Protein 5GVX (pdb70)

Sequence (386 aa):
FELVVRKLGPVTIDPRRHDAVLFDTTLDATQEMVRQLQEVGVGTGVFGSGLDVPIVAAGRLAVRPGRCVVVSAHSAGVTAARESGFALIIGVDRTGCRDALRRDGADTVVTDLSEVSVRTGDRRMSQLPDALQALGMADGLVARQPAVFFDFDGTLSDIVEDPDAAWLAPGALEALQKLAARCPIAVLSGRDLADVTQRVGLPGIWYAGSHGFELTAPDGTHHQNDAAAAAIPVLKQAAAELRQQLGPFPGVVVEHKRFGVAVHYRNAARDRVGKVAAAVRTAEQRHALRVTTGREVIELRPDVDWDKGKTLLWVLDHLPHPLVPIYLGDDITDEDAFDVVGPHGVPIVVRHTDDGDRATAALFALDSPARVAEFTDRLARQLREA

GO terms:
  GO:0000287 magnesium ion binding (F, IDA)
  GO:0004805 trehalose-phosphatase activity (F, IDA)
  GO:0005992 trehalose biosynthetic process (P, IDA)
  GO:0005829 cytosol (C, TAS)
  GO:0004805 trehalose-phosphatase activity (F, IMP)
  GO:0016311 dephosphorylation (P, IMP)

Organism: Mycobacterium tuberculosis (strain ATCC 25618 / H37Rv) (NCBI:txid83332)

Solvent-accessible surface area: 18224 Å² total; per-residue (Å²): 24,107,85,13,100,90,127,91,24,137,12,14,0,4,4,1,59,14,42,0,0,0,6,4,44,48,14,131,32,56,126,85,12,39,118,37,0,122,142,28,50,3,31,37,19,76,3,24,76,90,102,33,76,3,76,69,4,0,55,172,58,96,24,133,28,33,37,0,0,0,0,1,10,88,51,79,7,0,54,17,0,110,139,34,39,5,45,28,0,0,0,2,16,122,118,66,29,84,93,35,0,117,187,38,13,8,68,40,10,3,75,70,10,66,88,0,2,0,3,26,41,26,93,67,2,74,113,18,61,43,0,18,127,12,3,68,137,113,134,22,25,20,106,131,140,6,1,1,1,0,8,0,53,0,0,1,0,79,90,68,171,81,79,98,42,0,131,32,9,128,43,2,73,101,2,0,101,84,0,33,75,101,16,39,2,3,0,3,7,31,30,38,17,77,38,0,51,106,25,3,50,13,111,50,4,20,8,2,0,4,76,11,10,4,9,33,11,59,123,46,63,95,54,80,32,116,66,0,17,74,14,25,81,41,0,110,106,0,1,57,26,0,118,148,74,2,52,98,44,100,24,20,79,21,50,60,69,117,5,7,1,12,0,51,23,170,105,16,51,202,117,82,63,46,97,0,17,40,12,0,132,71,2,51,154,156,33,78,12,77,40,58,95,32,202,71,26,14,29,0,64,2,80,35,102,82,48,34,1,82,2,0,85,70,1,32,120,79,16,106,162,132,23,13,5,0,0,0,0,15,62,52,68,0,0,36,0,5,56,49,14,41,135,82,7,7,3,0,0,1,56,28,145,117,23,67,40,24,4,0,0,1,74,36,7,0,82,37,9,68,118,0,10,77,0,1,24,110,0,0,103,40,29,119,141,120

B-factor: mean 32.65, std 15.55, range [11.12, 126.3]

Radius of gyration: 22.06 Å; Cα contacts (8 Å, |Δi|>4): 797; chains: 1; bounding box: 43×45×67 Å

Structure (mmCIF, N/CA/C/O backbone):
data_5GVX
#
_entry.id   5GVX
#
_cell.length_a   41.669
_cell.length_b   89.069
_cell.length_c   105.480
_cell.angle_alpha   90.00
_cell.angle_beta   90.00
_cell.angle_gamma   90.00
#
_symmetry.space_group_name_H-M   'P 21 21 21'
#
loop_
_entity.id
_entity.type
_entity.pdbx_description
1 polymer 'Trehalose-phosphate phosphatase'
2 non-polymer 'MAGNESIUM ION'
3 water water
#
loop_
_atom_site.group_PDB
_atom_site.id
_atom_site.type_symbol
_atom_site.label_atom_id
_atom_site.label_alt_id
_atom_site.label_comp_id
_atom_site.label_asym_id
_atom_site.label_entity_id
_atom_site.label_seq_id
_atom_site.pdbx_PDB_ins_code
_atom_site.Cartn_x
_atom_site.Cartn_y
_atom_site.Cartn_z
_atom_site.occupancy
_atom_site.B_iso_or_equiv
_atom_site.auth_seq_id
_atom_site.auth_comp_id
_atom_site.auth_asym_id
_atom_site.auth_atom_id
_atom_site.pdbx_PDB_model_num
ATOM 1 N N . PHE A 1 36 ? -23.317 21.222 -27.944 1.00 39.58 -3 PHE A N 1
ATOM 2 C CA . PHE A 1 36 ? -22.692 20.363 -26.944 1.00 41.04 -3 PHE A CA 1
ATOM 3 C C . PHE A 1 36 ? -23.418 20.428 -25.604 1.00 45.34 -3 PHE A C 1
ATOM 4 O O . PHE A 1 36 ? -23.662 21.510 -25.069 1.00 39.89 -3 PHE A O 1
ATOM 12 N N . GLU A 1 37 ? -23.744 19.261 -25.059 1.00 46.40 -2 GLU A N 1
ATOM 13 C CA . GLU A 1 37 ? -24.295 19.168 -23.711 1.00 43.81 -2 GLU A CA 1
ATOM 14 C C . GLU A 1 37 ? -23.185 19.324 -22.665 1.00 46.72 -2 GLU A C 1
ATOM 15 O O . GLU A 1 37 ? -22.115 18.736 -22.803 1.00 43.16 -2 GLU A O 1
ATOM 21 N N . LEU A 1 38 ? -23.430 20.116 -21.625 1.00 44.93 -1 LEU A N 1
ATOM 22 C CA . LEU A 1 38 ? -22.416 20.322 -20.591 1.00 43.18 -1 LEU A CA 1
ATOM 23 C C . LEU A 1 38 ? -22.546 19.338 -19.431 1.00 45.65 -1 LEU A C 1
ATOM 24 O O . LEU A 1 38 ? -23.600 19.216 -18.805 1.00 47.49 -1 LEU A O 1
ATOM 29 N N . VAL A 1 39 ? -21.455 18.636 -19.154 1.00 41.53 0 VAL A N 1
ATOM 30 C CA . VAL A 1 39 ? -21.407 17.712 -18.035 1.00 41.96 0 VAL A CA 1
ATOM 31 C C . VAL A 1 39 ? -20.475 18.315 -16.966 1.00 43.64 0 VAL A C 1
ATOM 32 O O . VAL A 1 39 ? -19.355 18.735 -17.260 1.00 44.48 0 VAL A O 1
ATOM 36 N N . VAL A 1 40 ? -20.971 18.409 -15.732 1.00 49.33 1 VAL A N 1
ATOM 37 C CA . VAL A 1 40 ? -20.278 19.149 -14.670 1.00 46.50 1 VAL A CA 1
ATOM 38 C C . VAL A 1 40 ? -19.456 18.247 -13.746 1.00 47.00 1 VAL A C 1
ATOM 39 O O . VAL A 1 40 ? -20.003 17.572 -12.870 1.00 45.70 1 VAL A O 1
ATOM 43 N N . ARG A 1 41 ? -18.138 18.269 -13.947 1.00 47.48 2 ARG A N 1
ATOM 44 C CA . ARG A 1 41 ? -17.187 17.406 -13.239 1.00 46.86 2 ARG A CA 1
ATOM 45 C C . ARG A 1 41 ? -17.657 15.957 -13.236 1.00 51.83 2 ARG A C 1
ATOM 46 O O . ARG A 1 41 ? -17.712 15.301 -12.195 1.00 51.39 2 ARG A O 1
ATOM 54 N N . LYS A 1 42 ? -18.000 15.479 -14.428 1.00 57.66 3 LYS A N 1
ATOM 55 C CA . LYS A 1 42 ? -18.471 14.119 -14.639 1.00 59.88 3 LYS A CA 1
ATOM 56 C C . LYS A 1 42 ? -18.085 13.707 -16.056 1.00 61.51 3 LYS A C 1
ATOM 57 O O . LYS A 1 42 ? -17.562 14.519 -16.814 1.00 61.97 3 LYS A O 1
ATOM 63 N N . LEU A 1 43 ? -18.343 12.456 -16.418 1.00 64.84 4 LEU A N 1
ATOM 64 C CA . LEU A 1 43 ? -17.974 11.965 -17.740 1.00 63.74 4 LEU A CA 1
ATOM 65 C C . LEU A 1 43 ? -19.157 11.305 -18.436 1.00 64.06 4 LEU A C 1
ATOM 66 O O . LEU A 1 43 ? -19.590 10.221 -18.049 1.00 66.61 4 LEU A O 1
ATOM 71 N N . GLY A 1 44 ? -19.680 11.965 -19.463 1.00 63.58 5 GLY A N 1
ATOM 72 C CA . GLY A 1 44 ? -20.768 11.404 -20.244 1.00 68.28 5 GLY A CA 1
ATOM 73 C C . GLY A 1 44 ? -20.320 10.293 -21.179 1.00 62.35 5 GLY A C 1
ATOM 74 O O . GLY A 1 44 ? -19.186 9.815 -21.088 1.00 61.89 5 GLY A O 1
ATOM 75 N N . PRO A 1 45 ? -21.217 9.864 -22.080 1.00 58.10 6 PRO A N 1
ATOM 76 C CA . PRO A 1 45 ? -20.897 8.850 -23.092 1.00 54.83 6 PRO A CA 1
ATOM 77 C C . PRO A 1 45 ? -19.742 9.298 -23.981 1.00 51.19 6 PRO A C 1
ATOM 78 O O . PRO A 1 45 ? -18.703 8.640 -24.009 1.00 54.74 6 PRO A O 1
ATOM 82 N N . VAL A 1 46 ? -19.929 10.406 -24.692 1.00 48.66 7 VAL A N 1
ATOM 83 C CA . VAL A 1 46 ? -18.843 11.034 -25.435 1.00 41.05 7 VAL A CA 1
ATOM 84 C C . VAL A 1 46 ? -18.504 12.383 -24.824 1.00 35.25 7 VAL A C 1
ATOM 85 O O . VAL A 1 46 ? -19.323 13.304 -24.822 1.00 34.20 7 VAL A O 1
ATOM 89 N N . THR A 1 47 ? -17.286 12.502 -24.314 1.00 41.17 8 THR A N 1
ATOM 90 C CA . THR A 1 47 ? -16.908 13.694 -23.571 1.00 36.30 8 THR A CA 1
ATOM 91 C C . THR A 1 47 ? -15.559 14.263 -24.001 1.00 27.39 8 THR A C 1
ATOM 92 O O . THR A 1 47 ? -14.539 13.570 -23.972 1.00 26.08 8 THR A O 1
ATOM 96 N N . ILE A 1 48 ? -15.575 15.524 -24.428 1.00 27.98 9 ILE A N 1
ATOM 97 C CA . ILE A 1 48 ? -14.362 16.321 -24.523 1.00 25.57 9 ILE A CA 1
ATOM 98 C C . ILE A 1 48 ? -13.930 16.642 -23.092 1.00 24.16 9 ILE A C 1
ATOM 99 O O . ILE A 1 48 ? -14.681 17.262 -22.337 1.00 26.87 9 ILE A O 1
ATOM 104 N N . ASP A 1 49 ? -12.738 16.197 -22.711 1.00 22.77 10 ASP A N 1
ATOM 105 C CA . ASP A 1 49 ? -12.246 16.366 -21.347 1.00 24.14 10 ASP A CA 1
ATOM 106 C C . ASP A 1 49 ? -10.984 17.216 -21.339 1.00 22.79 10 ASP A C 1
ATOM 107 O O . ASP A 1 49 ? -9.905 16.713 -21.664 1.00 21.38 10 ASP A O 1
ATOM 112 N N . PRO A 1 50 ? -11.114 18.499 -20.955 1.00 20.96 11 PRO A N 1
ATOM 113 C CA . PRO A 1 50 ? -10.003 19.455 -20.942 1.00 21.52 11 PRO A CA 1
ATOM 114 C C . PRO A 1 50 ? -8.754 18.895 -20.264 1.00 21.33 11 PRO A C 1
ATOM 115 O O . PRO A 1 50 ? -7.641 19.211 -20.683 1.00 21.14 11 PRO A O 1
ATOM 119 N N . ARG A 1 51 ? -8.940 18.067 -19.242 1.00 20.56 12 ARG A N 1
ATOM 120 C CA . ARG A 1 51 ? -7.814 17.477 -18.539 1.00 22.71 12 ARG A CA 1
ATOM 121 C C . ARG A 1 51 ? -7.001 16.601 -19.489 1.00 23.61 12 ARG A C 1
ATOM 122 O O . ARG A 1 51 ? -5.783 16.471 -19.348 1.00 24.44 12 ARG A O 1
ATOM 130 N N . ARG A 1 52 ? -7.677 16.032 -20.481 1.00 24.89 13 ARG A N 1
ATOM 131 C CA . ARG A 1 52 ? -7.044 15.104 -21.410 1.00 24.11 13 ARG A CA 1
ATOM 132 C C . ARG A 1 52 ? -6.934 15.671 -22.824 1.00 22.49 13 ARG A C 1
ATOM 133 O O . ARG A 1 52 ? -6.118 15.200 -23.624 1.00 22.88 13 ARG A O 1
ATOM 141 N N . HIS A 1 53 ? -7.749 16.680 -23.126 1.00 21.20 14 HIS A N 1
ATOM 142 C CA . HIS A 1 53 ? -7.902 17.174 -24.498 1.00 25.23 14 HIS A CA 1
ATOM 143 C C . HIS A 1 53 ? -7.608 18.674 -24.636 1.00 24.02 14 HIS A C 1
ATOM 144 O O . HIS A 1 53 ? -8.356 19.508 -24.118 1.00 19.58 14 HIS A O 1
ATOM 151 N N . ASP A 1 54 ? -6.534 19.003 -25.356 1.00 23.09 15 ASP A N 1
ATOM 152 C CA . ASP A 1 54 ? -6.102 20.388 -25.511 1.00 24.24 15 ASP A CA 1
ATOM 153 C C . ASP A 1 54 ? -6.733 21.070 -26.726 1.00 25.93 15 ASP A C 1
ATOM 154 O O . ASP A 1 54 ? -6.803 22.299 -26.790 1.00 24.78 15 ASP A O 1
ATOM 159 N N . ALA A 1 55 ? -7.191 20.277 -27.690 1.00 26.27 16 ALA A N 1
ATOM 160 C CA . ALA A 1 55 ? -7.851 20.835 -28.864 1.00 23.73 16 ALA A CA 1
ATOM 161 C C . ALA A 1 55 ? -8.917 19.901 -29.410 1.00 23.49 16 ALA A C 1
ATOM 162 O O . ALA A 1 55 ? -8.920 18.708 -29.108 1.00 24.79 16 ALA A O 1
ATOM 164 N N . VAL A 1 56 ? -9.831 20.455 -30.200 1.00 24.35 17 VAL A N 1
ATOM 165 C CA . VAL A 1 56 ? -10.752 19.641 -30.989 1.00 26.34 17 VAL A CA 1
ATOM 166 C C . VAL A 1 56 ? -10.647 20.050 -32.462 1.00 22.63 17 VAL A C 1
ATOM 167 O O . VAL A 1 56 ? -10.822 21.220 -32.811 1.00 20.01 17 VAL A O 1
ATOM 171 N N . LEU A 1 57 ? -10.331 19.080 -33.311 1.00 22.92 18 LEU A N 1
ATOM 172 C CA . LEU A 1 57 ? -10.224 19.300 -34.747 1.00 24.26 18 LEU A CA 1
ATOM 173 C C . LEU A 1 57 ? -11.533 18.887 -35.407 1.00 23.67 18 LEU A C 1
ATOM 174 O O . LEU A 1 57 ? -11.893 17.713 -35.383 1.00 26.33 18 LEU A O 1
ATOM 179 N N . PHE A 1 58 ? -12.257 19.844 -35.977 1.00 25.07 19 PHE A N 1
ATOM 180 C CA . PHE A 1 58 ? -13.533 19.536 -36.618 1.00 25.72 19 PHE A CA 1
ATOM 181 C C . PHE A 1 58 ? -13.371 19.298 -38.114 1.00 29.19 19 PHE A C 1
ATOM 182 O O . PHE A 1 58 ? -12.546 19.944 -38.764 1.00 30.24 19 PHE A O 1
ATOM 190 N N . ASP A 1 59 ? -14.156 18.371 -38.658 1.00 30.85 20 ASP A N 1
ATOM 191 C CA . ASP A 1 59 ? 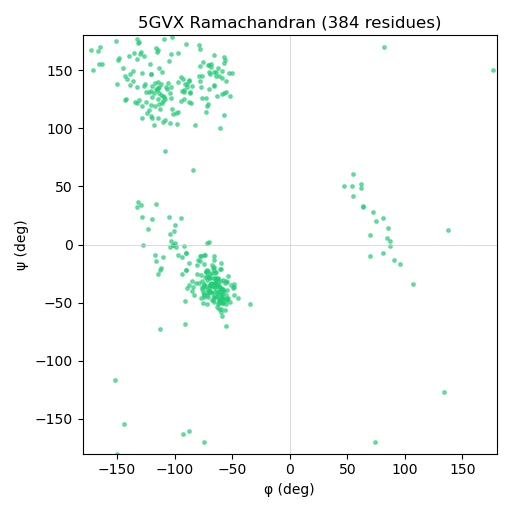-14.267 18.221 -40.102 1.00 30.42 20 ASP A CA 1
ATOM 192 C C . ASP A 1 59 ? -15.082 19.393 -40.644 1.00 34.28 20 ASP A C 1
ATOM 193 O O . ASP A 1 59 ? -16.189 19.645 -40.177 1.00 36.53 20 ASP A O 1
ATOM 198 N N . THR A 1 60 ? -14.526 20.101 -41.626 1.00 34.94 21 THR A N 1
ATOM 199 C CA . THR A 1 60 ? -15.138 21.313 -42.186 1.00 34.28 21 THR A CA 1
ATOM 200 C C . THR A 1 60 ? -16.560 21.160 -42.691 1.00 40.19 21 THR A C 1
ATOM 201 O O . THR A 1 60 ? -17.341 22.116 -42.646 1.00 47.93 21 THR A O 1
ATOM 205 N N . THR A 1 61 ? -16.889 19.978 -43.201 1.00 35.20 22 THR A N 1
ATOM 206 C CA . THR A 1 61 ? -18.221 19.751 -43.745 1.00 41.03 22 THR A CA 1
ATOM 207 C C . THR A 1 61 ? -19.235 19.744 -42.608 1.00 42.65 22 THR A C 1
ATOM 208 O O . THR A 1 61 ? -20.414 20.031 -42.807 1.00 43.74 22 THR A O 1
ATOM 212 N N . LEU A 1 62 ? -18.766 19.415 -41.410 1.00 39.39 23 LEU A N 1
ATOM 213 C CA . LEU A 1 62 ? -19.613 19.507 -40.239 1.00 42.04 23 LEU A CA 1
ATOM 214 C C . LEU A 1 62 ? -19.938 20.962 -40.007 1.00 49.14 23 LEU A C 1
ATOM 215 O O . LEU A 1 62 ? -19.140 21.851 -40.323 1.00 49.82 23 LEU A O 1
ATOM 220 N N . ASP A 1 63 ? -21.121 21.205 -39.469 1.00 54.69 24 ASP A N 1
ATOM 221 C CA . ASP A 1 63 ? -21.486 22.546 -39.079 1.00 55.05 24 ASP A CA 1
ATOM 222 C C . ASP A 1 63 ? -21.486 22.605 -37.563 1.00 59.37 24 ASP A C 1
ATOM 223 O O . ASP A 1 63 ? -22.521 22.477 -36.906 1.00 59.20 24 ASP A O 1
ATOM 228 N N . ALA A 1 64 ? -20.280 22.745 -37.024 1.00 59.22 25 ALA A N 1
ATOM 229 C CA . ALA A 1 64 ? -20.084 22.966 -35.606 1.00 62.40 25 ALA A CA 1
ATOM 230 C C . ALA A 1 64 ? -20.515 24.384 -35.287 1.00 65.77 25 ALA A C 1
ATOM 231 O O . ALA A 1 64 ? -19.901 25.344 -35.758 1.00 68.17 25 ALA A O 1
ATOM 233 N N . THR A 1 65 ? -21.579 24.508 -34.500 1.00 65.26 26 THR A N 1
ATOM 234 C CA . THR A 1 65 ? -22.143 25.807 -34.163 1.00 63.64 26 THR A CA 1
ATOM 235 C C . THR A 1 65 ? -21.094 26.695 -33.509 1.00 62.31 26 THR A C 1
ATOM 236 O O . THR A 1 65 ? -20.078 26.202 -33.024 1.00 63.78 26 THR A O 1
ATOM 240 N N . GLN A 1 66 ? -21.332 28.002 -33.499 1.00 65.05 27 GLN A N 1
ATOM 241 C CA . GLN A 1 66 ? -20.457 28.917 -32.776 1.00 65.50 27 GLN A CA 1
ATOM 242 C C . GLN A 1 66 ? -20.579 28.622 -31.282 1.00 61.44 27 GLN A C 1
ATOM 243 O O . GLN A 1 66 ? -19.705 28.976 -30.494 1.00 62.48 27 GLN A O 1
ATOM 249 N N . GLU A 1 67 ? -21.673 27.956 -30.920 1.00 61.05 28 GLU A N 1
ATOM 250 C CA . GLU A 1 67 ? -21.983 27.595 -29.544 1.00 55.36 28 GLU A CA 1
ATOM 251 C C . GLU A 1 67 ? -21.086 26.476 -29.005 1.00 49.76 28 GLU A C 1
ATOM 252 O O . GLU A 1 67 ? -20.852 26.398 -27.799 1.00 46.62 28 GLU A O 1
ATOM 258 N N . MET A 1 68 ? -20.592 25.611 -29.890 1.00 45.94 29 MET A N 1
ATOM 259 C CA . MET A 1 68 ? -19.735 24.497 -29.479 1.00 47.36 29 MET A CA 1
ATOM 260 C C . MET A 1 68 ? -18.277 24.919 -29.343 1.00 47.21 29 MET A C 1
ATOM 261 O O . MET A 1 68 ? -17.555 24.432 -28.466 1.00 41.73 29 MET A O 1
ATOM 266 N N . VAL A 1 69 ? -17.848 25.810 -30.232 1.00 46.83 30 VAL A N 1
ATOM 267 C CA . VAL A 1 69 ? -16.509 26.380 -30.165 1.00 43.05 30 VAL A CA 1
ATOM 268 C C . VAL A 1 69 ? -16.384 27.310 -28.956 1.00 42.68 30 VAL A C 1
ATOM 269 O O . VAL A 1 69 ? -15.360 27.312 -28.272 1.00 42.50 30 VAL A O 1
ATOM 273 N N . ARG A 1 70 ? -17.429 28.085 -28.680 1.00 41.55 31 ARG A N 1
ATOM 274 C CA . ARG A 1 70 ? -17.407 28.967 -27.525 1.00 41.02 31 ARG A CA 1
ATOM 275 C C . ARG A 1 70 ? -17.370 28.123 -26.256 1.00 40.22 31 ARG A C 1
ATOM 276 O O . ARG A 1 70 ? -16.700 28.484 -25.302 1.00 39.14 31 ARG A O 1
ATOM 284 N N . GLN A 1 71 ? -18.061 26.987 -26.265 1.00 44.47 32 GLN A N 1
ATOM 285 C CA . GLN A 1 71 ? -18.052 26.065 -25.135 1.00 39.75 32 GLN A CA 1
ATOM 286 C C . GLN A 1 71 ? -16.638 25.590 -24.835 1.00 38.83 32 GLN A C 1
ATOM 287 O O . GLN A 1 71 ? -16.235 25.504 -23.679 1.00 40.27 32 GLN A O 1
ATOM 293 N N . LEU A 1 72 ? -15.892 25.281 -25.890 1.00 37.57 33 LEU A N 1
ATOM 294 C CA . LEU A 1 72 ? -14.521 24.810 -25.764 1.00 32.07 33 LEU A CA 1
ATOM 295 C C . LEU A 1 72 ? -13.569 25.940 -25.378 1.00 31.86 33 LEU A C 1
ATOM 296 O O . LEU A 1 72 ? -12.539 25.712 -24.744 1.00 32.34 33 LEU A O 1
ATOM 301 N N . GLN A 1 73 ? -13.924 27.159 -25.765 1.00 32.93 34 GLN A N 1
ATOM 302 C CA . GLN A 1 73 ? -13.093 28.321 -25.495 1.00 30.51 34 GLN A CA 1
ATOM 303 C C . GLN A 1 73 ? -13.073 28.661 -24.008 1.00 27.06 34 GLN A C 1
ATOM 304 O O . GLN A 1 73 ? -12.055 29.114 -23.490 1.00 26.55 34 GLN A O 1
ATOM 310 N N . GLU A 1 74 ? -14.187 28.431 -23.318 1.00 27.41 35 GLU A N 1
ATOM 311 C CA . GLU A 1 74 ? -14.264 28.751 -21.892 1.00 35.56 35 GLU A CA 1
ATOM 312 C C . GLU A 1 74 ? -13.464 27.792 -21.025 1.00 30.85 35 GLU A C 1
ATOM 313 O O . GLU A 1 74 ? -13.075 28.139 -19.907 1.00 31.32 35 GLU A O 1
ATOM 319 N N . VAL A 1 75 ? -13.234 26.587 -21.535 1.00 31.81 36 VAL A N 1
ATOM 320 C CA . VAL A 1 75 ? -12.516 25.569 -20.783 1.00 30.37 36 VAL A CA 1
ATOM 321 C C . VAL A 1 75 ? -11.088 25.439 -21.311 1.00 24.18 36 VAL A C 1
ATOM 322 O O . VAL A 1 75 ? -10.346 24.537 -20.925 1.00 22.64 36 VAL A O 1
ATOM 326 N N . GLY A 1 76 ? -10.710 26.367 -22.185 1.00 26.95 37 GLY A N 1
ATOM 327 C CA . GLY A 1 76 ? -9.326 26.518 -22.597 1.00 26.18 37 GLY A CA 1
ATOM 328 C C . GLY A 1 76 ? -8.877 25.552 -23.669 1.00 26.13 37 GLY A C 1
ATOM 329 O O . GLY A 1 76 ? -7.684 25.289 -23.815 1.00 26.75 37 GLY A O 1
ATOM 330 N N . VAL A 1 77 ? -9.836 25.025 -24.420 1.00 26.77 38 VAL A N 1
ATOM 331 C CA . VAL A 1 77 ? -9.548 24.044 -25.454 1.00 27.34 38 VAL A CA 1
ATOM 332 C C . VAL A 1 77 ? -9.596 24.690 -26.836 1.00 27.57 38 VAL A C 1
ATOM 333 O O . VAL A 1 77 ? -10.585 25.328 -27.202 1.00 25.55 38 VAL A O 1
ATOM 337 N N . GLY A 1 78 ? -8.515 24.533 -27.594 1.00 25.50 39 GLY A N 1
ATOM 338 C CA . GLY A 1 78 ? -8.431 25.103 -28.926 1.00 27.17 39 GLY A CA 1
ATOM 339 C C . GLY A 1 78 ? -9.249 24.342 -29.951 1.00 29.06 39 GLY A C 1
ATOM 340 O O . GLY A 1 78 ? -9.568 23.165 -29.766 1.00 29.26 39 GLY A O 1
ATOM 341 N N . THR A 1 79 ? -9.606 25.018 -31.038 1.00 30.22 40 THR A N 1
ATOM 342 C CA . THR A 1 79 ? -10.327 24.362 -32.122 1.00 30.04 40 THR A CA 1
ATOM 343 C C . THR A 1 79 ? -9.647 24.637 -33.448 1.00 27.12 40 THR A C 1
ATOM 344 O O . THR A 1 79 ? -8.798 25.524 -33.557 1.00 30.88 40 THR A O 1
ATOM 348 N N . GLY A 1 80 ? -10.020 23.862 -34.454 1.00 25.33 41 GLY A N 1
ATOM 349 C CA . GLY A 1 80 ? -9.407 23.968 -35.756 1.00 24.19 41 GLY A CA 1
ATOM 350 C C . GLY A 1 80 ? -10.187 23.084 -36.692 1.00 25.63 41 GLY A C 1
ATOM 351 O O . GLY A 1 80 ? -11.012 22.276 -36.255 1.00 26.32 41 GLY A O 1
ATOM 352 N N . VAL A 1 81 ? -9.948 23.243 -37.986 1.00 25.89 42 VAL A N 1
ATOM 353 C CA . VAL A 1 81 ? -10.615 22.405 -38.959 1.00 25.62 42 VAL A CA 1
ATOM 354 C C . VAL A 1 81 ? -9.618 21.769 -39.902 1.00 27.16 42 VAL A C 1
ATOM 355 O O . VAL A 1 81 ? -8.564 22.333 -40.200 1.00 33.08 42 VAL A O 1
ATOM 359 N N . PHE A 1 82 ? -9.964 20.565 -40.334 1.00 29.84 43 PHE A N 1
ATOM 360 C CA . PHE A 1 82 ? -9.192 19.791 -41.287 1.00 32.03 43 PHE A CA 1
ATOM 361 C C . PHE A 1 82 ? -10.203 19.317 -42.308 1.00 34.90 43 PHE A C 1
ATOM 362 O O . PHE A 1 82 ? -11.405 19.501 -42.111 1.00 33.17 43 PHE A O 1
ATOM 370 N N . GLY A 1 83 ? -9.743 18.685 -43.380 1.00 43.86 44 GLY A N 1
ATOM 371 C CA . GLY A 1 83 ? -10.666 17.965 -44.237 1.00 45.63 44 GLY A CA 1
ATOM 372 C C . GLY A 1 83 ? -10.555 18.151 -45.737 1.00 55.11 44 GLY A C 1
ATOM 373 O O . GLY A 1 83 ? -9.483 17.991 -46.327 1.00 60.91 44 GLY A O 1
ATOM 374 N N . SER A 1 84 ? -11.688 18.498 -46.342 1.00 59.21 45 SER A N 1
ATOM 375 C CA . SER A 1 84 ? -11.916 18.386 -47.784 1.00 64.59 45 SER A CA 1
ATOM 376 C C . SER A 1 84 ? -10.854 19.295 -48.414 1.00 61.41 45 SER A C 1
ATOM 377 O O . SER A 1 84 ? -11.026 20.515 -48.486 1.00 63.05 45 SER A O 1
ATOM 380 N N . GLY A 1 85 ? -9.776 18.690 -48.903 1.00 57.67 46 GLY A N 1
ATOM 381 C CA . GLY A 1 85 ? -8.797 19.405 -49.694 1.00 56.54 46 GLY A CA 1
ATOM 382 C C . GLY A 1 85 ? -8.044 20.368 -48.804 1.00 58.22 46 GLY A C 1
ATOM 383 O O . GLY A 1 85 ? -7.051 20.974 -49.209 1.00 60.15 46 GLY A O 1
ATOM 384 N N . LEU A 1 86 ? -8.533 20.520 -47.580 1.00 57.21 47 LEU A N 1
ATOM 385 C CA . LEU A 1 86 ? -7.829 21.317 -46.595 1.00 54.88 47 LEU A CA 1
ATOM 386 C C . LEU A 1 86 ? -6.828 20.450 -45.866 1.00 49.09 47 LEU A C 1
ATOM 387 O O . LEU A 1 86 ? -6.447 19.383 -46.349 1.00 53.66 47 LEU A O 1
ATOM 392 N N . ASP A 1 87 ? -6.419 20.926 -44.697 1.00 52.46 48 ASP A N 1
ATOM 393 C CA . ASP A 1 87 ? -5.487 20.218 -43.841 1.00 42.63 48 ASP A CA 1
ATOM 394 C C . ASP A 1 87 ? -5.911 18.794 -43.541 1.00 39.73 48 ASP A C 1
ATOM 395 O O . ASP A 1 87 ? -7.096 18.481 -43.451 1.00 40.34 48 ASP A O 1
ATOM 400 N N . VAL A 1 88 ? -4.915 17.939 -43.387 1.00 37.37 49 VAL A N 1
ATOM 401 C CA . VAL A 1 88 ? -5.106 16.590 -42.901 1.00 35.11 49 VAL A CA 1
ATOM 402 C C . VAL A 1 88 ? -4.901 16.663 -41.384 1.00 33.81 49 VAL A C 1
ATOM 403 O O . VAL A 1 88 ? -4.069 17.443 -40.925 1.00 35.18 49 VAL A O 1
ATOM 407 N N . PRO A 1 89 ? -5.686 15.891 -40.604 1.00 31.73 50 PRO A N 1
ATOM 408 C CA . PRO A 1 89 ? -5.742 15.962 -39.136 1.00 29.66 50 PRO A CA 1
ATOM 409 C C . PRO A 1 89 ? -4.418 16.292 -38.440 1.00 31.83 50 PRO A C 1
ATOM 410 O O . PRO A 1 89 ? -4.374 17.217 -37.622 1.00 32.07 50 PRO A O 1
ATOM 414 N N . ILE A 1 90 ? -3.355 15.567 -38.773 1.00 32.35 51 ILE A N 1
ATOM 415 C CA . ILE A 1 90 ? -2.058 15.784 -38.132 1.00 32.85 51 ILE A CA 1
ATOM 416 C C . ILE A 1 90 ? -1.499 17.190 -38.421 1.00 31.53 51 ILE A C 1
ATOM 417 O O . ILE A 1 90 ? -0.853 17.796 -37.565 1.00 28.34 51 ILE A O 1
ATOM 422 N N . VAL A 1 91 ? -1.776 17.711 -39.614 1.00 31.14 52 VAL A N 1
ATOM 423 C CA . VAL A 1 91 ? -1.350 19.056 -39.988 1.00 26.41 52 VAL A CA 1
ATOM 424 C C . VAL A 1 91 ? -2.134 20.115 -39.222 1.00 31.61 52 VAL A C 1
ATOM 425 O O . VAL A 1 91 ? -1.559 21.078 -38.711 1.00 30.86 52 VAL A O 1
ATOM 429 N N . ALA A 1 92 ? -3.448 19.928 -39.144 1.00 31.70 53 ALA A N 1
ATOM 430 C CA . ALA A 1 92 ? -4.320 20.857 -38.437 1.00 28.66 53 ALA A CA 1
ATOM 431 C C . ALA A 1 92 ? -3.959 20.906 -36.962 1.00 32.51 53 ALA A C 1
ATOM 432 O O . ALA A 1 92 ? -4.151 21.928 -36.296 1.00 29.76 53 ALA A O 1
ATOM 434 N N . ALA A 1 93 ? -3.437 19.790 -36.458 1.00 35.33 54 ALA A N 1
ATOM 435 C CA . ALA A 1 93 ? -3.005 19.692 -35.069 1.00 28.41 54 ALA A CA 1
ATOM 436 C C . ALA A 1 93 ? -1.693 20.436 -34.848 1.00 28.25 54 ALA A C 1
ATOM 437 O O . ALA A 1 93 ? -1.463 21.002 -33.781 1.00 28.58 54 ALA A O 1
ATOM 439 N N . GLY A 1 94 ? -0.838 20.431 -35.865 1.00 30.02 55 GLY A N 1
ATOM 440 C CA . GLY A 1 94 ? 0.435 21.125 -35.801 1.00 28.90 55 GLY A CA 1
ATOM 441 C C . GLY A 1 94 ? 0.290 22.634 -35.729 1.00 28.74 55 GLY A C 1
ATOM 442 O O . GLY A 1 94 ? 1.137 23.320 -35.155 1.00 33.09 55 GLY A O 1
ATOM 443 N N . ARG A 1 95 ? -0.787 23.155 -36.306 1.00 25.81 56 ARG A N 1
ATOM 444 C CA . ARG A 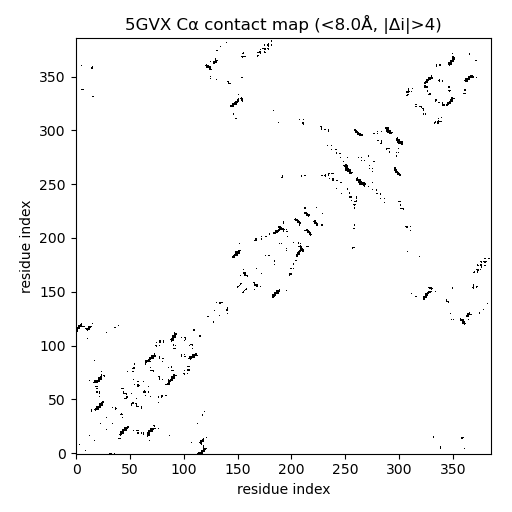1 95 ? -1.034 24.591 -36.289 1.00 25.87 56 ARG A CA 1
ATOM 445 C C . ARG A 1 95 ? -1.502 25.071 -34.932 1.00 29.55 56 ARG A C 1
ATOM 446 O O . ARG A 1 95 ? -1.490 26.272 -34.658 1.00 32.29 56 ARG A O 1
ATOM 454 N N . LEU A 1 96 ? -1.936 24.135 -34.095 1.00 28.45 57 LEU A N 1
ATOM 455 C CA . LEU A 1 96 ? -2.402 24.457 -32.754 1.00 30.23 57 LEU A CA 1
ATOM 456 C C . LEU A 1 96 ? -1.332 24.145 -31.711 1.00 30.66 57 LEU A C 1
ATOM 457 O O . LEU A 1 96 ? -1.543 24.358 -30.514 1.00 26.37 57 LEU A O 1
ATOM 462 N N . ALA A 1 97 ? -0.191 23.643 -32.183 1.00 28.43 58 ALA A N 1
ATOM 463 C CA . ALA A 1 97 ? 0.897 23.204 -31.316 1.00 27.14 58 ALA A CA 1
ATOM 464 C C . ALA A 1 97 ? 0.397 22.188 -30.296 1.00 30.69 58 ALA A C 1
ATOM 465 O O . ALA A 1 97 ? 0.637 22.329 -29.096 1.00 26.45 58 ALA A O 1
ATOM 467 N N . VAL A 1 98 ? -0.306 21.169 -30.788 1.00 32.34 59 VAL A N 1
ATOM 468 C CA . VAL A 1 98 ? -0.894 20.133 -29.939 1.00 30.99 59 VAL A CA 1
ATOM 469 C C . VAL A 1 98 ? -0.633 18.736 -30.506 1.00 28.32 59 VAL A C 1
ATOM 470 O O . VAL A 1 98 ? -0.998 18.453 -31.646 1.00 31.36 59 VAL A O 1
ATOM 474 N N . ARG A 1 99 ? -0.001 17.870 -29.712 1.00 29.72 60 ARG A N 1
ATOM 475 C CA . ARG A 1 99 ? 0.240 16.475 -30.113 1.00 30.07 60 ARG A CA 1
ATOM 476 C C . ARG A 1 99 ? -1.071 15.717 -30.289 1.00 27.23 60 ARG A C 1
ATOM 477 O O . ARG A 1 99 ? -2.048 16.002 -29.584 1.00 25.69 60 ARG A O 1
ATOM 485 N N . PRO A 1 100 ? -1.097 14.740 -31.214 1.00 25.62 61 PRO A N 1
ATOM 486 C CA . PRO A 1 100 ? -2.294 13.925 -31.439 1.00 23.78 61 PRO A CA 1
ATOM 487 C C . PRO A 1 100 ? -2.771 13.245 -30.158 1.00 23.74 61 PRO A C 1
ATOM 488 O O . PRO A 1 100 ? -3.975 13.037 -29.984 1.00 26.20 61 PRO A O 1
ATOM 492 N N . GLY A 1 101 ? -1.836 12.907 -29.274 1.00 21.60 62 GLY A N 1
ATOM 493 C CA . GLY A 1 101 ? -2.170 12.257 -28.018 1.00 24.81 62 GLY A CA 1
ATOM 494 C C . GLY A 1 101 ? -2.972 13.119 -27.054 1.00 28.75 62 GLY A C 1
ATOM 495 O O . GLY A 1 101 ? -3.473 12.622 -26.044 1.00 26.33 62 GLY A O 1
ATOM 496 N N . ARG A 1 102 ? -3.093 14.408 -27.364 1.00 28.14 63 ARG A N 1
ATOM 497 C CA . ARG A 1 102 ? -3.825 15.343 -26.517 1.00 26.30 63 ARG A CA 1
ATOM 498 C C . ARG A 1 102 ? -4.936 16.039 -27.301 1.00 27.84 63 ARG A C 1
ATOM 499 O O . ARG A 1 102 ? -5.504 17.039 -26.836 1.00 25.51 63 ARG A O 1
ATOM 507 N N . CYS A 1 103 ? -5.239 15.514 -28.488 1.00 22.89 64 CYS A N 1
ATOM 508 C CA . CYS A 1 103 ? -6.184 16.160 -29.393 1.00 21.32 64 CYS A CA 1
ATOM 509 C C . CYS A 1 103 ? -7.378 15.280 -29.715 1.00 21.63 64 CYS A C 1
ATOM 510 O O . CYS A 1 103 ? -7.251 14.056 -29.805 1.00 24.05 64 CYS A O 1
ATOM 513 N N . VAL A 1 1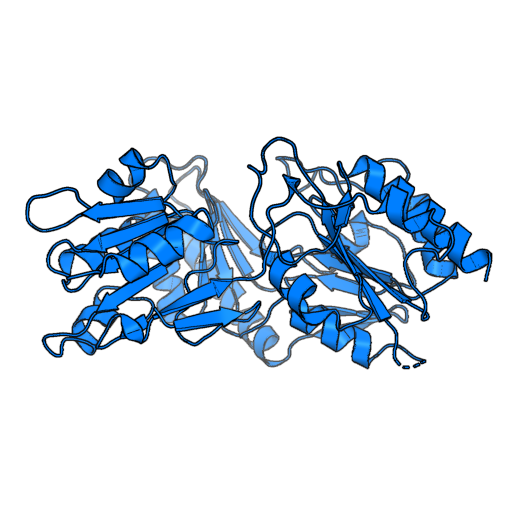04 ? -8.532 15.910 -29.901 1.00 20.66 65 VAL A N 1
ATOM 514 C CA . VAL A 1 104 ? -9.722 15.205 -30.353 1.00 22.44 65 VAL A CA 1
ATOM 515 C C . VAL A 1 104 ? -10.014 15.523 -31.825 1.00 22.24 65 VAL A C 1
ATOM 516 O O . VAL A 1 104 ? -9.866 16.664 -32.261 1.00 23.13 65 VAL A O 1
ATOM 520 N N . VAL A 1 105 ? -10.410 14.510 -32.590 1.00 21.47 66 VAL A N 1
ATOM 521 C CA . VAL A 1 105 ? -10.831 14.714 -33.969 1.00 23.79 66 VAL A CA 1
ATOM 522 C C . VAL A 1 105 ? -12.313 14.380 -34.095 1.00 24.95 66 VAL A C 1
ATOM 523 O O . VAL A 1 105 ? -12.774 13.379 -33.551 1.00 27.64 66 VAL A O 1
ATOM 527 N N . VAL A 1 106 ? -13.059 15.236 -34.786 1.00 22.75 67 VAL A N 1
ATOM 528 C CA . VAL A 1 106 ? -14.466 14.982 -35.064 1.00 23.71 67 VAL A CA 1
ATOM 529 C C . VAL A 1 106 ? -14.673 14.991 -36.567 1.00 25.75 67 VAL A C 1
ATOM 530 O O . VAL A 1 106 ? -14.477 16.015 -37.215 1.00 29.74 67 VAL A O 1
ATOM 534 N N . SER A 1 107 ? -15.066 13.853 -37.125 1.00 27.34 68 SER A N 1
ATOM 535 C CA . SER A 1 107 ? -15.080 13.706 -38.576 1.00 26.93 68 SER A CA 1
ATOM 536 C C . SER A 1 107 ? -16.304 12.972 -39.100 1.00 23.85 68 SER A C 1
ATOM 537 O O . SER A 1 107 ? -16.721 11.958 -38.549 1.00 22.14 68 SER A O 1
ATOM 540 N N . ALA A 1 108 ? -16.865 13.495 -40.184 1.00 25.02 69 ALA A N 1
ATOM 541 C CA . ALA A 1 108 ? -18.031 12.892 -40.808 1.00 28.89 69 ALA A CA 1
ATOM 542 C C . ALA A 1 108 ? -17.622 12.047 -42.002 1.00 31.23 69 ALA A C 1
ATOM 543 O O . ALA A 1 108 ? -18.467 11.423 -42.645 1.00 32.26 69 ALA A O 1
ATOM 545 N N . HIS A 1 109 ? -16.328 12.034 -42.308 1.00 30.10 70 HIS A N 1
ATOM 546 C CA . HIS A 1 109 ? -15.832 11.235 -43.420 1.00 33.07 70 HIS A CA 1
ATOM 547 C C . HIS A 1 109 ? -14.788 10.205 -42.998 1.00 32.33 70 HIS A C 1
ATOM 548 O O . HIS A 1 109 ? -14.104 10.362 -41.986 1.00 31.78 70 HIS A O 1
ATOM 555 N N . SER A 1 110 ? -14.678 9.151 -43.799 1.00 32.21 71 SER A N 1
ATOM 556 C CA . SER A 1 110 ? -13.819 8.015 -43.495 1.00 31.70 71 SER A CA 1
ATOM 557 C C . SER A 1 110 ? -12.334 8.370 -43.495 1.00 34.80 71 SER A C 1
ATOM 558 O O . SER A 1 110 ? -11.594 7.960 -42.595 1.00 36.01 71 SER A O 1
ATOM 561 N N . ALA A 1 111 ? -11.906 9.120 -44.507 1.00 31.50 72 ALA A N 1
ATOM 562 C CA . ALA A 1 111 ? -10.512 9.529 -44.635 1.00 30.14 72 ALA A CA 1
ATOM 563 C C . ALA A 1 111 ? -10.017 10.215 -43.363 1.00 33.84 72 ALA A C 1
ATOM 564 O O . ALA A 1 111 ? -8.931 9.908 -42.867 1.00 34.25 72 ALA A O 1
ATOM 566 N N . GLY A 1 112 ? -10.823 11.133 -42.835 1.00 31.94 73 GLY A N 1
ATOM 567 C CA . GLY A 1 112 ? -10.505 11.801 -41.586 1.00 29.09 73 GLY A CA 1
ATOM 568 C C . GLY A 1 112 ? -10.329 10.839 -40.418 1.00 30.52 73 GLY A C 1
ATOM 569 O O . GLY A 1 112 ? -9.326 10.902 -39.704 1.00 28.39 73 GLY A O 1
ATOM 570 N N . VAL A 1 113 ? -11.298 9.947 -40.224 1.00 29.15 74 VAL A N 1
ATOM 571 C CA . VAL A 1 113 ? -11.237 8.977 -39.134 1.00 29.73 74 VAL A CA 1
ATOM 572 C C . VAL A 1 113 ? -9.982 8.105 -39.222 1.00 30.38 74 VAL A C 1
ATOM 573 O O . VAL A 1 113 ? -9.236 7.976 -38.253 1.00 33.70 74 VAL A O 1
ATOM 577 N N . THR A 1 114 ? -9.741 7.531 -40.395 1.00 33.07 75 THR A N 1
ATOM 578 C CA . THR A 1 114 ? -8.570 6.680 -40.612 1.00 34.80 75 THR A CA 1
ATOM 579 C C . THR A 1 114 ? -7.234 7.408 -40.402 1.00 33.97 75 THR A C 1
ATOM 580 O O . THR A 1 114 ? -6.342 6.894 -39.718 1.00 34.54 75 THR A O 1
ATOM 584 N N . ALA A 1 115 ? -7.096 8.595 -40.986 1.00 30.22 76 ALA A N 1
ATOM 585 C CA . ALA A 1 115 ? -5.856 9.362 -40.882 1.00 28.45 76 ALA A CA 1
ATOM 586 C C . ALA A 1 115 ? -5.600 9.801 -39.444 1.00 29.71 76 ALA A C 1
ATOM 587 O O . ALA A 1 115 ? -4.455 9.898 -39.005 1.00 29.07 76 ALA A O 1
ATOM 589 N N . ALA A 1 116 ? -6.676 10.068 -38.716 1.00 29.12 77 ALA A N 1
ATOM 590 C CA . ALA A 1 116 ? -6.572 10.377 -37.300 1.00 29.57 77 ALA A CA 1
ATOM 591 C C . ALA A 1 116 ? -6.169 9.130 -36.522 1.00 30.58 77 ALA A C 1
ATOM 592 O O . ALA A 1 116 ? -5.523 9.220 -35.476 1.00 28.52 77 ALA A O 1
ATOM 594 N N . ARG A 1 117 ? -6.543 7.964 -37.041 1.00 30.60 78 ARG A N 1
ATOM 595 C CA . ARG A 1 117 ? -6.213 6.708 -36.381 1.00 32.56 78 ARG A CA 1
ATOM 596 C C . ARG A 1 117 ? -4.738 6.336 -36.541 1.00 32.20 78 ARG A C 1
ATOM 597 O O . ARG A 1 117 ? -4.091 5.925 -35.579 1.00 34.94 78 ARG A O 1
ATOM 605 N N . GLU A 1 118 ? -4.201 6.471 -37.749 1.00 30.50 79 GLU A N 1
ATOM 606 C CA . GLU A 1 118 ? -2.800 6.129 -37.969 1.00 33.08 79 GLU A CA 1
ATOM 607 C C . GLU A 1 118 ? -1.862 7.174 -37.355 1.00 37.13 79 GLU A C 1
ATOM 608 O O . GLU A 1 118 ? -0.651 6.964 -37.280 1.00 37.25 79 GLU A O 1
ATOM 614 N N . SER A 1 119 ? -2.430 8.287 -36.898 1.00 37.42 80 SER A N 1
ATOM 615 C CA . SER A 1 119 ? -1.643 9.385 -36.344 1.00 32.13 80 SER A CA 1
ATOM 616 C C . SER A 1 119 ? -1.722 9.403 -34.824 1.00 29.48 80 SER A C 1
ATOM 617 O O . SER A 1 119 ? -1.166 10.286 -34.175 1.00 28.82 80 SER A O 1
ATOM 620 N N . GLY A 1 120 ? -2.421 8.421 -34.266 1.00 28.52 81 GLY A N 1
ATOM 621 C CA . GLY A 1 120 ? -2.448 8.208 -32.832 1.00 22.57 81 GLY A CA 1
ATOM 622 C C . GLY A 1 120 ? -3.243 9.226 -32.044 1.00 24.27 81 GLY A C 1
ATOM 623 O O . GLY A 1 120 ? -2.945 9.478 -30.879 1.00 27.12 81 GLY A O 1
ATOM 624 N N . PHE A 1 121 ? -4.256 9.811 -32.672 1.00 24.77 82 PHE A N 1
ATOM 625 C CA . PHE A 1 121 ? -5.088 10.803 -32.007 1.00 23.75 82 PHE A CA 1
ATOM 626 C C . PHE A 1 121 ? -5.809 10.220 -30.790 1.00 23.86 82 PHE A C 1
ATOM 627 O O . PHE A 1 121 ? -6.201 9.056 -30.776 1.00 23.40 82 PHE A O 1
ATOM 635 N N . ALA A 1 122 ? -5.969 11.044 -29.762 1.00 21.40 83 ALA A N 1
ATOM 636 C CA . ALA A 1 122 ? -6.434 10.567 -28.467 1.00 22.21 83 ALA A CA 1
ATOM 637 C C . ALA A 1 122 ? -7.912 10.181 -28.480 1.00 23.04 83 ALA A C 1
ATOM 638 O O . ALA A 1 122 ? -8.307 9.198 -27.847 1.00 23.97 83 ALA A O 1
ATOM 640 N N . LEU A 1 123 ? -8.725 10.963 -29.185 1.00 21.63 84 LEU A N 1
ATOM 641 C CA . LEU A 1 123 ? -10.158 10.700 -29.287 1.00 22.37 84 LEU A CA 1
ATOM 642 C C . LEU A 1 123 ? -10.641 11.034 -30.691 1.00 22.69 84 LEU A C 1
ATOM 643 O O . LEU A 1 123 ? -10.435 12.150 -31.184 1.00 21.89 84 LEU A O 1
ATOM 648 N N . ILE A 1 124 ? -11.271 10.053 -31.330 1.00 21.37 85 ILE A N 1
ATOM 649 C CA . ILE A 1 124 ? -11.782 10.206 -32.679 1.00 23.47 85 ILE A CA 1
ATOM 650 C C . ILE A 1 124 ? -13.286 9.978 -32.670 1.00 23.54 85 ILE A C 1
ATOM 651 O O . ILE A 1 124 ? -13.748 8.855 -32.452 1.00 25.51 85 ILE A O 1
ATOM 656 N N . ILE A 1 125 ? -14.050 11.042 -32.886 1.00 21.85 86 ILE A N 1
ATOM 657 C CA . ILE A 1 125 ? -15.499 10.925 -32.906 1.00 24.86 86 ILE A CA 1
ATOM 658 C C . ILE A 1 125 ? -15.989 10.929 -34.350 1.00 27.11 86 ILE A C 1
ATOM 659 O O . ILE A 1 125 ? -15.807 11.913 -35.079 1.00 26.55 86 ILE A O 1
ATOM 664 N N . GLY A 1 126 ? -16.589 9.818 -34.765 1.00 25.99 87 GLY A N 1
ATOM 665 C CA . GLY A 1 126 ? -17.212 9.736 -36.068 1.00 23.01 87 GLY A CA 1
ATOM 666 C C . GLY A 1 126 ? -18.620 10.284 -35.997 1.00 25.34 87 GLY A C 1
ATOM 667 O O . GLY A 1 126 ? -19.361 9.999 -35.053 1.00 26.54 87 GLY A O 1
ATOM 668 N N . VAL A 1 127 ? -18.985 11.080 -36.994 1.00 29.37 88 VAL A N 1
ATOM 669 C CA . VAL A 1 127 ? -20.322 11.640 -37.068 1.00 30.69 88 VAL A CA 1
ATOM 670 C C . VAL A 1 127 ? -21.101 10.984 -38.179 1.00 30.16 88 VAL A C 1
ATOM 671 O O . VAL A 1 127 ? -20.855 11.225 -39.364 1.00 33.78 88 VAL A O 1
ATOM 675 N N . ASP A 1 128 ? -22.047 10.148 -37.781 1.00 32.86 89 ASP A N 1
ATOM 676 C CA . ASP A 1 128 ? -22.832 9.413 -38.740 1.00 31.79 89 ASP A CA 1
ATOM 677 C C . ASP A 1 128 ? -23.983 10.243 -39.283 1.00 36.32 89 ASP A C 1
ATOM 678 O O . ASP A 1 128 ? -25.010 10.405 -38.624 1.00 36.26 89 ASP A O 1
ATOM 683 N N . ARG A 1 129 ? -23.797 10.740 -40.502 1.00 41.45 90 ARG A N 1
ATOM 684 C CA . ARG A 1 129 ? -24.810 11.489 -41.208 1.00 42.30 90 ARG A CA 1
ATOM 685 C C . ARG A 1 129 ? -25.233 10.718 -42.468 1.00 45.27 90 ARG A C 1
ATOM 686 O O . ARG A 1 129 ? -26.267 11.047 -43.037 1.00 50.85 90 ARG A O 1
ATOM 694 N N . THR A 1 130 ? -24.469 9.704 -42.898 1.00 55.07 91 THR A N 1
ATOM 695 C CA . THR A 1 130 ? -24.903 8.871 -44.019 1.00 52.30 91 THR A CA 1
ATOM 696 C C . THR A 1 130 ? -25.059 7.397 -43.654 1.00 55.50 91 THR A C 1
ATOM 697 O O . THR A 1 130 ? -25.032 6.538 -44.557 1.00 62.54 91 THR A O 1
ATOM 701 N N . GLY A 1 131 ? -25.230 7.091 -42.368 1.00 59.61 92 GLY A N 1
ATOM 702 C CA . GLY A 1 131 ? -25.300 5.707 -41.944 1.00 57.68 92 GLY A CA 1
ATOM 703 C C . GLY A 1 131 ? -24.173 4.824 -42.332 1.00 44.50 92 GLY A C 1
ATOM 704 O O . GLY A 1 131 ? -24.364 3.825 -43.007 1.00 43.35 92 GLY A O 1
ATOM 705 N N . CYS A 1 132 ? -23.000 5.202 -41.860 1.00 40.03 93 CYS A N 1
ATOM 706 C CA . CYS A 1 132 ? -21.756 4.508 -42.133 1.00 35.61 93 CYS A CA 1
ATOM 707 C C . CYS A 1 132 ? -21.131 4.282 -40.774 1.00 29.59 93 CYS A C 1
ATOM 708 O O . CYS A 1 132 ? -19.905 4.368 -40.594 1.00 29.62 93 CYS A O 1
ATOM 711 N N . ARG A 1 133 ? -22.020 4.062 -39.808 1.00 27.86 94 ARG A N 1
ATOM 712 C CA . ARG A 1 133 ? -21.620 3.878 -38.432 1.00 30.01 94 ARG A CA 1
ATOM 713 C C . ARG A 1 133 ? -20.680 2.707 -38.353 1.00 27.95 94 ARG A C 1
ATOM 714 O O . ARG A 1 133 ? -19.641 2.790 -37.712 1.00 30.83 94 ARG A O 1
ATOM 722 N N . ASP A 1 134 ? -21.041 1.620 -39.023 1.00 24.17 95 ASP A N 1
ATOM 723 C CA . ASP A 1 134 ? -20.185 0.447 -39.061 1.00 25.01 95 ASP A CA 1
ATOM 724 C C . ASP A 1 134 ? -18.900 0.756 -39.812 1.00 25.40 95 ASP A C 1
ATOM 725 O O . ASP A 1 134 ? -17.806 0.464 -39.326 1.00 22.75 95 ASP A O 1
ATOM 730 N N . ALA A 1 135 ? -19.039 1.350 -40.995 1.00 25.03 96 ALA A N 1
ATOM 731 C CA . ALA A 1 135 ? -17.885 1.768 -41.785 1.00 22.55 96 ALA A CA 1
ATOM 732 C C . ALA A 1 135 ? -16.957 2.696 -40.994 1.00 25.44 96 ALA A C 1
ATOM 733 O O . ALA A 1 135 ? -15.751 2.448 -40.927 1.00 24.50 96 ALA A O 1
ATOM 735 N N . LEU A 1 136 ? -17.515 3.750 -40.392 1.00 24.41 97 LEU A N 1
ATOM 736 C CA . LEU A 1 136 ? -16.717 4.716 -39.624 1.00 25.13 97 LEU A CA 1
ATOM 737 C C . LEU A 1 136 ? -15.975 4.058 -38.463 1.00 22.60 97 LEU A C 1
ATOM 738 O O . LEU A 1 136 ? -14.837 4.407 -38.172 1.00 22.86 97 LEU A O 1
ATOM 743 N N . ARG A 1 137 ? -16.621 3.103 -37.806 1.00 23.21 98 ARG A N 1
ATOM 744 C CA . ARG A 1 137 ? -16.014 2.451 -36.656 1.00 23.91 98 ARG A CA 1
ATOM 745 C C . ARG A 1 137 ? -14.958 1.449 -37.116 1.00 23.75 98 ARG A C 1
ATOM 746 O O . ARG A 1 137 ? -13.959 1.221 -36.423 1.00 24.49 98 ARG A O 1
ATOM 754 N N . ARG A 1 138 ? -15.174 0.863 -38.288 1.00 25.35 99 ARG A N 1
ATOM 755 C CA . ARG A 1 138 ? -14.146 0.051 -38.919 1.00 25.51 99 ARG A CA 1
ATOM 756 C C . ARG A 1 138 ? -12.926 0.904 -39.282 1.00 23.71 99 ARG A C 1
ATOM 757 O O . ARG A 1 138 ? -11.797 0.430 -39.212 1.00 24.56 99 ARG A O 1
ATOM 765 N N . ASP A 1 139 ? -13.159 2.161 -39.653 1.00 25.90 100 ASP A N 1
ATOM 766 C CA . ASP A 1 139 ? -12.080 3.087 -39.997 1.00 29.47 100 ASP A CA 1
ATOM 767 C C . ASP A 1 139 ? -11.182 3.407 -38.802 1.00 27.15 100 ASP A C 1
ATOM 768 O O . ASP A 1 139 ? -9.976 3.633 -38.956 1.00 29.42 100 ASP A O 1
ATOM 773 N N . GLY A 1 140 ? -11.776 3.442 -37.615 1.00 24.89 101 GLY A N 1
ATOM 774 C CA . GLY A 1 140 ? -11.018 3.709 -36.411 1.00 28.58 101 GLY A CA 1
ATOM 775 C C . GLY A 1 140 ? -11.696 4.650 -35.437 1.00 27.11 101 GLY A C 1
ATOM 776 O O . GLY A 1 140 ? -11.055 5.127 -34.504 1.00 35.70 101 GLY A O 1
ATOM 777 N N . ALA A 1 141 ? -12.983 4.915 -35.644 1.00 26.87 102 ALA A N 1
ATOM 778 C CA . ALA A 1 141 ? -13.732 5.785 -34.745 1.00 28.41 102 ALA A CA 1
ATOM 779 C C . ALA A 1 141 ? -13.796 5.172 -33.359 1.00 28.59 102 ALA A C 1
ATOM 780 O O . ALA A 1 141 ? -14.176 4.013 -33.208 1.00 29.00 102 ALA A O 1
ATOM 782 N N . ASP A 1 142 ? -13.416 5.950 -32.351 1.00 27.17 103 ASP A N 1
ATOM 783 C CA . ASP A 1 142 ? -13.503 5.505 -30.968 1.00 25.47 103 ASP A CA 1
ATOM 784 C C . ASP A 1 142 ? -14.956 5.339 -30.595 1.00 22.55 103 ASP A C 1
ATOM 785 O O . ASP A 1 142 ? -15.317 4.462 -29.812 1.00 27.71 103 ASP A O 1
ATOM 790 N N . THR A 1 143 ? -15.786 6.195 -31.175 1.00 26.77 104 THR A N 1
ATOM 791 C CA . THR A 1 143 ? -17.213 6.189 -30.912 1.00 28.46 104 THR A CA 1
ATOM 792 C C . THR A 1 143 ? -17.906 6.972 -32.013 1.00 23.19 104 THR A C 1
ATOM 793 O O . THR A 1 143 ? -17.287 7.828 -32.649 1.00 24.27 104 THR A O 1
ATOM 797 N N . VAL A 1 144 ? -19.178 6.674 -32.250 1.00 22.93 105 VAL A N 1
ATOM 798 C CA . VAL A 1 144 ? -19.909 7.317 -33.332 1.00 27.85 105 VAL A CA 1
ATOM 799 C C . VAL A 1 144 ? -21.199 7.958 -32.822 1.00 26.01 105 VAL A C 1
ATOM 800 O O . VAL A 1 144 ? -21.903 7.391 -31.987 1.00 27.51 105 VAL A O 1
ATOM 804 N N . VAL A 1 145 ? -21.490 9.155 -33.314 1.00 26.78 106 VAL A N 1
ATOM 805 C CA . VAL A 1 145 ? -22.719 9.851 -32.971 1.00 28.48 106 VAL A CA 1
ATOM 806 C C . VAL A 1 145 ? -23.439 10.242 -34.247 1.00 31.08 106 VAL A C 1
ATOM 807 O O . VAL A 1 145 ? -22.843 10.262 -35.320 1.00 30.78 106 VAL A O 1
ATOM 811 N N . THR A 1 146 ? -24.722 10.555 -34.122 1.00 33.89 107 THR A N 1
ATOM 812 C CA . THR A 1 146 ? -25.528 10.989 -35.253 1.00 37.31 107 THR A CA 1
ATOM 813 C C . THR A 1 146 ? -25.441 12.494 -35.404 1.00 38.97 107 THR A C 1
ATOM 814 O O . THR A 1 146 ? -25.392 13.037 -36.510 1.00 39.70 107 THR A O 1
ATOM 818 N N . ASP A 1 147 ? -25.402 13.164 -34.265 1.00 41.99 108 ASP A N 1
ATOM 819 C CA . ASP A 1 147 ? -25.447 14.610 -34.234 1.00 43.56 108 ASP A CA 1
ATOM 820 C C . ASP A 1 147 ? -24.526 15.114 -33.122 1.00 43.20 108 ASP A C 1
ATOM 821 O O . ASP A 1 147 ? -24.377 14.459 -32.089 1.00 41.43 108 ASP A O 1
ATOM 826 N N . LEU A 1 148 ? -23.884 16.256 -33.345 1.00 39.45 109 LEU A N 1
ATOM 827 C CA . LEU A 1 148 ? -22.854 16.731 -32.429 1.00 39.43 109 LEU A CA 1
ATOM 828 C C . LEU A 1 148 ? -23.395 17.137 -31.049 1.00 41.19 109 LEU A C 1
ATOM 829 O O . LEU A 1 148 ? -22.641 17.216 -30.077 1.00 36.01 109 LEU A O 1
ATOM 834 N N . SER A 1 149 ? -24.701 17.364 -30.948 1.00 44.10 110 SER A N 1
ATOM 835 C CA . SER A 1 149 ? -25.310 17.677 -29.658 1.00 35.88 110 SER A CA 1
ATOM 836 C C . SER A 1 149 ? -25.353 16.454 -28.753 1.00 35.71 110 SER A C 1
ATOM 837 O O . SER A 1 149 ? -25.871 16.528 -27.640 1.00 39.73 110 SER A O 1
ATOM 840 N N . GLU A 1 150 ? -24.831 15.331 -29.243 1.00 37.47 111 GLU A N 1
ATOM 841 C CA . GLU A 1 150 ? -24.681 14.121 -28.439 1.00 36.65 111 GLU A CA 1
ATOM 842 C C . GLU A 1 150 ? -23.316 14.136 -27.766 1.00 36.34 111 GLU A C 1
ATOM 843 O O . GLU A 1 150 ? -23.006 13.269 -26.946 1.00 38.61 111 GLU A O 1
ATOM 849 N N . VAL A 1 151 ? -22.494 15.113 -28.141 1.00 34.39 112 VAL A N 1
ATOM 850 C CA . VAL A 1 151 ? -21.151 15.229 -27.597 1.00 34.77 112 VAL A CA 1
ATOM 851 C C . VAL A 1 151 ? -21.179 16.124 -26.357 1.00 41.07 112 VAL A C 1
ATOM 852 O O . VAL A 1 151 ? -21.871 17.151 -26.326 1.00 41.45 112 VAL A O 1
ATOM 856 N N . SER A 1 152 ? -20.448 15.723 -25.322 1.00 37.20 113 SER A N 1
ATOM 857 C CA . SER A 1 152 ? -20.443 16.486 -24.086 1.00 35.73 113 SER A CA 1
ATOM 858 C C . SER A 1 152 ? -19.078 17.107 -23.800 1.00 33.95 113 SER A C 1
ATOM 859 O O . SER A 1 152 ? -18.045 16.585 -24.223 1.00 32.89 113 SER A O 1
ATOM 862 N N . VAL A 1 153 ? -19.078 18.230 -23.093 1.00 31.21 114 VAL A N 1
ATOM 863 C CA . VAL A 1 153 ? -17.834 18.883 -22.702 1.00 29.84 114 VAL A CA 1
ATOM 864 C C . VAL A 1 153 ? -17.755 18.958 -21.184 1.00 27.53 114 VAL A C 1
ATOM 865 O O . VAL A 1 153 ? -18.678 19.448 -20.534 1.00 28.80 114 VAL A O 1
ATOM 869 N N . ARG A 1 154 ? -16.659 18.467 -20.617 1.00 29.46 115 ARG A N 1
ATOM 870 C CA . ARG A 1 154 ? -16.509 18.468 -19.169 1.00 27.88 115 ARG A CA 1
ATOM 871 C C . ARG A 1 154 ? -16.167 19.843 -18.632 1.00 28.31 115 ARG A C 1
ATOM 872 O O . ARG A 1 154 ? -15.202 20.471 -19.073 1.00 29.38 115 ARG A O 1
ATOM 880 N N . THR A 1 155 ? -16.970 20.293 -17.673 1.00 33.85 116 THR A N 1
ATOM 881 C CA . THR A 1 155 ? -16.798 21.586 -17.026 1.00 31.42 116 THR A CA 1
ATOM 882 C C . THR A 1 155 ? -16.467 21.383 -15.549 1.00 32.94 116 THR A C 1
ATOM 883 O O . THR A 1 155 ? -16.647 20.284 -15.018 1.00 40.72 116 THR A O 1
ATOM 887 N N . GLY A 1 156 ? -15.989 22.429 -14.880 1.00 38.46 117 GLY A N 1
ATOM 888 C CA . GLY A 1 156 ? -15.803 22.368 -13.437 1.00 33.11 117 GLY A CA 1
ATOM 889 C C . GLY A 1 156 ? -14.362 22.274 -12.972 1.00 32.94 117 GLY A C 1
ATOM 890 O O . GLY A 1 156 ? -14.016 22.801 -11.913 1.00 43.44 117 GLY A O 1
ATOM 891 N N . ASP A 1 157 ? -13.525 21.587 -13.742 1.00 28.03 118 ASP A N 1
ATOM 892 C CA . ASP A 1 157 ? -12.108 21.510 -13.429 1.00 25.84 118 ASP A CA 1
ATOM 893 C C . ASP A 1 157 ? -11.464 22.881 -13.510 1.00 28.16 118 ASP A C 1
ATOM 894 O O . ASP A 1 157 ? -11.830 23.702 -14.353 1.00 33.72 118 ASP A O 1
ATOM 899 N N . ARG A 1 158 ? -10.502 23.120 -12.628 1.00 26.82 119 ARG A N 1
ATOM 900 C CA . ARG A 1 158 ? -9.697 24.329 -12.678 1.00 24.66 119 ARG A CA 1
ATOM 901 C C . ARG A 1 158 ? -8.325 23.984 -13.219 1.00 23.77 119 ARG A C 1
ATOM 902 O O . ARG A 1 158 ? -7.908 22.831 -13.142 1.00 24.33 119 ARG A O 1
ATOM 910 N N . ARG A 1 159 ? -7.621 24.970 -13.761 1.00 27.96 120 ARG A N 1
ATOM 911 C CA . ARG A 1 159 ? -6.239 24.748 -14.166 1.00 29.52 120 ARG A CA 1
ATOM 912 C C . ARG A 1 159 ? -5.314 24.722 -12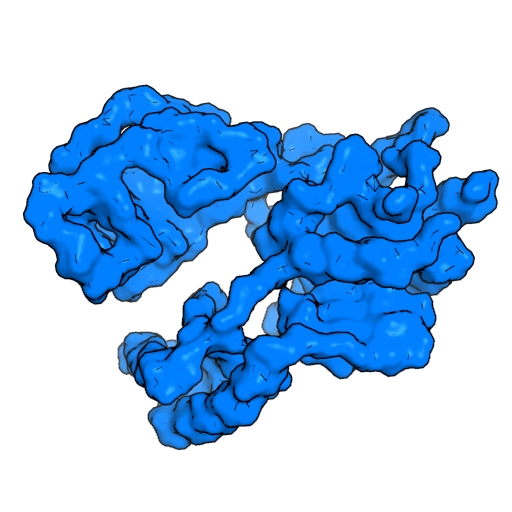.941 1.00 31.10 120 ARG A C 1
ATOM 913 O O . ARG A 1 159 ? -5.545 25.437 -11.960 1.00 33.34 120 ARG A O 1
ATOM 921 N N . MET A 1 160 ? -4.281 23.885 -13.010 1.00 28.43 121 MET A N 1
ATOM 922 C CA . MET A 1 160 ? -3.352 23.652 -11.905 1.00 31.13 121 MET A CA 1
ATOM 923 C C . MET A 1 160 ? -2.789 24.939 -11.319 1.00 29.53 121 MET A C 1
ATOM 924 O O . MET A 1 160 ? -2.535 25.020 -10.117 1.00 27.35 121 MET A O 1
ATOM 929 N N . SER A 1 161 ? -2.581 25.931 -12.179 1.00 35.18 122 SER A N 1
ATOM 930 C CA . SER A 1 161 ? -2.177 27.260 -11.746 1.00 35.61 122 SER A CA 1
ATOM 931 C C . SER A 1 161 ? -3.036 27.784 -10.595 1.00 32.51 122 SER A C 1
ATOM 932 O O . SER A 1 161 ? -2.552 28.446 -9.685 1.00 31.22 122 SER A O 1
ATOM 935 N N . GLN A 1 162 ? -4.315 27.467 -10.619 1.00 34.48 123 GLN A N 1
ATOM 936 C CA . GLN A 1 162 ? -5.267 28.382 -10.043 1.00 35.96 123 GLN A CA 1
ATOM 937 C C . GLN A 1 162 ? -5.451 27.904 -8.590 1.00 33.15 123 GLN A C 1
ATOM 938 O O . GLN A 1 162 ? -6.048 28.576 -7.743 1.00 34.10 123 GLN A O 1
ATOM 944 N N . LEU A 1 163 ? -4.916 26.716 -8.321 1.00 29.04 124 LEU A N 1
ATOM 945 C CA . LEU A 1 163 ? -5.227 25.996 -7.101 1.00 27.21 124 LEU A CA 1
ATOM 946 C C . LEU A 1 163 ? -4.461 26.519 -5.888 1.00 27.58 124 LEU A C 1
ATOM 947 O O . LEU A 1 163 ? -3.318 26.971 -5.993 1.00 25.41 124 LEU A O 1
ATOM 952 N N . PRO A 1 164 ? -5.120 26.483 -4.729 1.00 24.66 125 PRO A N 1
ATOM 953 C CA . PRO A 1 164 ? -4.493 26.782 -3.439 1.00 20.54 125 PRO A CA 1
ATOM 954 C C . PRO A 1 164 ? -3.481 25.708 -3.054 1.00 17.74 125 PRO A C 1
ATOM 955 O O . PRO A 1 164 ? -3.613 24.553 -3.465 1.00 19.06 125 PRO A O 1
ATOM 959 N N . ASP A 1 165 ? -2.483 26.086 -2.270 1.00 18.45 126 ASP A N 1
ATOM 960 C CA . ASP A 1 165 ? -1.453 25.151 -1.845 1.00 18.37 126 ASP A CA 1
ATOM 961 C C . ASP A 1 165 ? -1.906 24.233 -0.702 1.00 21.34 126 ASP A C 1
ATOM 962 O O . ASP A 1 165 ? -2.599 24.663 0.230 1.00 18.78 126 ASP A O 1
ATOM 967 N N . ALA A 1 166 ? -1.495 22.971 -0.776 1.00 22.22 127 ALA A N 1
ATOM 968 C CA . ALA A 1 166 ? -1.931 21.960 0.172 1.00 19.18 127 ALA A CA 1
ATOM 969 C C . ALA A 1 166 ? -1.294 22.175 1.536 1.00 22.17 127 ALA A C 1
ATOM 970 O O . ALA A 1 166 ? -1.968 22.053 2.568 1.00 21.79 127 ALA A O 1
ATOM 972 N N . LEU A 1 167 ? 0.002 22.481 1.541 1.00 21.22 128 LEU A N 1
ATOM 973 C CA . LEU A 1 167 ? 0.715 22.765 2.783 1.00 20.08 128 LEU A CA 1
ATOM 974 C C . LEU A 1 167 ? 0.095 23.950 3.515 1.00 21.96 128 LEU A C 1
ATOM 975 O O . LEU A 1 167 ? -0.143 23.888 4.721 1.00 25.43 128 LEU A O 1
ATOM 980 N N . GLN A 1 168 ? -0.185 25.019 2.779 1.00 18.97 129 GLN A N 1
ATOM 981 C CA . GLN A 1 168 ? -0.790 26.205 3.366 1.00 20.23 129 GLN A CA 1
ATOM 982 C C . GLN A 1 168 ? -2.196 25.924 3.908 1.00 21.71 129 GLN A C 1
ATOM 983 O O . GLN A 1 168 ? -2.574 26.435 4.958 1.00 20.89 129 GLN A O 1
ATOM 989 N N . ALA A 1 169 ? -2.962 25.101 3.198 1.00 21.11 130 ALA A N 1
ATOM 990 C CA . ALA A 1 169 ? -4.300 24.736 3.650 1.00 21.67 130 ALA A CA 1
ATOM 991 C C . ALA A 1 169 ? -4.230 23.876 4.908 1.00 24.76 130 ALA A C 1
ATOM 992 O O . ALA A 1 169 ? -5.017 24.051 5.842 1.00 22.51 130 ALA A O 1
ATOM 994 N N . LEU A 1 170 ? -3.280 22.945 4.913 1.00 25.07 131 LEU A N 1
ATOM 995 C CA . LEU A 1 170 ? -3.057 22.036 6.039 1.00 28.13 131 LEU A CA 1
ATOM 996 C C . LEU A 1 170 ? -2.771 22.787 7.354 1.00 28.29 131 LEU A C 1
ATOM 997 O O . LEU A 1 170 ? -3.119 22.304 8.441 1.00 25.39 131 LEU A O 1
ATOM 1002 N N . GLY A 1 171 ? -2.157 23.969 7.246 1.00 23.59 132 GLY A N 1
ATOM 1003 C CA . GLY A 1 171 ? -1.799 24.764 8.413 1.00 23.89 132 GLY A CA 1
ATOM 1004 C C . GLY A 1 171 ? -2.730 25.920 8.758 1.00 22.11 132 GLY A C 1
ATOM 1005 O O . GLY A 1 171 ? -2.382 26.763 9.586 1.00 21.73 132 GLY A O 1
ATOM 1006 N N . MET A 1 172 ? -3.901 25.978 8.126 1.00 23.38 133 MET A N 1
ATOM 1007 C CA . MET A 1 172 ? -4.915 26.950 8.522 1.00 19.75 133 MET A CA 1
ATOM 1008 C C . MET A 1 172 ? -5.608 26.460 9.783 1.00 20.59 133 MET A C 1
ATOM 1009 O O . MET A 1 172 ? -5.441 25.305 10.175 1.00 20.43 133 MET A O 1
ATOM 1014 N N . ALA A 1 173 ? -6.386 27.339 10.405 1.00 23.09 134 ALA A N 1
ATOM 1015 C CA . ALA A 1 173 ? -6.966 27.086 11.724 1.00 21.99 134 ALA A CA 1
ATOM 1016 C C . ALA A 1 173 ? -7.670 25.737 11.842 1.00 21.46 134 ALA A C 1
ATOM 1017 O O . ALA A 1 173 ? -7.590 25.074 12.878 1.00 30.93 134 ALA A O 1
ATOM 1019 N N . ASP A 1 174 ? -8.348 25.330 10.780 1.00 20.95 135 ASP A N 1
ATOM 1020 C CA . ASP A 1 174 ? -9.222 24.169 10.843 1.00 28.75 135 ASP A CA 1
ATOM 1021 C C . ASP A 1 174 ? -8.559 22.919 10.267 1.00 28.22 135 ASP A C 1
ATOM 1022 O O . ASP A 1 174 ? -9.171 21.849 10.231 1.00 31.07 135 ASP A O 1
ATOM 1027 N N . GLY A 1 175 ? -7.308 23.056 9.827 1.00 29.36 136 GLY A N 1
ATOM 1028 C CA . GLY A 1 175 ? -6.556 21.932 9.288 1.00 25.14 136 GLY A CA 1
ATOM 1029 C C . GLY A 1 175 ? -7.040 21.552 7.905 1.00 27.70 136 GLY A C 1
ATOM 1030 O O . GLY A 1 175 ? -7.835 22.278 7.311 1.00 29.98 136 GLY A O 1
ATOM 1031 N N . LEU A 1 176 ? -6.578 20.420 7.386 1.00 29.98 137 LEU A N 1
ATOM 1032 C CA . LEU A 1 176 ? -6.985 20.008 6.048 1.00 29.47 137 LEU A CA 1
ATOM 1033 C C . LEU A 1 176 ? -8.230 19.127 6.068 1.00 38.12 137 LEU A C 1
ATOM 1034 O O . LEU A 1 176 ? -9.167 19.367 5.303 1.00 50.27 137 LEU A O 1
ATOM 1039 N N . VAL A 1 177 ? -8.249 18.109 6.927 1.00 33.84 138 VAL A N 1
ATOM 1040 C CA . VAL A 1 177 ? -9.417 17.234 7.012 1.00 37.24 138 VAL A CA 1
ATOM 1041 C C . VAL A 1 177 ? -10.122 17.338 8.361 1.00 38.17 138 VAL A C 1
ATOM 1042 O O . VAL A 1 177 ? -9.477 17.428 9.408 1.00 41.89 138 VAL A O 1
ATOM 1046 N N . ALA A 1 178 ? -11.452 17.335 8.323 1.00 42.14 139 ALA A N 1
ATOM 1047 C CA . ALA A 1 178 ? -12.262 17.365 9.533 1.00 44.24 139 ALA A CA 1
ATOM 1048 C C . ALA A 1 178 ? -12.408 15.958 10.090 1.00 44.85 139 ALA A C 1
ATOM 1049 O O . ALA A 1 178 ? -12.284 15.737 11.295 1.00 44.91 139 ALA A O 1
ATOM 1051 N N . ARG A 1 179 ? -12.666 15.010 9.195 1.00 39.68 140 ARG A N 1
ATOM 1052 C CA . ARG A 1 179 ? -12.891 13.621 9.577 1.00 42.96 140 ARG A CA 1
ATOM 1053 C C . ARG A 1 179 ? -11.601 12.803 9.424 1.00 38.80 140 ARG A C 1
ATOM 1054 O O . ARG A 1 179 ? -10.650 13.245 8.779 1.00 33.93 140 ARG A O 1
ATOM 1062 N N . GLN A 1 180 ? -11.566 11.618 10.028 1.00 39.87 141 GLN A N 1
ATOM 1063 C CA . GLN A 1 180 ? -10.345 10.817 10.048 1.00 33.83 141 GLN A CA 1
ATOM 1064 C C . GLN A 1 180 ? -10.035 10.280 8.650 1.00 31.69 141 GLN A C 1
ATOM 1065 O O . GLN A 1 180 ? -10.927 9.781 7.959 1.00 27.39 141 GLN A O 1
ATOM 1071 N N . PRO A 1 181 ? -8.767 10.404 8.224 1.00 33.65 142 PRO A N 1
ATOM 1072 C CA . PRO A 1 181 ? -8.404 10.086 6.843 1.00 30.38 142 PRO A CA 1
ATOM 1073 C C . PRO A 1 181 ? -7.696 8.755 6.600 1.00 27.13 142 PRO A C 1
ATOM 1074 O O . PRO A 1 181 ? -7.198 8.106 7.525 1.00 26.57 142 PRO A O 1
ATOM 1078 N N . ALA A 1 182 ? -7.683 8.366 5.326 1.00 23.79 143 ALA A N 1
ATOM 1079 C CA . ALA A 1 182 ? -6.785 7.343 4.800 1.00 21.43 143 ALA A CA 1
ATOM 1080 C C . ALA A 1 182 ? -6.042 7.979 3.628 1.00 21.97 143 ALA A C 1
ATOM 1081 O O . ALA A 1 182 ? -6.669 8.595 2.766 1.00 22.81 143 ALA A O 1
ATOM 1083 N N . VAL A 1 183 ? -4.719 7.853 3.588 1.00 21.00 144 VAL A N 1
ATOM 1084 C CA . VAL A 1 183 ? -3.947 8.606 2.605 1.00 19.30 144 VAL A CA 1
ATOM 1085 C C . VAL A 1 183 ? -3.407 7.715 1.493 1.00 18.83 144 VAL A C 1
ATOM 1086 O O . VAL A 1 183 ? -2.887 6.627 1.749 1.00 18.11 144 VAL A O 1
ATOM 1090 N N . PHE A 1 184 ? -3.535 8.206 0.262 1.00 19.93 145 PHE A N 1
ATOM 1091 C CA . PHE A 1 184 ? -3.197 7.469 -0.949 1.00 18.22 145 PHE A CA 1
ATOM 1092 C C . PHE A 1 184 ? -2.105 8.213 -1.724 1.00 19.74 145 PHE A C 1
ATOM 1093 O O . PHE A 1 184 ? -2.177 9.441 -1.872 1.00 19.98 145 PHE A O 1
ATOM 1101 N N . PHE A 1 185 ? -1.107 7.488 -2.224 1.00 17.84 146 PHE A N 1
ATOM 1102 C CA . PHE A 1 185 ? -0.023 8.112 -2.973 1.00 16.82 146 PHE A CA 1
ATOM 1103 C C . PHE A 1 185 ? 0.152 7.443 -4.328 1.00 22.79 146 PHE A C 1
ATOM 1104 O O . PHE A 1 185 ? 0.138 6.206 -4.421 1.00 19.53 146 PHE A O 1
ATOM 1112 N N . ASP A 1 186 ? 0.334 8.244 -5.373 1.00 20.71 147 ASP A N 1
ATOM 1113 C CA . ASP A 1 186 ? 0.918 7.714 -6.588 1.00 20.83 147 ASP A CA 1
ATOM 1114 C C . ASP A 1 186 ? 2.419 7.617 -6.301 1.00 22.08 147 ASP A C 1
ATOM 1115 O O . ASP A 1 186 ? 2.925 8.361 -5.450 1.00 18.40 147 ASP A O 1
ATOM 1120 N N . PHE A 1 187 ? 3.136 6.713 -6.969 1.00 19.70 148 PHE A N 1
ATOM 1121 C CA . PHE A 1 187 ? 4.562 6.584 -6.674 1.00 19.94 148 PHE A CA 1
ATOM 1122 C C . PHE A 1 187 ? 5.433 7.475 -7.562 1.00 21.56 148 PHE A C 1
ATOM 1123 O O . PHE A 1 187 ? 6.040 8.435 -7.081 1.00 20.33 148 PHE A O 1
ATOM 1131 N N . ASP A 1 188 ? 5.493 7.153 -8.854 1.00 22.65 149 ASP A N 1
ATOM 1132 C CA . ASP A 1 188 ? 6.334 7.893 -9.798 1.00 22.74 149 ASP A CA 1
ATOM 1133 C C . ASP A 1 188 ? 5.797 9.288 -10.100 1.00 22.48 149 ASP A C 1
ATOM 1134 O O . ASP A 1 188 ? 4.675 9.445 -10.592 1.00 25.43 149 ASP A O 1
ATOM 1139 N N . GLY A 1 189 ? 6.611 10.297 -9.811 1.00 23.80 150 GLY A N 1
ATOM 1140 C CA . GLY A 1 189 ? 6.234 11.675 -10.062 1.00 25.05 150 GLY A CA 1
ATOM 1141 C C . GLY A 1 189 ? 5.652 12.340 -8.832 1.00 26.20 150 GLY A C 1
ATOM 1142 O O . GLY A 1 189 ? 5.562 13.571 -8.775 1.00 25.91 150 GLY A O 1
ATOM 1143 N N . THR A 1 190 ? 5.256 11.532 -7.847 1.00 22.59 151 THR A N 1
ATOM 1144 C CA . THR A 1 190 ? 4.671 12.053 -6.611 1.00 20.80 151 THR A CA 1
ATOM 1145 C C . THR A 1 190 ? 5.581 11.807 -5.408 1.00 20.34 151 THR A C 1
ATOM 1146 O O . THR A 1 190 ? 6.180 12.738 -4.878 1.00 22.27 151 THR A O 1
ATOM 1150 N N . LEU A 1 191 ? 5.673 10.557 -4.965 1.00 21.77 152 LEU A N 1
ATOM 1151 C CA . LEU A 1 191 ? 6.604 10.193 -3.893 1.00 21.58 152 LEU A CA 1
ATOM 1152 C C . LEU A 1 191 ? 8.033 10.170 -4.417 1.00 23.02 152 LEU A C 1
ATOM 1153 O O . LEU A 1 191 ? 8.978 10.508 -3.709 1.00 26.33 152 LEU A O 1
ATOM 1158 N N . SER A 1 192 ? 8.182 9.764 -5.671 1.00 26.70 153 SER A N 1
ATOM 1159 C CA . SER A 1 192 ? 9.497 9.648 -6.278 1.00 23.85 153 SER A CA 1
ATOM 1160 C C . SER A 1 192 ? 9.672 10.670 -7.392 1.00 23.06 153 SER A C 1
ATOM 1161 O O . SER A 1 192 ? 8.770 10.869 -8.211 1.00 21.66 153 SER A O 1
ATOM 1164 N N . ASP A 1 193 ? 10.830 11.320 -7.412 1.00 23.38 154 ASP A N 1
ATOM 1165 C CA . ASP A 1 193 ? 11.125 12.315 -8.434 1.00 26.67 154 ASP A CA 1
ATOM 1166 C C . ASP A 1 193 ? 11.211 11.645 -9.797 1.00 28.57 154 ASP A C 1
ATOM 1167 O O . ASP A 1 193 ? 11.802 10.574 -9.920 1.00 29.54 154 ASP A O 1
ATOM 1172 N N . ILE A 1 194 ? 10.613 12.272 -10.808 1.00 29.58 155 ILE A N 1
ATOM 1173 C CA . ILE A 1 194 ? 10.630 11.742 -12.166 1.00 33.92 155 ILE A CA 1
ATOM 1174 C C . ILE A 1 194 ? 12.060 11.498 -12.625 1.00 39.20 155 ILE A C 1
ATOM 1175 O O . ILE A 1 194 ? 12.964 12.279 -12.321 1.00 36.38 155 ILE A O 1
ATOM 1180 N N . VAL A 1 195 ? 12.249 10.391 -13.336 1.00 44.09 156 VAL A N 1
ATOM 1181 C CA . VAL A 1 195 ? 13.552 9.982 -13.840 1.00 52.56 156 VAL A CA 1
ATOM 1182 C C . VAL A 1 195 ? 13.349 9.319 -15.197 1.00 55.16 156 VAL A C 1
ATOM 1183 O O . VAL A 1 195 ? 12.289 8.751 -15.459 1.00 55.86 156 VAL A O 1
ATOM 1187 N N . GLU A 1 196 ? 14.352 9.389 -16.066 1.00 59.86 157 GLU A N 1
ATOM 1188 C CA . GLU A 1 196 ? 14.220 8.792 -17.389 1.00 61.46 157 GLU A CA 1
ATOM 1189 C C . GLU A 1 196 ? 14.621 7.325 -17.380 1.00 56.51 157 GLU A C 1
ATOM 1190 O O . GLU A 1 196 ? 14.316 6.585 -18.313 1.00 65.60 157 GLU A O 1
ATOM 1196 N N . ASP A 1 197 ? 15.308 6.912 -16.323 1.00 52.41 158 ASP A N 1
ATOM 1197 C CA . ASP A 1 197 ? 15.614 5.505 -16.109 1.00 49.33 158 ASP A CA 1
ATOM 1198 C C . ASP A 1 197 ? 14.693 4.963 -15.023 1.00 49.04 158 ASP A C 1
ATOM 1199 O O . ASP A 1 197 ? 14.880 5.267 -13.850 1.00 46.89 158 ASP A O 1
ATOM 1204 N N . PRO A 1 198 ? 13.669 4.187 -15.425 1.00 48.04 159 PRO A N 1
ATOM 1205 C CA . PRO A 1 198 ? 12.654 3.630 -14.522 1.00 38.59 159 PRO A CA 1
ATOM 1206 C C . PRO A 1 198 ? 13.286 2.974 -13.299 1.00 38.23 159 PRO A C 1
ATOM 1207 O O . PRO A 1 198 ? 12.817 3.174 -12.180 1.00 34.92 159 PRO A O 1
ATOM 1211 N N . ASP A 1 199 ? 14.356 2.214 -13.527 1.00 39.10 160 ASP A N 1
ATOM 1212 C CA . ASP A 1 199 ? 15.085 1.529 -12.463 1.00 36.34 160 ASP A CA 1
ATOM 1213 C C . ASP A 1 199 ? 15.786 2.490 -11.501 1.00 35.10 160 ASP A C 1
ATOM 1214 O O . ASP A 1 199 ? 16.231 2.085 -10.427 1.00 35.44 160 ASP A O 1
ATOM 1219 N N . ALA A 1 200 ? 15.881 3.757 -11.899 1.00 38.40 161 ALA A N 1
ATOM 1220 C CA . ALA A 1 200 ? 16.541 4.784 -11.100 1.00 38.80 161 ALA A CA 1
ATOM 1221 C C . ALA A 1 200 ? 15.550 5.655 -10.321 1.00 36.03 161 ALA A C 1
ATOM 1222 O O . ALA A 1 200 ? 15.902 6.742 -9.871 1.00 38.91 161 ALA A O 1
ATOM 1224 N N . ALA A 1 201 ? 14.314 5.188 -10.179 1.00 32.48 162 ALA A N 1
ATOM 1225 C CA . ALA A 1 201 ? 13.316 5.889 -9.377 1.00 30.66 162 ALA A CA 1
ATOM 1226 C C . ALA A 1 201 ? 13.435 5.482 -7.918 1.00 29.40 162 ALA A C 1
ATOM 1227 O O . ALA A 1 201 ? 13.315 4.301 -7.585 1.00 29.51 162 ALA A O 1
ATOM 1229 N N . TRP A 1 202 ? 13.656 6.465 -7.051 1.00 29.49 163 TRP A N 1
ATOM 1230 C CA . TRP A 1 202 ? 13.790 6.213 -5.622 1.00 26.25 163 TRP A CA 1
ATOM 1231 C C . TRP A 1 202 ? 12.943 7.187 -4.827 1.00 21.94 163 TRP A C 1
ATOM 1232 O O . TRP A 1 202 ? 12.555 8.230 -5.345 1.00 24.02 163 TRP A O 1
ATOM 1243 N N . LEU A 1 203 ? 12.634 6.832 -3.582 1.00 30.16 164 LEU A N 1
ATOM 1244 C CA . LEU A 1 203 ? 11.891 7.720 -2.693 1.00 23.21 164 LEU A CA 1
ATOM 1245 C C . LEU A 1 203 ? 12.609 9.064 -2.583 1.00 21.24 164 LEU A C 1
ATOM 1246 O O . LEU A 1 203 ? 13.822 9.109 -2.386 1.00 21.79 164 LEU A O 1
ATOM 1251 N N . ALA A 1 204 ? 11.869 10.152 -2.751 1.00 18.26 165 ALA A N 1
ATOM 1252 C CA . ALA A 1 204 ? 12.444 11.483 -2.629 1.00 19.95 165 ALA A CA 1
ATOM 1253 C C . ALA A 1 204 ? 12.968 11.663 -1.210 1.00 23.51 165 ALA A C 1
ATOM 1254 O O . ALA A 1 204 ? 12.459 11.018 -0.289 1.00 26.39 165 ALA A O 1
ATOM 1256 N N . PRO A 1 205 ? 13.994 12.515 -1.026 1.00 22.25 166 PRO A N 1
ATOM 1257 C CA . PRO A 1 205 ? 14.578 12.708 0.309 1.00 23.02 166 PRO A CA 1
ATOM 1258 C C . PRO A 1 205 ? 13.530 13.038 1.385 1.00 22.91 166 PRO A C 1
ATOM 1259 O O . PRO A 1 205 ? 12.703 13.935 1.198 1.00 23.48 166 PRO A O 1
ATOM 1263 N N . GLY A 1 206 ? 13.550 12.284 2.483 1.00 23.07 167 GLY A N 1
ATOM 1264 C CA . GLY A 1 206 ? 12.648 12.520 3.598 1.00 25.97 167 GLY A CA 1
ATOM 1265 C C . GLY A 1 206 ? 11.325 11.772 3.541 1.00 26.62 167 GLY A C 1
ATOM 1266 O O . GLY A 1 206 ? 10.609 11.698 4.545 1.00 27.37 167 GLY A O 1
ATOM 1267 N N . ALA A 1 207 ? 10.998 11.213 2.379 1.00 23.73 168 ALA A N 1
ATOM 1268 C CA . ALA A 1 207 ? 9.698 10.594 2.170 1.00 24.58 168 ALA A CA 1
ATOM 1269 C C . ALA A 1 207 ? 9.556 9.264 2.912 1.00 24.61 168 ALA A C 1
ATOM 1270 O O . ALA A 1 207 ? 8.442 8.834 3.180 1.00 25.25 168 ALA A O 1
ATOM 1272 N N . LEU A 1 208 ? 10.669 8.614 3.244 1.00 23.17 169 LEU A N 1
ATOM 1273 C CA . LEU A 1 208 ? 10.610 7.343 3.974 1.00 24.87 169 LEU A CA 1
ATOM 1274 C C . LEU A 1 208 ? 10.268 7.557 5.454 1.00 23.17 169 LEU A C 1
ATOM 1275 O O . LEU A 1 208 ? 9.364 6.916 5.993 1.00 19.76 169 LEU A O 1
ATOM 1280 N N . GLU A 1 209 ? 10.993 8.465 6.102 1.00 23.23 170 GLU A N 1
ATOM 1281 C CA . GLU A 1 209 ? 10.725 8.811 7.495 1.00 25.81 170 GLU A CA 1
ATOM 1282 C C . GLU A 1 209 ? 9.321 9.389 7.624 1.00 25.95 170 GLU A C 1
ATOM 1283 O O . GLU A 1 209 ? 8.628 9.156 8.614 1.00 25.12 170 GLU A O 1
ATOM 1289 N N . ALA A 1 210 ? 8.901 10.135 6.607 1.00 25.34 171 ALA A N 1
ATOM 1290 C CA . ALA A 1 210 ? 7.591 10.766 6.623 1.00 23.49 171 ALA A CA 1
ATOM 1291 C C . ALA A 1 210 ? 6.477 9.726 6.543 1.00 23.27 171 ALA A C 1
ATOM 1292 O O . ALA A 1 210 ? 5.519 9.774 7.319 1.00 20.83 171 ALA A O 1
ATOM 1294 N N . LEU A 1 211 ? 6.609 8.789 5.605 1.00 20.50 172 LEU A N 1
ATOM 1295 C CA . LEU A 1 211 ? 5.610 7.739 5.434 1.00 22.21 172 LEU A CA 1
ATOM 1296 C C . LEU A 1 211 ? 5.573 6.855 6.669 1.00 22.93 172 LEU A C 1
ATOM 1297 O O . LEU A 1 211 ? 4.525 6.354 7.063 1.00 22.71 172 LEU A O 1
ATOM 1302 N N . GLN A 1 212 ? 6.731 6.681 7.285 1.00 24.46 173 GLN A N 1
ATOM 1303 C CA . GLN A 1 212 ? 6.823 5.910 8.508 1.00 25.50 173 GLN A CA 1
ATOM 1304 C C . GLN A 1 212 ? 5.983 6.538 9.606 1.00 24.40 173 GLN A C 1
ATOM 1305 O O . GLN A 1 212 ? 5.211 5.848 10.267 1.00 31.51 173 GLN A O 1
ATOM 1311 N N . LYS A 1 213 ? 6.129 7.845 9.797 1.00 22.43 174 LYS A N 1
ATOM 1312 C CA . LYS A 1 213 ? 5.361 8.545 10.822 1.00 23.88 174 LYS A CA 1
ATOM 1313 C C . LYS A 1 213 ? 3.864 8.452 10.534 1.00 22.33 174 LYS A C 1
ATOM 1314 O O . LYS A 1 213 ? 3.086 8.067 11.394 1.00 23.65 174 LYS A O 1
ATOM 1320 N N . LEU A 1 214 ? 3.476 8.802 9.314 1.00 22.94 175 LEU A N 1
ATOM 1321 C CA . LEU A 1 214 ? 2.074 8.812 8.914 1.00 24.75 175 LEU A CA 1
ATOM 1322 C C . LEU A 1 214 ? 1.412 7.437 9.031 1.00 22.69 175 LEU A C 1
ATOM 1323 O O . LEU A 1 214 ? 0.241 7.324 9.411 1.00 18.94 175 LEU A O 1
ATOM 1328 N N . ALA A 1 215 ? 2.173 6.399 8.700 1.00 22.07 176 ALA A N 1
ATOM 1329 C CA . ALA A 1 215 ? 1.680 5.029 8.746 1.00 23.49 176 ALA A CA 1
ATOM 1330 C C . ALA A 1 215 ? 1.315 4.592 10.173 1.00 27.13 176 ALA A C 1
ATOM 1331 O O . ALA A 1 215 ? 0.436 3.748 10.368 1.00 29.79 176 ALA A O 1
ATOM 1333 N N . ALA A 1 216 ? 1.987 5.167 11.164 1.00 23.20 177 ALA A N 1
ATOM 1334 C CA . ALA A 1 216 ? 1.666 4.896 12.557 1.00 26.42 177 ALA A CA 1
ATOM 1335 C C . ALA A 1 216 ? 0.372 5.604 12.961 1.00 25.50 177 ALA A C 1
ATOM 1336 O O . ALA A 1 216 ? -0.181 5.354 14.024 1.00 24.99 177 ALA A O 1
ATOM 1338 N N . ARG A 1 217 ? -0.123 6.461 12.077 1.00 28.43 178 ARG A N 1
ATOM 1339 C CA . ARG A 1 217 ? -1.199 7.386 12.409 1.00 25.95 178 ARG A CA 1
ATOM 1340 C C . ARG A 1 217 ? -2.504 7.126 11.638 1.00 26.30 178 ARG A C 1
ATOM 1341 O O . ARG A 1 217 ? -3.585 7.481 12.114 1.00 24.91 178 ARG A O 1
ATOM 1349 N N . CYS A 1 218 ? -2.399 6.515 10.454 1.00 25.26 179 CYS A N 1
ATOM 1350 C CA . CYS A 1 218 ? -3.566 6.216 9.615 1.00 22.11 179 CYS A CA 1
ATOM 1351 C C . CYS A 1 218 ? -3.195 5.234 8.497 1.00 24.09 179 CYS A C 1
ATOM 1352 O O . CYS A 1 218 ? -2.009 4.987 8.264 1.00 24.18 179 CYS A O 1
ATOM 1355 N N . PRO A 1 219 ? -4.202 4.650 7.818 1.00 22.46 180 PRO A N 1
ATOM 1356 C CA . PRO A 1 219 ? -3.886 3.772 6.684 1.00 19.16 180 PRO A CA 1
ATOM 1357 C C . PRO A 1 219 ? -3.242 4.522 5.512 1.00 19.17 180 PRO A C 1
ATOM 1358 O O . PRO A 1 219 ? -3.679 5.625 5.167 1.00 19.89 180 PRO A O 1
ATOM 1362 N N . ILE A 1 220 ? -2.209 3.926 4.922 1.00 18.75 181 ILE A N 1
ATOM 1363 C CA . ILE A 1 220 ? -1.504 4.496 3.775 1.00 19.87 181 ILE A CA 1
ATOM 1364 C C . ILE A 1 220 ? -1.583 3.527 2.594 1.00 21.42 181 ILE A C 1
ATOM 1365 O O . ILE A 1 220 ? -1.600 2.306 2.783 1.00 23.49 181 ILE A O 1
ATOM 1370 N N . ALA A 1 221 ? -1.634 4.062 1.379 1.00 20.70 182 ALA A N 1
ATOM 1371 C CA . ALA A 1 221 ? -1.669 3.221 0.193 1.00 21.72 182 ALA A CA 1
ATOM 1372 C C . ALA A 1 221 ? -0.861 3.860 -0.927 1.00 19.44 182 ALA A C 1
ATOM 1373 O O . ALA A 1 221 ? -1.114 5.010 -1.305 1.00 17.30 182 ALA A O 1
ATOM 1375 N N . VAL A 1 222 ? 0.108 3.119 -1.460 1.00 19.03 183 VAL A N 1
ATOM 1376 C CA . VAL A 1 222 ? 0.872 3.605 -2.608 1.00 17.35 183 VAL A CA 1
ATOM 1377 C C . VAL A 1 222 ? 0.411 2.902 -3.884 1.00 16.34 183 VAL A C 1
ATOM 1378 O O . VAL A 1 222 ? 0.287 1.675 -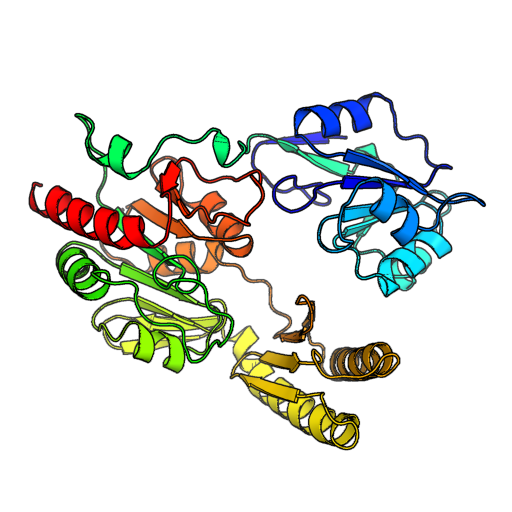3.922 1.00 16.09 183 VAL A O 1
ATOM 1382 N N . LEU A 1 223 ? 0.140 3.693 -4.917 1.00 18.24 184 LEU A N 1
ATOM 1383 C CA . LEU A 1 223 ? -0.331 3.179 -6.196 1.00 16.48 184 LEU A CA 1
ATOM 1384 C C . LEU A 1 223 ? 0.747 3.343 -7.274 1.00 17.92 184 LEU A C 1
ATOM 1385 O O . LEU A 1 223 ? 1.538 4.299 -7.241 1.00 19.22 184 LEU A O 1
ATOM 1390 N N . SER A 1 224 ? 0.765 2.417 -8.230 1.00 15.76 185 SER A N 1
ATOM 1391 C CA . SER A 1 224 ? 1.845 2.320 -9.202 1.00 13.22 185 SER A CA 1
ATOM 1392 C C . SER A 1 224 ? 1.446 1.421 -10.362 1.00 18.13 185 SER A C 1
ATOM 1393 O O . SER A 1 224 ? 0.595 0.539 -10.208 1.00 18.31 185 SER A O 1
ATOM 1396 N N . GLY A 1 225 ? 2.068 1.634 -11.520 1.00 20.01 186 GLY A N 1
ATOM 1397 C CA . GLY A 1 225 ? 1.806 0.799 -12.676 1.00 16.93 186 GLY A CA 1
ATOM 1398 C C . GLY A 1 225 ? 2.878 -0.260 -12.768 1.00 17.90 186 GLY A C 1
ATOM 1399 O O . GLY A 1 225 ? 2.791 -1.184 -13.579 1.00 18.08 186 GLY A O 1
ATOM 1400 N N . ARG A 1 226 ? 3.899 -0.110 -11.928 1.00 18.38 187 ARG A N 1
ATOM 1401 C CA . ARG A 1 226 ? 4.966 -1.093 -11.812 1.00 19.07 187 ARG A CA 1
ATOM 1402 C C . ARG A 1 226 ? 4.400 -2.382 -11.246 1.00 20.53 187 ARG A C 1
ATOM 1403 O O . ARG A 1 226 ? 3.311 -2.384 -10.660 1.00 20.24 187 ARG A O 1
ATOM 1411 N N . ASP A 1 227 ? 5.141 -3.474 -11.402 1.00 24.43 188 ASP A N 1
ATOM 1412 C CA . ASP A 1 227 ? 4.758 -4.734 -10.779 1.00 24.43 188 ASP A CA 1
ATOM 1413 C C . ASP A 1 227 ? 4.628 -4.553 -9.270 1.00 27.01 188 ASP A C 1
ATOM 1414 O O . ASP A 1 227 ? 5.230 -3.639 -8.690 1.00 26.68 188 ASP A O 1
ATOM 1419 N N . LEU A 1 228 ? 3.838 -5.417 -8.639 1.00 27.70 189 LEU A N 1
ATOM 1420 C CA . LEU A 1 228 ? 3.602 -5.318 -7.209 1.00 21.52 189 LEU A CA 1
ATOM 1421 C C . LEU A 1 228 ? 4.918 -5.390 -6.438 1.00 21.30 189 LEU A C 1
ATOM 1422 O O . LEU A 1 228 ? 5.110 -4.672 -5.456 1.00 24.87 189 LEU A O 1
ATOM 1427 N N . ALA A 1 229 ? 5.833 -6.230 -6.908 1.00 20.28 190 ALA A N 1
ATOM 1428 C CA . ALA A 1 229 ? 7.111 -6.427 -6.230 1.00 19.46 190 ALA A CA 1
ATOM 1429 C C . ALA A 1 229 ? 8.005 -5.201 -6.340 1.00 21.00 190 ALA A C 1
ATOM 1430 O O . ALA A 1 229 ? 8.664 -4.813 -5.377 1.00 25.72 190 ALA A O 1
ATOM 1432 N N . ASP A 1 230 ? 8.026 -4.584 -7.512 1.00 21.41 191 ASP A N 1
ATOM 1433 C CA . ASP A 1 230 ? 8.897 -3.439 -7.729 1.00 22.23 191 ASP A CA 1
ATOM 1434 C C . ASP A 1 230 ? 8.565 -2.280 -6.796 1.00 21.64 191 ASP A C 1
ATOM 1435 O O . ASP A 1 230 ? 9.431 -1.805 -6.066 1.00 24.10 191 ASP A O 1
ATOM 1440 N N . VAL A 1 231 ? 7.316 -1.832 -6.809 1.00 19.39 192 VAL A N 1
ATOM 1441 C CA . VAL A 1 231 ? 6.929 -0.683 -5.998 1.00 21.05 192 VAL A CA 1
ATOM 1442 C C . VAL A 1 231 ? 7.090 -0.974 -4.500 1.00 24.35 192 VAL A C 1
ATOM 1443 O O . VAL A 1 231 ? 7.487 -0.094 -3.725 1.00 21.24 192 VAL A O 1
ATOM 1447 N N . THR A 1 232 ? 6.811 -2.214 -4.103 1.00 22.66 193 THR A N 1
ATOM 1448 C CA . THR A 1 232 ? 6.958 -2.613 -2.714 1.00 22.17 193 THR A CA 1
ATOM 1449 C C . THR A 1 232 ? 8.410 -2.472 -2.281 1.00 24.55 193 THR A C 1
ATOM 1450 O O . THR A 1 232 ? 8.697 -1.883 -1.238 1.00 26.50 193 THR A O 1
ATOM 1454 N N . GLN A 1 233 ? 9.322 -2.986 -3.101 1.00 23.26 194 GLN A N 1
ATOM 1455 C CA . GLN A 1 233 ? 10.751 -2.864 -2.831 1.00 22.40 194 GLN A CA 1
ATOM 1456 C C . GLN A 1 233 ? 11.227 -1.413 -2.761 1.00 22.49 194 GLN A C 1
ATOM 1457 O O . GLN A 1 233 ? 12.045 -1.070 -1.912 1.00 22.18 194 GLN A O 1
ATOM 1463 N N . ARG A 1 234 ? 10.710 -0.565 -3.649 1.00 23.77 195 ARG A N 1
ATOM 1464 C CA . ARG A 1 234 ? 11.201 0.808 -3.780 1.00 23.81 195 ARG A CA 1
ATOM 1465 C C . ARG A 1 234 ? 10.733 1.748 -2.670 1.00 21.63 195 ARG A C 1
ATOM 1466 O O . ARG A 1 234 ? 11.481 2.629 -2.249 1.00 18.67 195 ARG A O 1
ATOM 1474 N N . VAL A 1 235 ? 9.497 1.580 -2.211 1.00 25.12 196 VAL A N 1
ATOM 1475 C CA . VAL A 1 235 ? 9.045 2.305 -1.026 1.00 25.52 196 VAL A CA 1
ATOM 1476 C C . VAL A 1 235 ? 9.691 1.653 0.190 1.00 22.62 196 VAL A C 1
ATOM 1477 O O . VAL A 1 235 ? 10.171 2.335 1.094 1.00 21.94 196 VAL A O 1
ATOM 1481 N N . GLY A 1 236 ? 9.706 0.323 0.192 1.00 20.72 197 GLY A N 1
ATOM 1482 C CA . GLY A 1 236 ? 10.391 -0.443 1.217 1.00 20.48 197 GLY A CA 1
ATOM 1483 C C . GLY A 1 236 ? 9.826 -0.263 2.610 1.00 21.59 197 GLY A C 1
ATOM 1484 O O . GLY A 1 236 ? 10.558 -0.331 3.596 1.00 22.54 197 GLY A O 1
ATOM 1485 N N . LEU A 1 237 ? 8.519 -0.042 2.690 1.00 22.44 198 LEU A N 1
ATOM 1486 C CA . LEU A 1 237 ? 7.861 0.209 3.964 1.00 23.06 198 LEU A CA 1
ATOM 1487 C C . LEU A 1 237 ? 6.668 -0.716 4.144 1.00 26.20 198 LEU A C 1
ATOM 1488 O O . LEU A 1 237 ? 5.733 -0.687 3.347 1.00 29.38 198 LEU A O 1
ATOM 1493 N N . PRO A 1 238 ? 6.697 -1.551 5.193 1.00 28.69 199 PRO A N 1
ATOM 1494 C CA . PRO A 1 238 ? 5.646 -2.544 5.427 1.00 28.50 199 PRO A CA 1
ATOM 1495 C C . PRO A 1 238 ? 4.494 -2.033 6.285 1.00 33.05 199 PRO A C 1
ATOM 1496 O O . PRO A 1 238 ? 4.573 -0.935 6.843 1.00 30.67 199 PRO A O 1
ATOM 1500 N N . GLY A 1 239 ? 3.440 -2.836 6.395 1.00 29.91 200 GLY A N 1
ATOM 1501 C CA . GLY A 1 239 ? 2.289 -2.475 7.199 1.00 30.93 200 GLY A CA 1
ATOM 1502 C C . GLY A 1 239 ? 1.423 -1.429 6.528 1.00 36.07 200 GLY A C 1
ATOM 1503 O O . GLY A 1 239 ? 0.655 -0.724 7.185 1.00 41.13 200 GLY A O 1
ATOM 1504 N N . ILE A 1 240 ? 1.562 -1.310 5.212 1.00 30.61 201 ILE A N 1
ATOM 1505 C CA . ILE A 1 240 ? 0.703 -0.428 4.435 1.00 27.65 201 ILE A CA 1
ATOM 1506 C C . ILE A 1 240 ? 0.194 -1.179 3.215 1.00 26.86 201 ILE A C 1
ATOM 1507 O O . ILE A 1 240 ? 0.555 -2.334 2.994 1.00 26.93 201 ILE A O 1
ATOM 1512 N N . TRP A 1 241 ? -0.658 -0.524 2.435 1.00 30.87 202 TRP A N 1
ATOM 1513 C CA . TRP A 1 241 ? -1.194 -1.108 1.207 1.00 22.72 202 TRP A CA 1
ATOM 1514 C C . TRP A 1 241 ? -0.334 -0.753 0.004 1.00 19.35 202 TRP A C 1
ATOM 1515 O O . TRP A 1 241 ? 0.008 0.416 -0.203 1.00 19.84 202 TRP A O 1
ATOM 1526 N N . TYR A 1 242 ? 0.013 -1.762 -0.787 1.00 17.34 203 TYR A N 1
ATOM 1527 C CA . TYR A 1 242 ? 0.668 -1.538 -2.069 1.00 16.04 203 TYR A CA 1
ATOM 1528 C C . TYR A 1 242 ? -0.244 -1.977 -3.195 1.00 15.23 203 TYR A C 1
ATOM 1529 O O . TYR A 1 242 ? -0.707 -3.104 -3.192 1.00 16.81 203 TYR A O 1
ATOM 1538 N N . ALA A 1 243 ? -0.519 -1.083 -4.142 1.00 14.42 204 ALA A N 1
ATOM 1539 C CA . ALA A 1 243 ? -1.288 -1.440 -5.335 1.00 14.95 204 ALA A CA 1
ATOM 1540 C C . ALA A 1 243 ? -0.418 -1.321 -6.585 1.00 20.06 204 ALA A C 1
ATOM 1541 O O . ALA A 1 243 ? -0.064 -0.213 -7.003 1.00 16.10 204 ALA A O 1
ATOM 1543 N N . GLY A 1 244 ? -0.061 -2.462 -7.172 1.00 19.06 205 GLY A N 1
ATOM 1544 C CA . GLY A 1 244 ? 0.759 -2.466 -8.370 1.00 20.57 205 GLY A CA 1
ATOM 1545 C C . GLY A 1 244 ? -0.006 -2.889 -9.613 1.00 21.03 205 GLY A C 1
ATOM 1546 O O . GLY A 1 244 ? -1.194 -3.222 -9.536 1.00 19.20 205 GLY A O 1
ATOM 1547 N N . SER A 1 245 ? 0.679 -2.856 -10.755 1.00 21.92 206 SER A N 1
ATOM 1548 C CA . SER A 1 245 ? 0.133 -3.328 -12.022 1.00 20.27 206 SER A CA 1
ATOM 1549 C C . SER A 1 245 ? -1.195 -2.649 -12.351 1.00 22.10 206 SER A C 1
ATOM 1550 O O . SER A 1 245 ? -2.138 -3.306 -12.810 1.00 22.58 206 SER A O 1
ATOM 1553 N N . HIS A 1 246 ? -1.252 -1.341 -12.099 1.00 20.24 207 HIS A N 1
ATOM 1554 C CA . HIS A 1 246 ? -2.425 -0.518 -12.382 1.00 18.09 207 HIS A CA 1
ATOM 1555 C C . HIS A 1 246 ? -3.660 -0.928 -11.558 1.00 18.46 207 HIS A C 1
ATOM 1556 O O . HIS A 1 246 ? -4.803 -0.792 -12.004 1.00 19.35 207 HIS A O 1
ATOM 1563 N N . GLY A 1 247 ? -3.422 -1.396 -10.336 1.00 21.44 208 GLY A N 1
ATOM 1564 C CA . GLY A 1 247 ? -4.502 -1.735 -9.426 1.00 18.81 208 GLY A CA 1
ATOM 1565 C C . GLY A 1 247 ? -5.053 -3.134 -9.621 1.00 18.87 208 GLY A C 1
ATOM 1566 O O . GLY A 1 247 ? -6.038 -3.511 -8.992 1.00 22.62 208 GLY A O 1
ATOM 1567 N N . PHE A 1 248 ? -4.420 -3.911 -10.490 1.00 21.40 209 PHE A N 1
ATOM 1568 C CA . PHE A 1 248 ? -4.903 -5.250 -10.797 1.00 20.29 209 PHE A CA 1
ATOM 1569 C C . PHE A 1 248 ? -4.489 -6.257 -9.730 1.00 19.54 209 PHE A C 1
ATOM 1570 O O . PHE A 1 248 ? -5.047 -7.353 -9.650 1.00 21.03 209 PHE A O 1
ATOM 1578 N N . GLU A 1 249 ? -3.500 -5.890 -8.922 1.00 19.22 210 GLU A N 1
ATOM 1579 C CA . GLU A 1 249 ? -3.108 -6.721 -7.792 1.00 21.32 210 GLU A CA 1
ATOM 1580 C C . GLU A 1 249 ? -2.563 -5.853 -6.657 1.00 20.37 210 GLU A C 1
ATOM 1581 O O . GLU A 1 249 ? -1.810 -4.910 -6.896 1.00 22.18 210 GLU A O 1
ATOM 1587 N N . LEU A 1 250 ? -2.943 -6.158 -5.423 1.00 18.87 211 LEU A N 1
ATOM 1588 C CA . LEU A 1 250 ? -2.412 -5.398 -4.303 1.00 20.32 211 LEU A CA 1
ATOM 1589 C C . LEU A 1 250 ? -1.984 -6.299 -3.151 1.00 21.11 211 LEU A C 1
ATOM 1590 O O . LEU A 1 250 ? -2.323 -7.481 -3.128 1.00 24.62 211 LEU A O 1
ATOM 1595 N N . THR A 1 251 ? -1.212 -5.741 -2.221 1.00 20.49 212 THR A N 1
ATOM 1596 C CA . THR A 1 251 ? -0.909 -6.406 -0.957 1.00 21.71 212 THR A CA 1
ATOM 1597 C C . THR A 1 251 ? -1.486 -5.593 0.192 1.00 21.68 212 THR A C 1
ATOM 1598 O O . THR A 1 251 ? -1.314 -4.373 0.227 1.00 20.84 212 THR A O 1
ATOM 1602 N N . ALA A 1 252 ? -2.158 -6.254 1.131 1.00 19.35 213 ALA A N 1
ATOM 1603 C CA . ALA A 1 252 ? -2.607 -5.582 2.348 1.00 21.56 213 ALA A CA 1
ATOM 1604 C C . ALA A 1 252 ? -1.426 -5.456 3.320 1.00 23.97 213 ALA A C 1
ATOM 1605 O O . ALA A 1 252 ? -0.347 -5.993 3.051 1.00 23.43 213 ALA A O 1
ATOM 1607 N N . PRO A 1 253 ? -1.603 -4.717 4.428 1.00 24.68 214 PRO A N 1
ATOM 1608 C CA . PRO A 1 253 ? -0.567 -4.715 5.464 1.00 26.01 214 PRO A CA 1
ATOM 1609 C C . PRO A 1 253 ? -0.277 -6.113 5.995 1.00 26.52 214 PRO A C 1
ATOM 1610 O O . PRO A 1 253 ? 0.897 -6.477 6.092 1.00 29.19 214 PRO A O 1
ATOM 1614 N N . ASP A 1 254 ? -1.309 -6.899 6.307 1.00 28.53 215 ASP A N 1
ATOM 1615 C CA . ASP A 1 254 ? -1.067 -8.252 6.818 1.00 28.06 215 ASP A CA 1
ATOM 1616 C C . ASP A 1 254 ? -0.506 -9.174 5.732 1.00 24.95 215 ASP A C 1
ATOM 1617 O O . ASP A 1 254 ? -0.275 -10.355 5.970 1.00 30.64 215 ASP A O 1
ATOM 1622 N N . GLY A 1 255 ? -0.279 -8.632 4.542 1.00 23.13 216 GLY A N 1
ATOM 1623 C CA . GLY A 1 255 ? 0.393 -9.390 3.506 1.00 24.90 216 GLY A CA 1
ATOM 1624 C C . GLY A 1 255 ? -0.532 -10.237 2.654 1.00 20.00 216 GLY A C 1
ATOM 1625 O O . GLY A 1 255 ? -0.066 -10.975 1.788 1.00 17.39 216 GLY A O 1
ATOM 1626 N N . THR A 1 256 ? -1.835 -10.139 2.898 1.00 19.08 217 THR A N 1
ATOM 1627 C CA . THR A 1 256 ? -2.811 -10.767 2.024 1.00 18.02 217 THR A CA 1
ATOM 1628 C C . THR A 1 256 ? -2.638 -10.249 0.595 1.00 23.03 217 THR A C 1
ATOM 1629 O O . THR A 1 256 ? -2.570 -9.034 0.375 1.00 22.19 217 THR A O 1
ATOM 1633 N N . HIS A 1 257 ? -2.563 -11.162 -0.370 1.00 24.02 218 HIS A N 1
ATOM 1634 C CA . HIS A 1 257 ? -2.519 -10.789 -1.782 1.00 24.38 218 HIS A CA 1
ATOM 1635 C C . HIS A 1 257 ? -3.956 -10.662 -2.304 1.00 23.74 218 HIS A C 1
ATOM 1636 O O . HIS A 1 257 ? -4.823 -11.444 -1.914 1.00 27.14 218 HIS A O 1
ATOM 1643 N N . HIS A 1 258 ? -4.214 -9.667 -3.149 1.00 22.14 219 HIS A N 1
ATOM 1644 C CA . HIS A 1 258 ? -5.517 -9.506 -3.796 1.00 21.06 219 HIS A CA 1
ATOM 1645 C C . HIS A 1 258 ? -5.276 -9.251 -5.264 1.00 22.05 219 HIS A C 1
ATOM 1646 O O . HIS A 1 258 ? -4.412 -8.458 -5.616 1.00 23.80 219 HIS A O 1
ATOM 1653 N N . GLN A 1 259 ? -6.034 -9.906 -6.128 1.00 19.80 220 GLN A N 1
ATOM 1654 C CA . GLN A 1 259 ? -5.867 -9.664 -7.544 1.00 23.48 220 GLN A CA 1
ATOM 1655 C C . GLN A 1 259 ? -7.195 -9.651 -8.277 1.00 24.70 220 GLN A C 1
ATOM 1656 O O . GLN A 1 259 ? -8.112 -10.406 -7.948 1.00 22.79 220 GLN A O 1
ATOM 1662 N N . ASN A 1 260 ? -7.286 -8.754 -9.252 1.00 21.79 221 ASN A N 1
ATOM 1663 C CA . ASN A 1 260 ? -8.392 -8.725 -10.184 1.00 21.32 221 ASN A CA 1
ATOM 1664 C C . ASN A 1 260 ? -8.479 -10.078 -10.873 1.00 25.02 221 ASN A C 1
ATOM 1665 O O . ASN A 1 260 ? -7.583 -10.448 -11.634 1.00 26.22 221 ASN A O 1
ATOM 1670 N N . ASP A 1 261 ? -9.536 -10.827 -10.583 1.00 21.76 222 ASP A N 1
ATOM 1671 C CA . ASP A 1 261 ? -9.677 -12.173 -11.121 1.00 20.14 222 ASP A CA 1
ATOM 1672 C C . ASP A 1 261 ? -9.703 -12.167 -12.642 1.00 19.69 222 ASP A C 1
ATOM 1673 O O . ASP A 1 261 ? -8.903 -12.844 -13.277 1.00 20.62 222 ASP A O 1
ATOM 1678 N N . ALA A 1 262 ? -10.617 -11.393 -13.216 1.00 21.07 223 ALA A N 1
ATOM 1679 C CA . ALA A 1 262 ? -10.757 -11.300 -14.666 1.00 19.61 223 ALA A CA 1
ATOM 1680 C C . ALA A 1 262 ? -9.457 -10.869 -15.344 1.00 25.21 223 ALA A C 1
ATOM 1681 O O . ALA A 1 262 ? -9.100 -11.387 -16.404 1.00 29.81 223 ALA A O 1
ATOM 1683 N N . ALA A 1 263 ? -8.744 -9.928 -14.737 1.00 22.64 224 ALA A N 1
ATOM 1684 C CA . ALA A 1 263 ? -7.475 -9.491 -15.297 1.00 24.70 224 ALA A CA 1
ATOM 1685 C C . ALA A 1 263 ? -6.416 -10.592 -15.199 1.00 26.88 224 ALA A C 1
ATOM 1686 O O . ALA A 1 263 ? -5.562 -10.724 -16.081 1.00 27.56 224 ALA A O 1
ATOM 1688 N N . ALA A 1 264 ? -6.477 -11.392 -14.140 1.00 24.20 225 ALA A N 1
ATOM 1689 C CA . ALA A 1 264 ? -5.454 -12.409 -13.912 1.00 23.50 225 ALA A CA 1
ATOM 1690 C C . ALA A 1 264 ? -5.514 -13.500 -14.975 1.00 23.73 225 ALA A C 1
ATOM 1691 O O . ALA A 1 264 ? -4.514 -14.162 -15.255 1.00 23.58 225 ALA A O 1
ATOM 1693 N N . ALA A 1 265 ? -6.681 -13.673 -15.582 1.00 21.60 226 ALA A N 1
ATOM 1694 C CA . ALA A 1 265 ? -6.850 -14.692 -16.611 1.00 19.33 226 ALA A CA 1
ATOM 1695 C C . ALA A 1 265 ? -6.024 -14.372 -17.858 1.00 22.33 226 ALA A C 1
ATOM 1696 O O . ALA A 1 265 ? -5.732 -15.259 -18.661 1.00 21.30 226 ALA A O 1
ATOM 1698 N N . ALA A 1 266 ? -5.645 -13.104 -18.009 1.00 23.64 227 ALA A N 1
ATOM 1699 C CA . ALA A 1 266 ? -4.904 -12.661 -19.187 1.00 21.90 227 ALA A CA 1
ATOM 1700 C C . ALA A 1 266 ? -3.403 -12.726 -18.971 1.00 23.04 227 ALA A C 1
ATOM 1701 O O . ALA A 1 266 ? -2.632 -12.393 -19.864 1.00 27.81 227 ALA A O 1
ATOM 1703 N N . ILE A 1 267 ? -2.987 -13.143 -17.782 1.00 26.66 228 ILE A N 1
ATOM 1704 C CA . ILE A 1 267 ? -1.564 -13.279 -17.487 1.00 25.06 228 ILE A CA 1
ATOM 1705 C C . ILE A 1 267 ? -0.846 -14.291 -18.408 1.00 25.90 228 ILE A C 1
ATOM 1706 O O . ILE A 1 267 ? 0.219 -13.979 -18.941 1.00 24.35 228 ILE A O 1
ATOM 1711 N N . PRO A 1 268 ? -1.420 -15.495 -18.615 1.00 27.20 229 PRO A N 1
ATOM 1712 C CA . PRO A 1 268 ? -0.710 -16.394 -19.536 1.00 24.91 229 PRO A CA 1
ATOM 1713 C C . PRO A 1 268 ? -0.819 -15.925 -20.977 1.00 26.44 229 PRO A C 1
ATOM 1714 O O . PRO A 1 268 ? 0.091 -16.157 -21.781 1.00 26.98 229 PRO A O 1
ATOM 1718 N N . VAL A 1 269 ? -1.935 -15.274 -21.288 1.00 23.56 230 VAL A N 1
ATOM 1719 C CA . VAL A 1 269 ? -2.171 -14.717 -22.610 1.00 25.42 230 VAL A CA 1
ATOM 1720 C C . VAL A 1 269 ? -1.051 -13.751 -22.984 1.00 25.79 230 VAL A C 1
ATOM 1721 O O . VAL A 1 269 ? -0.499 -13.811 -24.084 1.00 24.45 230 VAL A O 1
ATOM 1725 N N . LEU A 1 270 ? -0.714 -12.869 -22.047 1.00 24.56 231 LEU A N 1
ATOM 1726 C CA . LEU A 1 270 ? 0.296 -11.843 -22.276 1.00 24.69 231 LEU A CA 1
ATOM 1727 C C . LEU A 1 270 ? 1.698 -12.427 -22.400 1.00 24.40 231 LEU A C 1
ATOM 1728 O O . LEU A 1 270 ? 2.511 -11.939 -23.183 1.00 26.46 231 LEU A O 1
ATOM 1733 N N . LYS A 1 271 ? 1.984 -13.472 -21.633 1.00 26.95 232 LYS A N 1
ATOM 1734 C CA . LYS A 1 271 ? 3.281 -14.136 -21.728 1.00 31.69 232 LYS A CA 1
ATOM 1735 C C . LYS A 1 271 ? 3.461 -14.766 -23.108 1.00 28.68 232 LYS A C 1
ATOM 1736 O O . LYS A 1 271 ? 4.585 -14.998 -23.558 1.00 26.63 232 LYS A O 1
ATOM 1742 N N . GLN A 1 272 ? 2.348 -15.044 -23.774 1.00 24.42 233 GLN A N 1
ATOM 1743 C CA . GLN A 1 272 ? 2.402 -15.644 -25.095 1.00 24.51 233 GLN A CA 1
ATOM 1744 C C . GLN A 1 272 ? 2.584 -14.558 -26.138 1.00 26.22 233 GLN A C 1
ATOM 1745 O O . GLN A 1 272 ? 3.327 -14.732 -27.100 1.00 26.89 233 GLN A O 1
ATOM 1751 N N . ALA A 1 273 ? 1.902 -13.434 -25.948 1.00 25.79 234 ALA A N 1
ATOM 1752 C CA . ALA A 1 273 ? 2.060 -12.316 -26.864 1.00 26.65 234 ALA A CA 1
ATOM 1753 C C . ALA A 1 273 ? 3.506 -11.831 -26.807 1.00 29.36 234 ALA A C 1
ATOM 1754 O O . ALA A 1 273 ? 4.114 -11.531 -27.838 1.00 26.41 234 ALA A O 1
ATOM 1756 N N . ALA A 1 274 ? 4.062 -11.783 -25.598 1.00 28.53 235 ALA A N 1
ATOM 1757 C CA . ALA A 1 274 ? 5.454 -11.386 -25.416 1.00 27.79 235 ALA A CA 1
ATOM 1758 C C . ALA A 1 274 ? 6.382 -12.339 -26.159 1.00 27.11 235 ALA A C 1
ATOM 1759 O O . ALA A 1 274 ? 7.327 -11.902 -26.815 1.00 26.07 235 ALA A O 1
ATOM 1761 N N . ALA A 1 275 ? 6.102 -13.637 -26.052 1.00 24.15 236 ALA A N 1
ATOM 1762 C CA . ALA A 1 275 ? 6.892 -14.661 -26.729 1.00 22.24 236 ALA A CA 1
ATOM 1763 C C . ALA A 1 275 ? 6.790 -14.482 -28.228 1.00 22.07 236 ALA A C 1
ATOM 1764 O O . ALA A 1 275 ? 7.784 -14.572 -28.941 1.00 24.41 236 ALA A O 1
ATOM 1766 N N . GLU A 1 276 ? 5.574 -14.234 -28.700 1.00 23.71 237 GLU A N 1
ATOM 1767 C CA . GLU A 1 276 ? 5.345 -13.962 -30.110 1.00 26.52 237 GLU A CA 1
ATOM 1768 C C . GLU A 1 276 ? 6.128 -12.726 -30.542 1.00 29.50 237 GLU A C 1
ATOM 1769 O O . GLU A 1 276 ? 6.979 -12.801 -31.430 1.00 29.79 237 GLU A O 1
ATOM 1775 N N . LEU A 1 277 ? 5.855 -11.602 -29.881 1.00 29.87 238 LEU A N 1
ATOM 1776 C CA . LEU A 1 277 ? 6.442 -10.316 -30.246 1.00 30.62 238 LEU A CA 1
ATOM 1777 C C . LEU A 1 277 ? 7.972 -10.322 -30.261 1.00 30.36 238 LEU A C 1
ATOM 1778 O O . LEU A 1 277 ? 8.586 -9.630 -31.078 1.00 30.83 238 LEU A O 1
ATOM 1783 N N . ARG A 1 278 ? 8.583 -11.109 -29.379 1.00 27.36 239 ARG A N 1
ATOM 1784 C CA . ARG A 1 278 ? 10.043 -11.215 -29.328 1.00 30.42 239 ARG A CA 1
ATOM 1785 C C . ARG A 1 278 ? 10.629 -11.905 -30.569 1.00 33.87 239 ARG A C 1
ATOM 1786 O O . ARG A 1 278 ? 11.705 -11.543 -31.044 1.00 34.08 239 ARG A O 1
ATOM 1794 N N . GLN A 1 279 ? 9.918 -12.894 -31.095 1.00 31.69 240 GLN A N 1
ATOM 1795 C CA . GLN A 1 279 ? 10.350 -13.567 -32.312 1.00 32.78 240 GLN A CA 1
ATOM 1796 C C . GLN A 1 279 ? 10.097 -12.705 -33.544 1.00 31.05 240 GLN A C 1
ATOM 1797 O O . GLN A 1 279 ? 10.928 -12.642 -34.450 1.00 32.10 240 GLN A O 1
ATOM 1803 N N . GLN A 1 280 ? 8.945 -12.043 -33.566 1.00 31.61 241 GLN A N 1
ATOM 1804 C CA . GLN A 1 280 ? 8.571 -11.180 -34.676 1.00 30.68 241 GLN A CA 1
ATOM 1805 C C . GLN A 1 280 ? 9.489 -9.963 -34.778 1.00 32.75 241 GLN A C 1
ATOM 1806 O O . GLN A 1 280 ? 9.949 -9.618 -35.863 1.00 31.47 241 GLN A O 1
ATOM 1812 N N . LEU A 1 281 ? 9.761 -9.329 -33.639 1.00 32.46 242 LEU A N 1
ATOM 1813 C CA . LEU A 1 281 ? 10.507 -8.073 -33.610 1.00 33.04 242 LEU A CA 1
ATOM 1814 C C . LEU A 1 281 ? 11.958 -8.240 -33.145 1.00 33.21 242 LEU A C 1
ATOM 1815 O O . LEU A 1 281 ? 12.715 -7.268 -33.100 1.00 34.47 242 LEU A O 1
ATOM 1820 N N . GLY A 1 282 ? 12.333 -9.469 -32.792 1.00 32.36 243 GLY A N 1
ATOM 1821 C CA . GLY A 1 282 ? 13.710 -9.796 -32.448 1.00 35.30 243 GLY A CA 1
ATOM 1822 C C . GLY A 1 282 ? 14.773 -9.392 -33.458 1.00 41.86 243 GLY A C 1
ATOM 1823 O O . GLY A 1 282 ? 15.788 -8.802 -33.081 1.00 40.48 243 GLY A O 1
ATOM 1824 N N . PRO A 1 283 ? 14.560 -9.729 -34.743 1.00 39.85 244 PRO A N 1
ATOM 1825 C CA . PRO A 1 283 ? 15.451 -9.304 -35.824 1.00 34.49 244 PRO A CA 1
ATOM 1826 C C . PRO A 1 283 ? 15.703 -7.801 -35.904 1.00 38.93 244 PRO A C 1
ATOM 1827 O O . PRO A 1 283 ? 16.753 -7.409 -36.398 1.00 40.88 244 PRO A O 1
ATOM 1831 N N . PHE A 1 284 ? 14.776 -6.970 -35.449 1.00 38.00 245 PHE A N 1
ATOM 1832 C CA . PHE A 1 284 ? 14.959 -5.534 -35.628 1.00 36.48 245 PHE A CA 1
ATOM 1833 C C . PHE A 1 284 ? 15.505 -4.869 -34.374 1.00 32.89 245 PHE A C 1
ATOM 1834 O O . PHE A 1 284 ? 14.828 -4.823 -33.348 1.00 34.39 245 PHE A O 1
ATOM 1842 N N . PRO A 1 285 ? 16.748 -4.359 -34.454 1.00 40.76 246 PRO A N 1
ATOM 1843 C CA . PRO A 1 285 ? 17.437 -3.782 -33.295 1.00 37.78 246 PRO A CA 1
ATOM 1844 C C . PRO A 1 285 ? 16.827 -2.452 -32.872 1.00 38.05 246 PRO A C 1
ATOM 1845 O O . PRO A 1 285 ? 16.221 -1.757 -33.695 1.00 38.70 246 PRO A O 1
ATOM 1849 N N . GLY A 1 286 ? 16.981 -2.107 -31.599 1.00 35.77 247 GLY A N 1
ATOM 1850 C CA . GLY A 1 286 ? 16.420 -0.871 -31.084 1.00 44.92 247 GLY A CA 1
ATOM 1851 C C . GLY A 1 286 ? 14.984 -1.028 -30.623 1.00 42.64 247 GLY A C 1
ATOM 1852 O O . GLY A 1 286 ? 14.367 -0.074 -30.129 1.00 43.94 247 GLY A O 1
ATOM 1853 N N . VAL A 1 287 ? 14.454 -2.238 -30.787 1.00 36.37 248 VAL A N 1
ATOM 1854 C CA . VAL A 1 287 ? 13.097 -2.551 -30.358 1.00 37.32 248 VAL A CA 1
ATOM 1855 C C . VAL A 1 287 ? 13.116 -3.554 -29.209 1.00 32.63 248 VAL A C 1
ATOM 1856 O O . VAL A 1 287 ? 13.625 -4.670 -29.355 1.00 32.59 248 VAL A O 1
ATOM 1860 N N . VAL A 1 288 ? 12.551 -3.151 -28.074 1.00 33.43 249 VAL A N 1
ATOM 1861 C CA . VAL A 1 288 ? 12.602 -3.949 -26.850 1.00 34.87 249 VAL A CA 1
ATOM 1862 C C . VAL A 1 288 ? 11.228 -4.464 -26.420 1.00 33.71 249 VAL A C 1
ATOM 1863 O O . VAL A 1 288 ? 10.265 -3.692 -26.348 1.00 34.58 249 VAL A O 1
ATOM 1867 N N . VAL A 1 289 ? 11.136 -5.762 -26.140 1.00 27.63 250 VAL A N 1
ATOM 1868 C CA . VAL A 1 289 ? 9.918 -6.321 -25.572 1.00 27.21 250 VAL A CA 1
ATOM 1869 C C . VAL A 1 289 ? 10.099 -6.528 -24.075 1.00 38.39 250 VAL A C 1
ATOM 1870 O O . VAL A 1 289 ? 10.892 -7.370 -23.624 1.00 39.87 250 VAL A O 1
ATOM 1874 N N . GLU A 1 290 ? 9.355 -5.745 -23.309 1.00 36.84 251 GLU A N 1
ATOM 1875 C CA . GLU A 1 290 ? 9.431 -5.780 -21.864 1.00 31.79 251 GLU A CA 1
ATOM 1876 C C . GLU A 1 290 ? 8.165 -6.428 -21.328 1.00 26.91 251 GLU A C 1
ATOM 1877 O O . GLU A 1 290 ? 7.052 -6.005 -21.660 1.00 26.51 251 GLU A O 1
ATOM 1883 N N . HIS A 1 291 ? 8.335 -7.474 -20.527 1.00 26.44 252 HIS A N 1
ATOM 1884 C CA . HIS A 1 291 ? 7.191 -8.178 -19.975 1.00 26.10 252 HIS A CA 1
ATOM 1885 C C . HIS A 1 291 ? 7.030 -7.960 -18.479 1.00 28.34 252 HIS A C 1
ATOM 1886 O O . HIS A 1 291 ? 7.940 -8.242 -17.690 1.00 28.64 252 HIS A O 1
ATOM 1893 N N . LYS A 1 292 ? 5.853 -7.462 -18.107 1.00 30.80 253 LYS A N 1
ATOM 1894 C CA . LYS A 1 292 ? 5.445 -7.319 -16.712 1.00 30.98 253 LYS A CA 1
ATOM 1895 C C . LYS A 1 292 ? 4.270 -8.262 -16.475 1.00 27.33 253 LYS A C 1
ATOM 1896 O O . LYS A 1 292 ? 3.693 -8.767 -17.442 1.00 26.09 253 LYS A O 1
ATOM 1902 N N . ARG A 1 293 ? 3.898 -8.500 -15.220 1.00 26.70 254 ARG A N 1
ATOM 1903 C CA . ARG A 1 293 ? 2.905 -9.540 -14.951 1.00 28.72 254 ARG A CA 1
ATOM 1904 C C . ARG A 1 293 ? 1.562 -9.256 -15.614 1.00 25.39 254 ARG A C 1
ATOM 1905 O O . ARG A 1 293 ? 0.882 -10.177 -16.066 1.00 22.79 254 ARG A O 1
ATOM 1913 N N . PHE A 1 294 ? 1.186 -7.986 -15.685 1.00 27.82 255 PHE A N 1
ATOM 1914 C CA . PHE A 1 294 ? -0.074 -7.621 -16.328 1.00 24.83 255 PHE A CA 1
ATOM 1915 C C . PHE A 1 294 ? 0.104 -6.756 -17.564 1.00 21.11 255 PHE A C 1
ATOM 1916 O O . PHE A 1 294 ? -0.719 -5.894 -17.832 1.00 22.04 255 PHE A O 1
ATOM 1924 N N . GLY A 1 295 ? 1.166 -6.982 -18.326 1.00 20.99 256 GLY A N 1
ATOM 1925 C CA . GLY A 1 295 ? 1.360 -6.201 -19.532 1.00 24.98 256 GLY A CA 1
ATOM 1926 C C . GLY A 1 295 ? 2.627 -6.458 -20.320 1.00 26.98 256 GLY A C 1
ATOM 1927 O O . GLY A 1 295 ? 3.653 -6.848 -19.764 1.00 27.73 256 GLY A O 1
ATOM 1928 N N . VAL A 1 296 ? 2.538 -6.250 -21.632 1.00 28.33 257 VAL A N 1
ATOM 1929 C CA . VAL A 1 296 ? 3.709 -6.236 -22.499 1.00 27.29 257 VAL A CA 1
ATOM 1930 C C . VAL A 1 296 ? 3.911 -4.817 -23.014 1.00 30.45 257 VAL A C 1
ATOM 1931 O O . VAL A 1 296 ? 2.977 -4.196 -23.525 1.00 27.71 257 VAL A O 1
ATOM 1935 N N . ALA A 1 297 ? 5.122 -4.295 -22.862 1.00 33.09 258 ALA A N 1
ATOM 1936 C CA . ALA A 1 297 ? 5.441 -2.984 -23.409 1.00 32.51 258 ALA A CA 1
ATOM 1937 C C . ALA A 1 297 ? 6.552 -3.139 -24.432 1.00 29.04 258 ALA A C 1
ATOM 1938 O O . ALA A 1 297 ? 7.566 -3.791 -24.172 1.00 24.71 258 ALA A O 1
ATOM 1940 N N . VAL A 1 298 ? 6.345 -2.550 -25.603 1.00 29.68 259 VAL A N 1
ATOM 1941 C CA . VAL A 1 298 ? 7.317 -2.636 -26.680 1.00 34.74 259 VAL A CA 1
ATOM 1942 C C . VAL A 1 298 ? 7.971 -1.270 -26.876 1.00 41.17 259 VAL A C 1
ATOM 1943 O O . VAL A 1 298 ? 7.348 -0.338 -27.407 1.00 42.37 259 VAL A O 1
ATOM 1947 N N . HIS A 1 299 ? 9.220 -1.146 -26.435 1.00 37.04 260 HIS A N 1
ATOM 1948 C CA . HIS A 1 299 ? 9.927 0.125 -26.526 1.00 36.89 260 HIS A CA 1
ATOM 1949 C C . HIS A 1 299 ? 10.609 0.252 -27.873 1.00 37.75 260 HIS A C 1
ATOM 1950 O O . HIS A 1 299 ? 11.307 -0.667 -28.311 1.00 38.27 260 HIS A O 1
ATOM 1957 N N . TYR A 1 300 ? 10.392 1.385 -28.532 1.00 41.75 261 TYR A N 1
ATOM 1958 C CA . TYR A 1 300 ? 10.971 1.609 -29.849 1.00 53.78 261 TYR A CA 1
ATOM 1959 C C . TYR A 1 300 ? 11.640 2.982 -29.964 1.00 59.12 261 TYR A C 1
ATOM 1960 O O . TYR A 1 300 ? 11.668 3.572 -31.043 1.00 64.70 261 TYR A O 1
ATOM 1969 N N . ARG A 1 301 ? 12.197 3.472 -28.857 1.00 58.18 262 ARG A N 1
ATOM 1970 C CA . ARG A 1 301 ? 12.964 4.714 -28.877 1.00 67.28 262 ARG A CA 1
ATOM 1971 C C . ARG A 1 301 ? 14.087 4.659 -29.919 1.00 70.89 262 ARG A C 1
ATOM 1972 O O . ARG A 1 301 ? 14.256 5.591 -30.717 1.00 63.63 262 ARG A O 1
ATOM 1980 N N . ASN A 1 302 ? 14.831 3.556 -29.918 1.00 67.86 263 ASN A N 1
ATOM 1981 C CA . ASN A 1 302 ? 15.948 3.379 -30.837 1.00 68.31 263 ASN A CA 1
ATOM 1982 C C . ASN A 1 302 ? 15.559 2.628 -32.110 1.00 72.47 263 ASN A C 1
ATOM 1983 O O . ASN A 1 302 ? 16.411 2.036 -32.774 1.00 71.36 263 ASN A O 1
ATOM 1988 N N . ALA A 1 303 ? 14.303 2.628 -32.483 1.00 80.17 264 ALA A N 1
ATOM 1989 C CA . ALA A 1 303 ? 13.973 1.943 -33.698 1.00 88.90 264 ALA A CA 1
ATOM 1990 C C . ALA A 1 303 ? 13.900 2.913 -34.829 1.00 99.36 264 ALA A C 1
ATOM 1991 O O . ALA A 1 303 ? 13.386 4.018 -34.703 1.00 100.84 264 ALA A O 1
ATOM 1993 N N . ALA A 1 304 ? 14.417 2.464 -35.954 1.00 107.98 265 ALA A N 1
ATOM 1994 C CA . ALA A 1 304 ? 14.365 3.205 -37.180 1.00 114.66 265 ALA A CA 1
ATOM 1995 C C . ALA A 1 304 ? 12.931 3.601 -37.620 1.00 114.65 265 ALA A C 1
ATOM 1996 O O . ALA A 1 304 ? 11.956 3.003 -37.216 1.00 115.01 265 ALA A O 1
ATOM 1998 N N . ARG A 1 305 ? 12.824 4.612 -38.466 1.00 113.96 266 ARG A N 1
ATOM 1999 C CA . ARG A 1 305 ? 11.614 4.891 -39.214 1.00 118.31 266 ARG A CA 1
ATOM 2000 C C . ARG A 1 305 ? 11.176 3.611 -39.870 1.00 114.94 266 ARG A C 1
ATOM 2001 O O . ARG A 1 305 ? 12.021 2.813 -40.281 1.00 113.70 266 ARG A O 1
ATOM 2009 N N . ASP A 1 306 ? 9.886 3.418 -40.027 1.00 115.39 267 ASP A N 1
ATOM 2010 C CA . ASP A 1 306 ? 9.429 2.277 -40.782 1.00 110.52 267 ASP A CA 1
ATOM 2011 C C . ASP A 1 306 ? 9.659 0.929 -40.119 1.00 104.44 267 ASP A C 1
ATOM 2012 O O . ASP A 1 306 ? 9.432 -0.080 -40.738 1.00 104.35 267 ASP A O 1
ATOM 2017 N N . ARG A 1 307 ? 10.090 0.881 -38.867 1.00 94.37 268 ARG A N 1
ATOM 2018 C CA . ARG A 1 307 ? 9.765 -0.255 -38.049 1.00 84.85 268 ARG A CA 1
ATOM 2019 C C . ARG A 1 307 ? 8.777 0.216 -36.993 1.00 80.70 268 ARG A C 1
ATOM 2020 O O . ARG A 1 307 ? 8.176 -0.598 -36.306 1.00 83.21 268 ARG A O 1
ATOM 2028 N N . VAL A 1 308 ? 8.596 1.532 -36.881 1.00 77.33 269 VAL A N 1
ATOM 2029 C CA . VAL A 1 308 ? 7.548 2.069 -36.014 1.00 73.15 269 VAL A CA 1
ATOM 2030 C C . VAL A 1 308 ? 6.200 1.515 -36.463 1.00 63.24 269 VAL A C 1
ATOM 2031 O O . VAL A 1 308 ? 5.435 0.991 -35.657 1.00 60.43 269 VAL A O 1
ATOM 2035 N N . GLY A 1 309 ? 5.925 1.610 -37.759 1.00 64.37 270 GLY A N 1
ATOM 2036 C CA . GLY A 1 309 ? 4.728 1.012 -38.314 1.00 57.43 270 GLY A CA 1
ATOM 2037 C C . GLY A 1 309 ? 4.763 -0.501 -38.206 1.00 54.08 270 GLY A C 1
ATOM 2038 O O . GLY A 1 309 ? 3.720 -1.147 -38.099 1.00 52.78 270 GLY A O 1
ATOM 2039 N N . LYS A 1 310 ? 5.958 -1.045 -38.138 1.00 56.00 271 LYS A N 1
ATOM 2040 C CA . LYS A 1 310 ? 6.135 -2.476 -38.119 1.00 58.06 271 LYS A CA 1
ATOM 2041 C C . LYS A 1 310 ? 6.069 -3.021 -36.706 1.00 55.02 271 LYS A C 1
ATOM 2042 O O . LYS A 1 310 ? 5.593 -4.107 -36.469 1.00 45.88 271 LYS A O 1
ATOM 2048 N N . VAL A 1 311 ? 6.566 -2.235 -35.775 1.00 57.38 272 VAL A N 1
ATOM 2049 C CA . VAL A 1 311 ? 6.409 -2.513 -34.349 1.00 50.11 272 VAL A CA 1
ATOM 2050 C C . VAL A 1 311 ? 4.935 -2.462 -33.970 1.00 48.20 272 VAL A C 1
ATOM 2051 O O . VAL A 1 311 ? 4.431 -3.338 -33.264 1.00 41.83 272 VAL A O 1
ATOM 2055 N N . ALA A 1 312 ? 4.253 -1.432 -34.464 1.00 49.88 273 ALA A N 1
ATOM 2056 C CA . ALA A 1 312 ? 2.822 -1.265 -34.245 1.00 48.66 273 ALA A CA 1
ATOM 2057 C C . ALA A 1 312 ? 2.021 -2.421 -34.838 1.00 47.57 273 ALA A C 1
ATOM 2058 O O . ALA A 1 312 ? 1.182 -3.013 -34.160 1.00 50.59 273 ALA A O 1
ATOM 2060 N N . ALA A 1 313 ? 2.287 -2.733 -36.104 1.00 47.97 274 ALA A N 1
ATOM 2061 C CA . ALA A 1 313 ? 1.557 -3.779 -36.820 1.00 47.16 274 ALA A CA 1
ATOM 2062 C C . ALA A 1 313 ? 1.588 -5.107 -36.068 1.00 43.59 274 ALA A C 1
ATOM 2063 O O . ALA A 1 313 ? 0.593 -5.827 -36.019 1.00 40.17 274 ALA A O 1
ATOM 2065 N N . ALA A 1 314 ? 2.739 -5.412 -35.475 1.00 44.37 275 ALA A N 1
ATOM 2066 C CA . ALA A 1 314 ? 2.926 -6.650 -34.729 1.00 37.38 275 ALA A CA 1
ATOM 2067 C C . ALA A 1 314 ? 2.129 -6.661 -33.424 1.00 42.14 275 ALA A C 1
ATOM 2068 O O . ALA A 1 314 ? 1.603 -7.699 -33.027 1.00 41.10 275 ALA A O 1
ATOM 2070 N N . VAL A 1 315 ? 2.047 -5.509 -32.759 1.00 42.86 276 VAL A N 1
ATOM 2071 C CA . VAL A 1 315 ? 1.326 -5.412 -31.493 1.00 46.55 276 VAL A CA 1
ATOM 2072 C C . VAL A 1 315 ? -0.176 -5.489 -31.735 1.00 46.29 276 VAL A C 1
ATOM 2073 O O . VAL A 1 315 ? -0.915 -6.071 -30.943 1.00 45.11 276 VAL A O 1
ATOM 2077 N N . ARG A 1 316 ? -0.617 -4.918 -32.851 1.00 48.71 277 ARG A N 1
ATOM 2078 C CA . ARG A 1 316 ? -2.022 -4.979 -33.245 1.00 48.72 277 ARG A CA 1
ATOM 2079 C C . ARG A 1 316 ? -2.406 -6.372 -33.737 1.00 45.27 277 ARG A C 1
ATOM 2080 O O . ARG A 1 316 ? -3.577 -6.747 -33.705 1.00 46.32 277 ARG A O 1
ATOM 2088 N N . THR A 1 317 ? -1.419 -7.133 -34.199 1.00 44.26 278 THR A N 1
ATOM 2089 C CA . THR A 1 317 ? -1.636 -8.536 -34.525 1.00 46.00 278 THR A CA 1
ATOM 2090 C C . THR A 1 317 ? -1.752 -9.331 -33.230 1.00 42.08 278 THR A C 1
ATOM 2091 O O . THR A 1 317 ? -2.619 -10.192 -33.089 1.00 41.56 278 THR A O 1
ATOM 2095 N N . ALA A 1 318 ? -0.868 -9.026 -32.284 1.00 44.05 279 ALA A N 1
ATOM 2096 C CA . ALA A 1 318 ? -0.931 -9.609 -30.949 1.00 46.13 279 ALA A CA 1
ATOM 2097 C C . ALA A 1 318 ? -2.261 -9.258 -30.284 1.00 46.26 279 ALA A C 1
ATOM 2098 O O . ALA A 1 318 ? -2.854 -10.085 -29.580 1.00 41.01 279 ALA A O 1
ATOM 2100 N N . GLU A 1 319 ? -2.713 -8.027 -30.517 1.00 40.05 280 GLU A N 1
ATOM 2101 C CA . GLU A 1 319 ? -4.003 -7.554 -30.035 1.00 36.40 280 GLU A CA 1
ATOM 2102 C C . GLU A 1 319 ? -5.114 -8.478 -30.496 1.00 41.63 280 GLU A C 1
ATOM 2103 O O . GLU A 1 319 ? -5.704 -9.202 -29.692 1.00 38.34 280 GLU A O 1
ATOM 2109 N N . GLN A 1 320 ? -5.375 -8.440 -31.801 1.00 41.17 281 GLN A N 1
ATOM 2110 C CA . GLN A 1 320 ? -6.415 -9.236 -32.444 1.00 39.43 281 GLN A CA 1
ATOM 2111 C C . GLN A 1 320 ? -6.428 -10.672 -31.987 1.00 39.30 281 GLN A C 1
ATOM 2112 O O . GLN A 1 320 ? -7.481 -11.234 -31.687 1.00 44.42 281 GLN A O 1
ATOM 2118 N N . ARG A 1 321 ? -5.240 -11.253 -31.939 1.00 38.87 282 ARG A N 1
ATOM 2119 C CA . ARG A 1 321 ? -5.086 -12.681 -31.750 1.00 37.65 282 ARG A CA 1
ATOM 2120 C C . ARG A 1 321 ? -5.441 -13.155 -30.342 1.00 38.44 282 ARG A C 1
ATOM 2121 O O . ARG A 1 321 ? -5.769 -14.325 -30.142 1.00 37.11 282 ARG A O 1
ATOM 2129 N N . HIS A 1 322 ? -5.385 -12.245 -29.373 1.00 42.14 283 HIS A N 1
ATOM 2130 C CA . HIS A 1 322 ? -5.461 -12.631 -27.968 1.00 38.80 283 HIS A CA 1
ATOM 2131 C C . HIS A 1 322 ? -6.541 -11.873 -27.184 1.00 40.59 283 HIS A C 1
ATOM 2132 O O . HIS A 1 322 ? -6.726 -12.113 -25.982 1.00 40.59 283 HIS A O 1
ATOM 2139 N N . ALA A 1 323 ? -7.247 -10.972 -27.872 1.00 34.81 284 ALA A N 1
ATOM 2140 C CA . ALA A 1 323 ? -8.298 -10.146 -27.273 1.00 34.31 284 ALA A CA 1
ATOM 2141 C C . ALA A 1 323 ? -7.737 -9.257 -26.169 1.00 35.10 284 ALA A C 1
ATOM 2142 O O . ALA A 1 323 ? -8.299 -9.171 -25.074 1.00 37.82 284 ALA A O 1
ATOM 2144 N N . LEU A 1 324 ? -6.639 -8.574 -26.473 1.00 36.27 285 LEU A N 1
ATOM 2145 C CA . LEU A 1 324 ? -5.983 -7.711 -25.503 1.00 29.73 285 LEU A CA 1
ATOM 2146 C C . LEU A 1 324 ? -6.285 -6.243 -25.740 1.00 32.45 285 LEU A C 1
ATOM 2147 O O . LEU A 1 324 ? -6.995 -5.887 -26.685 1.00 39.75 285 LEU A O 1
ATOM 2152 N N . ARG A 1 325 ? -5.746 -5.395 -24.870 1.00 31.68 286 ARG A N 1
ATOM 2153 C CA . ARG A 1 325 ? -5.967 -3.961 -24.966 1.00 28.96 286 ARG A CA 1
ATOM 2154 C C . ARG A 1 325 ? -4.680 -3.206 -25.216 1.00 31.57 286 ARG A C 1
ATOM 2155 O O . ARG A 1 325 ? -3.753 -3.250 -24.403 1.00 38.13 286 ARG A O 1
ATOM 2163 N N . VAL A 1 326 ? -4.636 -2.503 -26.339 1.00 28.73 287 VAL A N 1
ATOM 2164 C CA . VAL A 1 326 ? -3.471 -1.723 -26.711 1.00 32.45 287 VAL A CA 1
ATOM 2165 C C . VAL A 1 326 ? -3.643 -0.290 -26.239 1.00 32.47 287 VAL A C 1
ATOM 2166 O O . VAL A 1 326 ? -4.705 0.301 -26.422 1.00 37.06 287 VAL A O 1
ATOM 2170 N N . THR A 1 327 ? -2.612 0.250 -25.597 1.00 35.14 288 THR A N 1
ATOM 2171 C CA . THR A 1 327 ? -2.551 1.675 -25.303 1.00 37.65 288 THR A CA 1
ATOM 2172 C C . THR A 1 327 ? -1.148 2.170 -25.628 1.00 42.23 288 THR A C 1
ATOM 2173 O O . THR A 1 327 ? -0.179 1.415 -25.512 1.00 42.18 288 THR A O 1
ATOM 2177 N N . THR A 1 328 ? -1.045 3.431 -26.038 1.00 46.98 289 THR A N 1
ATOM 2178 C CA . THR A 1 328 ? 0.225 3.991 -26.479 1.00 52.65 289 THR A CA 1
ATOM 2179 C C . THR A 1 328 ? 0.884 4.902 -25.453 1.00 56.78 289 THR A C 1
ATOM 2180 O O . THR A 1 328 ? 0.233 5.747 -24.839 1.00 60.59 289 THR A O 1
ATOM 2184 N N . GLY A 1 329 ? 2.188 4.716 -25.280 1.00 61.09 290 GLY A N 1
ATOM 2185 C CA . GLY A 1 329 ? 3.012 5.680 -24.582 1.00 65.31 290 GLY A CA 1
ATOM 2186 C C . GLY A 1 329 ? 3.576 6.610 -25.634 1.00 69.55 290 GLY A C 1
ATOM 2187 O O . GLY A 1 329 ? 3.078 6.647 -26.762 1.00 69.52 290 GLY A O 1
ATOM 2188 N N . ARG A 1 330 ? 4.617 7.354 -25.284 1.00 69.08 291 ARG A N 1
ATOM 2189 C CA . ARG A 1 330 ? 5.210 8.284 -26.232 1.00 69.65 291 ARG A CA 1
ATOM 2190 C C . ARG A 1 330 ? 6.069 7.534 -27.247 1.00 66.46 291 ARG A C 1
ATOM 2191 O O . ARG A 1 330 ? 5.987 7.776 -28.449 1.00 66.58 291 ARG A O 1
ATOM 2199 N N . GLU A 1 331 ? 6.892 6.614 -26.762 1.00 58.03 292 GLU A N 1
ATOM 2200 C CA . GLU A 1 331 ? 7.669 5.764 -27.653 1.00 54.44 292 GLU A CA 1
ATOM 2201 C C . GLU A 1 331 ? 7.535 4.308 -27.236 1.00 51.14 292 GLU A C 1
ATOM 2202 O O . GLU A 1 331 ? 8.486 3.532 -27.308 1.00 51.41 292 GLU A O 1
ATOM 2208 N N . VAL A 1 332 ? 6.338 3.956 -26.776 1.00 47.84 293 VAL A N 1
ATOM 2209 C CA . VAL A 1 332 ? 6.019 2.593 -26.380 1.00 43.20 293 VAL A CA 1
ATOM 2210 C C . VAL A 1 332 ? 4.625 2.227 -26.868 1.00 42.77 293 VAL A C 1
ATOM 2211 O O . VAL A 1 332 ? 3.746 3.083 -26.935 1.00 48.45 293 VAL A O 1
ATOM 2215 N N . ILE A 1 333 ? 4.424 0.961 -27.221 1.00 35.20 294 ILE A N 1
ATOM 2216 C CA . ILE A 1 333 ? 3.072 0.430 -27.348 1.00 36.93 294 ILE A CA 1
ATOM 2217 C C . ILE A 1 333 ? 2.880 -0.654 -26.298 1.00 31.18 294 ILE A C 1
ATOM 2218 O O . ILE A 1 333 ? 3.742 -1.520 -26.134 1.00 28.95 294 ILE A O 1
ATOM 2223 N N . GLU A 1 334 ? 1.757 -0.596 -25.584 1.00 32.07 295 GLU A N 1
ATOM 2224 C CA . GLU A 1 334 ? 1.495 -1.515 -24.478 1.00 29.22 295 GLU A CA 1
ATOM 2225 C C . GLU A 1 334 ? 0.283 -2.409 -24.711 1.00 26.53 295 GLU A C 1
ATOM 2226 O O . GLU A 1 334 ? -0.735 -1.965 -25.229 1.00 29.29 295 GLU A O 1
ATOM 2232 N N . LEU A 1 335 ? 0.409 -3.676 -24.332 1.00 29.21 296 LEU A N 1
ATOM 2233 C CA . LEU A 1 335 ? -0.719 -4.608 -24.321 1.00 28.58 296 LEU A CA 1
ATOM 2234 C C . LEU A 1 335 ? -1.099 -4.908 -22.877 1.00 29.91 296 LEU A C 1
ATOM 2235 O O . LEU A 1 335 ? -0.251 -5.297 -22.067 1.00 26.89 296 LEU A O 1
ATOM 2240 N N . ARG A 1 336 ? -2.373 -4.720 -22.554 1.00 31.77 297 ARG A N 1
ATOM 2241 C CA . ARG A 1 336 ? -2.848 -4.907 -21.186 1.00 31.87 297 ARG A CA 1
ATOM 2242 C C . ARG A 1 336 ? -4.084 -5.796 -21.193 1.00 26.18 297 ARG A C 1
ATOM 2243 O O . ARG A 1 336 ? -4.683 -6.002 -22.248 1.00 25.13 297 ARG A O 1
ATOM 2251 N N . PRO A 1 337 ? -4.459 -6.344 -20.024 1.00 24.87 298 PRO A N 1
ATOM 2252 C CA . PRO A 1 337 ? -5.690 -7.142 -19.984 1.00 25.01 298 PRO A CA 1
ATOM 2253 C C . PRO A 1 337 ? -6.885 -6.312 -20.425 1.00 23.87 298 PRO A C 1
ATOM 2254 O O . PRO A 1 337 ? -6.948 -5.119 -20.122 1.00 26.09 298 PRO A O 1
ATOM 2258 N N . ASP A 1 338 ? -7.816 -6.922 -21.142 1.00 24.01 299 ASP A N 1
ATOM 2259 C CA . ASP A 1 338 ? -8.970 -6.177 -21.609 1.00 26.79 299 ASP A CA 1
ATOM 2260 C C . ASP A 1 338 ? -10.040 -6.111 -20.521 1.00 33.03 299 ASP A C 1
ATOM 2261 O O . ASP A 1 338 ? -11.141 -6.651 -20.679 1.00 30.57 299 ASP A O 1
ATOM 2266 N N . VAL A 1 339 ? -9.701 -5.446 -19.417 1.00 31.27 300 VAL A N 1
ATOM 2267 C CA . VAL A 1 339 ? -10.600 -5.296 -18.280 1.00 26.06 300 VAL A CA 1
ATOM 2268 C C . VAL A 1 339 ? -10.654 -3.839 -17.841 1.00 31.71 300 VAL A C 1
ATOM 2269 O O . VAL A 1 339 ? -9.615 -3.235 -17.553 1.00 33.94 300 VAL A O 1
ATOM 2273 N N . ASP A 1 340 ? -11.859 -3.272 -17.796 1.00 30.37 301 ASP A N 1
ATOM 2274 C CA . ASP A 1 340 ? -12.032 -1.901 -17.323 1.00 29.93 301 ASP A CA 1
ATOM 2275 C C . ASP A 1 340 ? -11.531 -1.737 -15.884 1.00 26.19 301 ASP A C 1
ATOM 2276 O O . ASP A 1 340 ? -11.882 -2.524 -14.996 1.00 23.33 301 ASP A O 1
ATOM 2281 N N . TRP A 1 341 ? -10.699 -0.720 -15.668 1.00 24.24 302 TRP A N 1
ATOM 2282 C CA . TRP A 1 341 ? -10.220 -0.377 -14.329 1.00 22.87 302 TRP A CA 1
ATOM 2283 C C . TRP A 1 341 ? -9.474 0.958 -14.341 1.00 18.30 302 TRP A C 1
ATOM 2284 O O . TRP A 1 341 ? -8.881 1.341 -15.350 1.00 18.10 302 TRP A O 1
ATOM 2295 N N . ASP A 1 342 ? -9.519 1.669 -13.220 1.00 18.16 303 ASP A N 1
ATOM 2296 C CA . ASP A 1 342 ? -8.768 2.913 -13.069 1.00 18.44 303 ASP A CA 1
ATOM 2297 C C . ASP A 1 342 ? -8.383 3.137 -11.610 1.00 19.62 303 ASP A C 1
ATOM 2298 O O . ASP A 1 342 ? -8.719 2.327 -10.739 1.00 21.87 303 ASP A O 1
ATOM 2303 N N . LYS A 1 343 ? -7.693 4.244 -11.347 1.00 16.10 304 LYS A N 1
ATOM 2304 C CA . LYS A 1 343 ? -7.141 4.510 -10.028 1.00 17.40 304 LYS A CA 1
ATOM 2305 C C . LYS A 1 343 ? -8.230 4.866 -9.027 1.00 18.36 304 LYS A C 1
ATOM 2306 O O . LYS A 1 343 ? -8.036 4.730 -7.818 1.00 18.23 304 LYS A O 1
ATOM 2312 N N . GLY A 1 344 ? -9.374 5.314 -9.535 1.00 16.32 305 GLY A N 1
ATOM 2313 C CA . GLY A 1 344 ? -10.503 5.620 -8.680 1.00 18.21 305 GLY A CA 1
ATOM 2314 C C . GLY A 1 344 ? -11.098 4.358 -8.085 1.00 18.35 305 GLY A C 1
ATOM 2315 O O . GLY A 1 344 ? -11.565 4.356 -6.941 1.00 17.30 305 GLY A O 1
ATOM 2316 N N . LYS A 1 345 ? -11.069 3.280 -8.866 1.00 19.09 306 LYS A N 1
ATOM 2317 C CA . LYS A 1 345 ? -11.613 1.999 -8.442 1.00 19.22 306 LYS A CA 1
ATOM 2318 C C . LYS A 1 345 ? -10.692 1.326 -7.432 1.00 19.52 306 LYS A C 1
ATOM 2319 O O . LYS A 1 345 ? -11.163 0.673 -6.504 1.00 17.99 306 LYS A O 1
ATOM 2325 N N . THR A 1 346 ? -9.383 1.479 -7.628 1.00 17.14 307 THR A N 1
ATOM 2326 C CA . THR A 1 346 ? -8.413 1.057 -6.630 1.00 15.92 307 THR A CA 1
ATOM 2327 C C . THR A 1 346 ? -8.743 1.744 -5.319 1.00 16.40 307 THR A C 1
ATOM 2328 O O . THR A 1 346 ? -8.955 1.081 -4.312 1.00 18.81 307 THR A O 1
ATOM 2332 N N . LEU A 1 347 ? -8.803 3.078 -5.350 1.00 20.67 308 LEU A N 1
ATOM 2333 C CA . LEU A 1 347 ? -9.069 3.892 -4.161 1.00 18.45 308 LEU A CA 1
ATOM 2334 C C . LEU A 1 347 ? -10.358 3.451 -3.467 1.00 22.25 308 LEU A C 1
ATOM 2335 O O . LEU A 1 347 ? -10.383 3.281 -2.243 1.00 19.85 308 LEU A O 1
ATOM 2340 N N . LEU A 1 348 ? -11.424 3.277 -4.248 1.00 21.10 309 LEU A N 1
ATOM 2341 C CA . LEU A 1 348 ? -12.722 2.938 -3.681 1.00 18.82 309 LEU A CA 1
ATOM 2342 C C . LEU A 1 348 ? -12.692 1.542 -3.101 1.00 16.29 309 LEU A C 1
ATOM 2343 O O . LEU A 1 348 ? -13.341 1.255 -2.106 1.00 17.45 309 LEU A O 1
ATOM 2348 N N . TRP A 1 349 ? -11.913 0.679 -3.724 1.00 17.55 310 TRP A N 1
ATOM 2349 C CA . TRP A 1 349 ? -11.801 -0.686 -3.262 1.00 19.95 310 TRP A CA 1
ATOM 2350 C C . TRP A 1 349 ? -11.006 -0.740 -1.969 1.00 21.88 310 TRP A C 1
ATOM 2351 O O . TRP A 1 349 ? -11.448 -1.347 -0.995 1.00 28.06 310 TRP A O 1
ATOM 2362 N N . VAL A 1 350 ? -9.831 -0.119 -1.961 1.00 17.79 311 VAL A N 1
ATOM 2363 C CA . VAL A 1 350 ? -9.006 -0.099 -0.762 1.00 19.56 311 VAL A CA 1
ATOM 2364 C C . VAL A 1 350 ? -9.801 0.467 0.411 1.00 23.72 311 VAL A C 1
ATOM 2365 O O . VAL A 1 350 ? -9.761 -0.079 1.515 1.00 24.46 311 VAL A O 1
ATOM 2369 N N . LEU A 1 351 ? -10.543 1.544 0.155 1.00 24.26 312 LEU A N 1
ATOM 2370 C CA . LEU A 1 351 ? -11.355 2.200 1.183 1.00 26.94 312 LEU A CA 1
ATOM 2371 C C . LEU A 1 351 ? -12.386 1.264 1.798 1.00 26.63 312 LEU A C 1
ATOM 2372 O O . LEU A 1 351 ? -12.590 1.250 3.012 1.00 27.97 312 LEU A O 1
ATOM 2377 N N . ASP A 1 352 ? -13.037 0.485 0.946 1.00 22.98 313 ASP A N 1
ATOM 2378 C CA . ASP A 1 352 ? -14.066 -0.443 1.383 1.00 24.15 313 ASP A CA 1
ATOM 2379 C C . ASP A 1 352 ? -13.511 -1.476 2.359 1.00 24.47 313 ASP A C 1
ATOM 2380 O O . ASP A 1 352 ? -14.261 -2.078 3.119 1.00 29.22 313 ASP A O 1
ATOM 2385 N N . HIS A 1 353 ? -12.195 -1.669 2.334 1.00 26.56 314 HIS A N 1
ATOM 2386 C CA . HIS A 1 353 ? -11.535 -2.663 3.175 1.00 27.56 314 HIS A CA 1
ATOM 2387 C C . HIS A 1 353 ? -10.865 -2.062 4.396 1.00 34.25 314 HIS A C 1
ATOM 2388 O O . HIS A 1 353 ? -10.271 -2.786 5.200 1.00 45.02 314 HIS A O 1
ATOM 2395 N N . LEU A 1 354 ? -10.948 -0.745 4.538 1.00 32.42 315 LEU A N 1
ATOM 2396 C CA . LEU A 1 354 ? -10.357 -0.084 5.692 1.00 36.46 315 LEU A CA 1
ATOM 2397 C C . LEU A 1 354 ? -11.363 -0.005 6.831 1.00 43.14 315 LEU A C 1
ATOM 2398 O O . LEU A 1 354 ? -12.539 0.280 6.608 1.00 40.68 315 LEU A O 1
ATOM 2403 N N . PRO A 1 355 ? -10.899 -0.270 8.061 1.00 50.65 316 PRO A N 1
ATOM 2404 C CA . PRO A 1 355 ? -11.743 -0.207 9.259 1.00 51.67 316 PRO A CA 1
ATOM 2405 C C . PRO A 1 355 ? -12.140 1.225 9.620 1.00 56.69 316 PRO A C 1
ATOM 2406 O O . PRO A 1 355 ? -11.431 2.162 9.255 1.00 51.47 316 PRO A O 1
ATOM 2410 N N . HIS A 1 356 ? -13.262 1.385 10.320 1.00 62.72 317 HIS A N 1
ATOM 2411 C CA . HIS A 1 356 ? -13.656 2.687 10.861 1.00 65.60 317 HIS A CA 1
ATOM 2412 C C . HIS A 1 356 ? -14.512 2.530 12.116 1.00 66.67 317 HIS A C 1
ATOM 2413 O O . HIS A 1 356 ? -14.064 2.813 13.227 1.00 66.53 317 HIS A O 1
ATOM 2420 N N . PRO A 1 361 ? -16.610 5.589 5.709 1.00 48.40 322 PRO A N 1
ATOM 2421 C CA . PRO A 1 361 ? -16.427 6.626 6.726 1.00 53.81 322 PRO A CA 1
ATOM 2422 C C . PRO A 1 361 ? -14.974 7.054 6.931 1.00 44.50 322 PRO A C 1
ATOM 2423 O O . PRO A 1 361 ? -14.741 8.009 7.667 1.00 49.45 322 PRO A O 1
ATOM 2427 N N . LEU A 1 362 ? -14.017 6.378 6.302 1.00 41.45 323 LEU A N 1
ATOM 2428 C CA . LEU A 1 362 ? -12.663 6.915 6.265 1.00 35.27 323 LEU A CA 1
ATOM 2429 C C . LEU A 1 362 ? -12.576 7.854 5.084 1.00 29.03 323 LEU A C 1
ATOM 2430 O O . LEU A 1 362 ? -12.991 7.514 3.984 1.00 29.60 323 LEU A O 1
ATOM 2435 N N . VAL A 1 363 ? -12.052 9.046 5.320 1.00 27.55 324 VAL A N 1
ATOM 2436 C CA . VAL A 1 363 ? -11.998 10.057 4.281 1.00 26.34 324 VAL A CA 1
ATOM 2437 C C . VAL A 1 363 ? -10.662 9.961 3.532 1.00 25.70 324 VAL A C 1
ATOM 2438 O O . VAL A 1 363 ? -9.604 9.828 4.142 1.00 23.42 324 VAL A O 1
ATOM 2442 N N . PRO A 1 364 ? -10.712 9.976 2.192 1.00 22.08 325 PRO A N 1
ATOM 2443 C CA . PRO A 1 364 ? -9.465 9.834 1.436 1.00 20.42 325 PRO A CA 1
ATOM 2444 C C . PRO A 1 364 ? -8.754 11.147 1.127 1.00 21.19 325 PRO A C 1
ATOM 2445 O O . PRO A 1 364 ? -9.360 12.146 0.729 1.00 19.00 325 PRO A O 1
ATOM 2449 N N . ILE A 1 365 ? -7.443 11.116 1.326 1.00 18.75 326 ILE A N 1
ATOM 2450 C CA . ILE A 1 365 ? -6.550 12.150 0.858 1.00 17.35 326 ILE A CA 1
ATOM 2451 C C . ILE A 1 365 ? -5.727 11.520 -0.260 1.00 18.43 326 ILE A C 1
ATOM 2452 O O . ILE A 1 365 ? -5.078 10.499 -0.034 1.00 17.76 326 ILE A O 1
ATOM 2457 N N . TYR A 1 366 ? -5.785 12.090 -1.467 1.00 16.25 327 TYR A N 1
ATOM 2458 C CA . TYR A 1 366 ? -5.098 11.495 -2.619 1.00 15.93 327 TYR A CA 1
ATOM 2459 C C . TYR A 1 366 ? -4.101 12.444 -3.279 1.00 16.54 327 TYR A C 1
ATOM 2460 O O . TYR A 1 366 ? -4.435 13.581 -3.607 1.00 19.46 327 TYR A O 1
ATOM 2469 N N . LEU A 1 367 ? -2.892 11.948 -3.516 1.00 15.97 328 LEU A N 1
ATOM 2470 C CA . LEU A 1 367 ? -1.813 12.745 -4.097 1.00 15.00 328 LEU A CA 1
ATOM 2471 C C . LEU A 1 367 ? -1.317 12.126 -5.410 1.00 16.77 328 LEU A C 1
ATOM 2472 O O . LEU A 1 367 ? -0.849 10.988 -5.429 1.00 18.53 328 LEU A O 1
ATOM 2477 N N . GLY A 1 368 ? -1.418 12.878 -6.503 1.00 17.49 329 GLY A N 1
ATOM 2478 C CA . GLY A 1 368 ? -1.024 12.380 -7.809 1.00 18.28 329 GLY A CA 1
ATOM 2479 C C . GLY A 1 368 ? -0.289 13.393 -8.666 1.00 20.20 329 GLY A C 1
ATOM 2480 O O . GLY A 1 368 ? -0.371 14.592 -8.434 1.00 21.17 329 GLY A O 1
ATOM 2481 N N . ASP A 1 369 ? 0.395 12.898 -9.691 1.00 22.72 330 ASP A N 1
ATOM 2482 C CA . ASP A 1 369 ? 1.311 13.702 -10.492 1.00 25.02 330 ASP A CA 1
ATOM 2483 C C . ASP A 1 369 ? 0.818 13.895 -11.930 1.00 28.49 330 ASP A C 1
ATOM 2484 O O . ASP A 1 369 ? 1.234 14.830 -12.619 1.00 27.73 330 ASP A O 1
ATOM 2489 N N . ASP A 1 370 ? -0.058 13.008 -12.392 1.00 28.79 331 ASP A N 1
ATOM 2490 C CA . ASP A 1 370 ? -0.375 12.983 -13.812 1.00 28.38 331 ASP A CA 1
ATOM 2491 C C . ASP A 1 370 ? -1.830 12.661 -14.140 1.00 26.75 331 ASP A C 1
ATOM 2492 O O . ASP A 1 370 ? -2.737 12.886 -13.333 1.00 25.38 331 ASP A O 1
ATOM 2497 N N . ILE A 1 371 ? -2.019 12.120 -15.340 1.00 29.83 332 ILE A N 1
ATOM 2498 C CA . ILE A 1 371 ? -3.327 11.987 -15.966 1.00 31.58 332 ILE A CA 1
ATOM 2499 C C . ILE A 1 371 ? -4.165 10.840 -15.390 1.00 29.88 332 ILE A C 1
ATOM 2500 O O . ILE A 1 371 ? -5.380 10.977 -15.214 1.00 29.25 332 ILE A O 1
ATOM 2505 N N . THR A 1 372 ? -3.518 9.720 -15.082 1.00 24.83 333 THR A N 1
ATOM 2506 C CA . THR A 1 372 ? -4.221 8.573 -14.529 1.00 24.73 333 THR A CA 1
ATOM 2507 C C . THR A 1 372 ? -4.762 8.905 -13.147 1.00 23.37 333 THR A C 1
ATOM 2508 O O . THR A 1 372 ? -5.700 8.277 -12.664 1.00 25.81 333 THR A O 1
ATOM 2512 N N . ASP A 1 373 ? -4.172 9.900 -12.505 1.00 22.95 334 ASP A N 1
ATOM 2513 C CA . ASP A 1 373 ? -4.565 10.224 -11.146 1.00 24.58 334 ASP A CA 1
ATOM 2514 C C . ASP A 1 373 ? -5.868 11.012 -11.124 1.00 22.85 334 ASP A C 1
ATOM 2515 O O . ASP A 1 373 ? -6.462 11.213 -10.060 1.00 19.91 334 ASP A O 1
ATOM 2520 N N . GLU A 1 374 ? -6.320 11.446 -12.298 1.00 21.36 335 GLU A N 1
ATOM 2521 C CA . GLU A 1 374 ? -7.550 12.225 -12.378 1.00 22.33 335 GLU A CA 1
ATOM 2522 C C . GLU A 1 374 ? -8.766 11.362 -12.047 1.00 22.32 335 GLU A C 1
ATOM 2523 O O . GLU A 1 374 ? -9.772 11.870 -11.543 1.00 20.74 335 GLU A O 1
ATOM 2529 N N . ASP A 1 375 ? -8.662 10.061 -12.328 1.00 21.45 336 ASP A N 1
ATOM 2530 C CA . ASP A 1 375 ? -9.721 9.105 -12.004 1.00 18.69 336 ASP A CA 1
ATOM 2531 C C . ASP A 1 375 ? -9.927 8.992 -10.497 1.00 19.76 336 ASP A C 1
ATOM 2532 O O . ASP A 1 375 ? -11.036 8.721 -10.027 1.00 17.40 336 ASP A O 1
ATOM 2537 N N . ALA A 1 376 ? -8.846 9.191 -9.747 1.00 20.96 337 ALA A N 1
ATOM 2538 C CA . ALA A 1 376 ? -8.891 9.107 -8.297 1.00 17.86 337 ALA A CA 1
ATOM 2539 C C . ALA A 1 376 ? -9.331 10.428 -7.668 1.00 19.94 337 ALA A C 1
ATOM 2540 O O . ALA A 1 376 ? -9.959 10.425 -6.607 1.00 22.84 337 ALA A O 1
ATOM 2542 N N . PHE A 1 377 ? -9.000 11.551 -8.304 1.00 17.23 338 PHE A N 1
ATOM 2543 C CA . PHE A 1 377 ? -9.449 12.850 -7.802 1.00 19.09 338 PHE A CA 1
ATOM 2544 C C . PHE A 1 377 ? -10.971 12.899 -7.836 1.00 20.07 338 PHE A C 1
ATOM 2545 O O . PHE A 1 377 ? -11.609 13.523 -6.989 1.00 19.46 338 PHE A O 1
ATOM 2553 N N . ASP A 1 378 ? -11.548 12.220 -8.822 1.00 21.26 339 ASP A N 1
ATOM 2554 C CA . ASP A 1 378 ? -12.972 12.346 -9.111 1.00 22.32 339 ASP A CA 1
ATOM 2555 C C . ASP A 1 378 ? -13.871 11.588 -8.135 1.00 21.99 339 ASP A C 1
ATOM 2556 O O . ASP A 1 378 ? -15.096 11.759 -8.162 1.00 24.51 339 ASP A O 1
ATOM 2561 N N . VAL A 1 379 ? -13.280 10.752 -7.283 1.00 19.61 340 VAL A N 1
ATOM 2562 C CA . VAL A 1 379 ? -14.078 9.913 -6.387 1.00 21.10 340 VAL A CA 1
ATOM 2563 C C . VAL A 1 379 ? -13.681 9.993 -4.908 1.00 18.60 340 VAL A C 1
ATOM 2564 O O . VAL A 1 379 ? -13.969 9.068 -4.139 1.00 21.40 340 VAL A O 1
ATOM 2568 N N . VAL A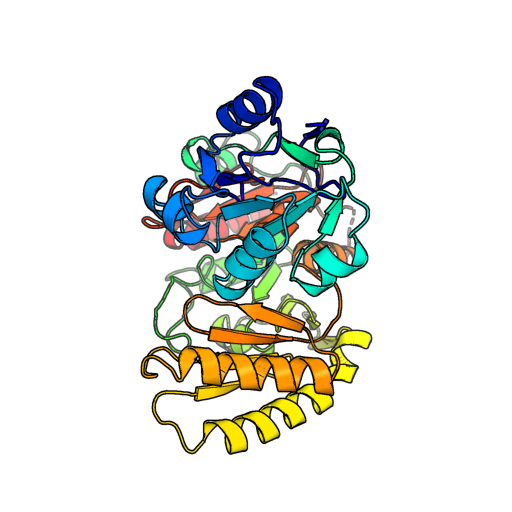 1 380 ? -13.048 11.092 -4.502 1.00 16.77 341 VAL A N 1
ATOM 2569 C CA . VAL A 1 380 ? -12.618 11.237 -3.111 1.00 19.72 341 VAL A CA 1
ATOM 2570 C C . VAL A 1 380 ? -13.803 11.610 -2.204 1.00 22.99 341 VAL A C 1
ATOM 2571 O O . VAL A 1 380 ? -13.708 11.514 -0.972 1.00 18.79 341 VAL A O 1
ATOM 2575 N N . GLY A 1 381 ? -14.918 12.020 -2.811 1.00 18.66 342 GLY A N 1
ATOM 2576 C CA . GLY A 1 381 ? -16.111 12.365 -2.054 1.00 16.98 342 GLY A CA 1
ATOM 2577 C C . GLY A 1 381 ? -16.072 13.775 -1.496 1.00 18.97 342 GLY A C 1
ATOM 2578 O O . GLY A 1 381 ? -15.020 14.420 -1.525 1.00 19.98 342 GLY A O 1
ATOM 2579 N N . PRO A 1 382 ? -17.211 14.253 -0.966 1.00 18.26 343 PRO A N 1
ATOM 2580 C CA . PRO A 1 382 ? -17.378 15.637 -0.505 1.00 19.26 343 PRO A CA 1
ATOM 2581 C C . PRO A 1 382 ? -16.419 16.089 0.605 1.00 20.74 343 PRO A C 1
ATOM 2582 O O . PRO A 1 382 ? -16.303 17.297 0.820 1.00 26.46 343 PRO A O 1
ATOM 2586 N N . HIS A 1 383 ? -15.744 15.166 1.285 1.00 19.95 344 HIS A N 1
ATOM 2587 C CA . HIS A 1 383 ? -14.796 15.549 2.332 1.00 21.37 344 HIS A CA 1
ATOM 2588 C C . HIS A 1 383 ? -13.369 15.134 1.997 1.00 21.16 344 HIS A C 1
ATOM 2589 O O . HIS A 1 383 ? -12.426 15.515 2.691 1.00 25.40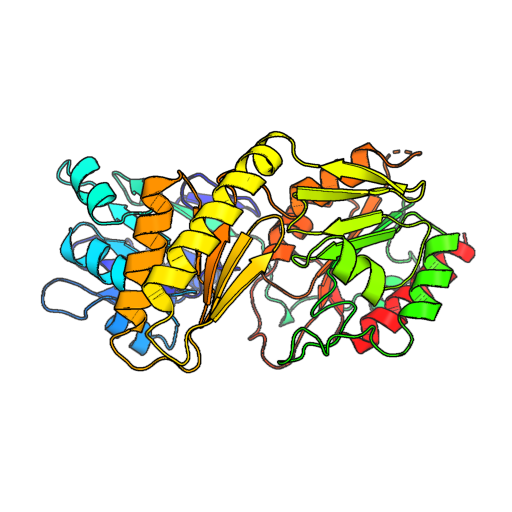 344 HIS A O 1
ATOM 2596 N N . GLY A 1 384 ? -13.216 14.345 0.939 1.00 21.13 345 GLY A N 1
ATOM 2597 C CA . GLY A 1 384 ? -11.903 13.930 0.487 1.00 21.20 345 GLY A CA 1
ATOM 2598 C C . GLY A 1 384 ? -11.090 15.078 -0.078 1.00 18.67 345 GLY A C 1
ATOM 2599 O O . GLY A 1 384 ? -11.645 16.076 -0.531 1.00 23.13 345 GLY A O 1
ATOM 2600 N N . VAL A 1 385 ? -9.770 14.927 -0.047 1.00 17.03 346 VAL A N 1
ATOM 2601 C CA . VAL A 1 385 ? -8.848 15.954 -0.503 1.00 15.07 346 VAL A CA 1
ATOM 2602 C C . VAL A 1 385 ? -7.987 15.429 -1.642 1.00 16.21 346 VAL A C 1
ATOM 2603 O O . VAL A 1 385 ? -7.115 14.582 -1.432 1.00 17.95 346 VAL A O 1
ATOM 2607 N N . PRO A 1 386 ? -8.234 15.916 -2.859 1.00 15.29 347 PRO A N 1
ATOM 2608 C CA . PRO A 1 386 ? -7.413 15.505 -3.994 1.00 15.18 347 PRO A CA 1
ATOM 2609 C C . PRO A 1 386 ? -6.278 16.498 -4.216 1.00 16.02 347 PRO A C 1
ATOM 2610 O O . PRO A 1 386 ? -6.531 17.690 -4.384 1.00 18.77 347 PRO A O 1
ATOM 2614 N N . ILE A 1 387 ? -5.039 16.027 -4.211 1.00 15.05 348 ILE A N 1
ATOM 2615 C CA . ILE A 1 387 ? -3.914 16.944 -4.368 1.00 19.15 348 ILE A CA 1
ATOM 2616 C C . ILE A 1 387 ? -3.077 16.580 -5.592 1.00 17.92 348 ILE A C 1
ATOM 2617 O O . ILE A 1 387 ? -2.736 15.420 -5.806 1.00 16.18 348 ILE A O 1
ATOM 2622 N N . VAL A 1 388 ? -2.761 17.574 -6.411 1.00 19.21 349 VAL A N 1
ATOM 2623 C CA . VAL A 1 388 ? -1.933 17.309 -7.573 1.00 22.01 349 VAL A CA 1
ATOM 2624 C C . VAL A 1 388 ? -0.519 17.857 -7.377 1.00 18.21 349 VAL A C 1
ATOM 2625 O O . VAL A 1 388 ? -0.327 18.973 -6.894 1.00 19.00 349 VAL A O 1
ATOM 2629 N N . VAL A 1 389 ? 0.471 17.038 -7.716 1.00 17.58 350 VAL A N 1
ATOM 2630 C CA . VAL A 1 389 ? 1.866 17.445 -7.646 1.00 18.84 350 VAL A CA 1
ATOM 2631 C C . VAL A 1 389 ? 2.263 18.109 -8.953 1.00 20.67 350 VAL A C 1
ATOM 2632 O O . VAL A 1 389 ? 2.133 17.517 -10.021 1.00 25.23 350 VAL A O 1
ATOM 2636 N N . ARG A 1 390 ? 2.738 19.343 -8.870 1.00 24.30 351 ARG A N 1
ATOM 2637 C CA . ARG A 1 390 ? 3.106 20.084 -10.064 1.00 24.85 351 ARG A CA 1
ATOM 2638 C C . ARG A 1 390 ? 4.540 19.823 -10.475 1.00 25.91 351 ARG A C 1
ATOM 2639 O O . ARG A 1 390 ? 5.426 19.677 -9.635 1.00 26.18 351 ARG A O 1
ATOM 2647 N N . HIS A 1 391 ? 4.758 19.744 -11.779 1.00 29.74 352 HIS A N 1
ATOM 2648 C CA . HIS A 1 391 ? 6.103 19.654 -12.317 1.00 33.51 352 HIS A CA 1
ATOM 2649 C C . HIS A 1 391 ? 6.338 20.905 -13.144 1.00 41.27 352 HIS A C 1
ATOM 2650 O O . HIS A 1 391 ? 5.400 21.662 -13.397 1.00 42.80 352 HIS A O 1
ATOM 2657 N N . THR A 1 392 ? 7.577 21.138 -13.555 1.00 44.24 353 THR A N 1
ATOM 2658 C CA . THR A 1 392 ? 7.890 22.355 -14.292 1.00 48.47 353 THR A CA 1
ATOM 2659 C C . THR A 1 392 ? 7.500 22.207 -15.762 1.00 50.53 353 THR A C 1
ATOM 2660 O O . THR A 1 392 ? 7.205 23.192 -16.438 1.00 51.02 353 THR A O 1
ATOM 2664 N N . ASP A 1 393 ? 7.463 20.969 -16.242 1.00 55.59 354 ASP A N 1
ATOM 2665 C CA . ASP A 1 393 ? 7.156 20.711 -17.640 1.00 56.32 354 ASP A CA 1
ATOM 2666 C C . ASP A 1 393 ? 5.746 20.168 -17.842 1.00 52.65 354 ASP A C 1
ATOM 2667 O O . ASP A 1 393 ? 5.482 19.516 -18.853 1.00 58.19 354 ASP A O 1
ATOM 2672 N N . ASP A 1 394 ? 4.837 20.441 -16.907 1.00 48.49 355 ASP A N 1
ATOM 2673 C CA . ASP A 1 394 ? 3.509 19.822 -16.956 1.00 46.44 355 ASP A CA 1
ATOM 2674 C C . ASP A 1 394 ? 2.472 20.637 -17.749 1.00 42.53 355 ASP A C 1
ATOM 2675 O O . ASP A 1 394 ? 1.463 20.092 -18.200 1.00 43.64 355 ASP A O 1
ATOM 2680 N N . GLY A 1 395 ? 2.716 21.935 -17.905 1.00 41.87 356 GLY A N 1
ATOM 2681 C CA . GLY A 1 395 ? 1.969 22.738 -18.862 1.00 40.65 356 GLY A CA 1
ATOM 2682 C C . GLY A 1 395 ? 0.636 23.327 -18.428 1.00 36.51 356 GLY A C 1
ATOM 2683 O O . GLY A 1 395 ? -0.146 23.778 -19.271 1.00 34.13 356 GLY A O 1
ATOM 2684 N N . ASP A 1 396 ? 0.377 23.312 -17.122 1.00 36.61 357 ASP A N 1
ATOM 2685 C CA . ASP A 1 396 ? -0.825 23.900 -16.535 1.00 27.65 357 ASP A CA 1
ATOM 2686 C C . ASP A 1 396 ? -2.118 23.245 -17.024 1.00 28.00 357 ASP A C 1
ATOM 2687 O O . ASP A 1 396 ? -3.042 23.926 -17.473 1.00 29.87 357 ASP A O 1
ATOM 2692 N N . ARG A 1 397 ? -2.169 21.919 -16.923 1.00 27.22 358 ARG A N 1
ATOM 2693 C CA . ARG A 1 397 ? -3.369 21.143 -17.210 1.00 25.17 358 ARG A CA 1
ATOM 2694 C C . ARG A 1 397 ? -4.532 21.556 -16.331 1.00 24.56 358 ARG A C 1
ATOM 2695 O O . ARG A 1 397 ? -4.333 21.972 -15.193 1.00 27.14 358 ARG A O 1
ATOM 2703 N N . ALA A 1 398 ? -5.744 21.429 -16.864 1.00 28.61 359 ALA A N 1
ATOM 2704 C CA . ALA A 1 398 ? -6.955 21.464 -16.050 1.00 26.25 359 ALA A CA 1
ATOM 2705 C C . ALA A 1 398 ? -6.987 20.198 -15.200 1.00 23.73 359 ALA A C 1
ATOM 2706 O O . ALA A 1 398 ? -6.520 19.145 -15.643 1.00 23.56 359 ALA A O 1
ATOM 2708 N N . THR A 1 399 ? -7.525 20.291 -13.987 1.00 20.73 360 THR A N 1
ATOM 2709 C CA . THR A 1 399 ? -7.539 19.141 -13.087 1.00 22.24 360 THR A CA 1
ATOM 2710 C C . THR A 1 399 ? -8.751 19.136 -12.156 1.00 21.21 360 THR A C 1
ATOM 2711 O O . THR A 1 399 ? -9.377 20.169 -11.915 1.00 21.26 360 THR A O 1
ATOM 2715 N N . ALA A 1 400 ? -9.070 17.956 -11.635 1.00 24.81 361 ALA A N 1
ATOM 2716 C CA . ALA A 1 400 ? -10.164 17.789 -10.682 1.00 20.83 361 ALA A CA 1
ATOM 2717 C C . ALA A 1 400 ? -9.676 17.963 -9.246 1.00 20.44 361 ALA A C 1
ATOM 2718 O O . ALA A 1 400 ? -10.475 17.981 -8.309 1.00 20.27 361 ALA A O 1
ATOM 2720 N N . ALA A 1 401 ? -8.361 18.085 -9.080 1.00 19.16 362 ALA A N 1
ATOM 2721 C CA . ALA A 1 401 ? -7.758 18.222 -7.759 1.00 17.98 362 ALA A CA 1
ATOM 2722 C C . ALA A 1 401 ? -8.083 19.576 -7.146 1.00 17.88 362 ALA A C 1
ATOM 2723 O O . ALA A 1 401 ? -8.223 20.569 -7.858 1.00 18.77 362 ALA A O 1
ATOM 2725 N N . LEU A 1 402 ? -8.196 19.615 -5.823 1.00 17.36 363 LEU A N 1
ATOM 2726 C CA . LEU A 1 402 ? -8.548 20.852 -5.139 1.00 20.05 363 LEU A CA 1
ATOM 2727 C C . LEU A 1 402 ? -7.318 21.629 -4.682 1.00 20.82 363 LEU A C 1
ATOM 2728 O O . LEU A 1 402 ? -7.370 22.852 -4.525 1.00 21.73 363 LEU A O 1
ATOM 2733 N N . PHE A 1 403 ? -6.206 20.934 -4.478 1.00 18.74 364 PHE A N 1
ATOM 2734 C CA . PHE A 1 403 ? -5.001 21.617 -4.033 1.00 17.69 364 PHE A CA 1
ATOM 2735 C C . PHE A 1 403 ? -3.791 21.248 -4.863 1.00 17.01 364 PHE A C 1
ATOM 2736 O O . PHE A 1 403 ? -3.868 20.373 -5.734 1.00 18.06 364 PHE A O 1
ATOM 2744 N N . ALA A 1 404 ? -2.677 21.926 -4.597 1.00 16.39 365 ALA A N 1
ATOM 2745 C CA . ALA A 1 404 ? -1.434 21.666 -5.315 1.00 15.52 365 ALA A CA 1
ATOM 2746 C C . ALA A 1 404 ? -0.240 21.619 -4.364 1.00 16.94 365 ALA A C 1
ATOM 2747 O O . ALA A 1 404 ? -0.158 22.394 -3.407 1.00 18.80 365 ALA A O 1
ATOM 2749 N N . LEU A 1 405 ? 0.674 20.691 -4.623 1.00 17.85 366 LEU A N 1
ATOM 2750 C CA . LEU A 1 405 ? 1.983 20.690 -3.982 1.00 16.88 366 LEU A CA 1
ATOM 2751 C C . LEU A 1 405 ? 2.992 21.018 -5.082 1.00 20.95 366 LEU A C 1
ATOM 2752 O O . LEU A 1 405 ? 2.865 20.514 -6.210 1.00 21.58 366 LEU A O 1
ATOM 2757 N N . ASP A 1 406 ? 3.972 21.867 -4.779 1.00 19.85 367 ASP A N 1
ATOM 2758 C CA . ASP A 1 406 ? 4.780 22.492 -5.827 1.00 20.62 367 ASP A CA 1
ATOM 2759 C C . ASP A 1 406 ? 5.752 21.547 -6.548 1.00 22.57 367 ASP A C 1
ATOM 2760 O O . ASP A 1 406 ? 6.099 21.785 -7.705 1.00 21.77 367 ASP A O 1
ATOM 2765 N N . SER A 1 407 ? 6.183 20.483 -5.873 1.00 24.55 368 SER A N 1
ATOM 2766 C CA . SER A 1 407 ? 7.142 19.522 -6.437 1.00 22.92 368 SER A CA 1
ATOM 2767 C C . SER A 1 407 ? 7.102 18.288 -5.555 1.00 21.09 368 SER A C 1
ATOM 2768 O O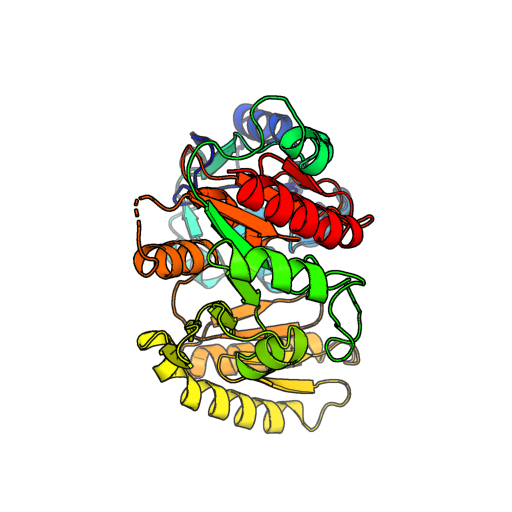 . SER A 1 407 ? 6.475 18.335 -4.497 1.00 20.81 368 SER A O 1
ATOM 2771 N N . PRO A 1 408 ? 7.748 17.182 -5.979 1.00 23.14 369 PRO A N 1
ATOM 2772 C CA . PRO A 1 408 ? 7.820 16.004 -5.105 1.00 20.42 369 PRO A CA 1
ATOM 2773 C C . PRO A 1 408 ? 8.513 16.264 -3.765 1.00 19.63 369 PRO A C 1
ATOM 2774 O O . PRO A 1 408 ? 8.281 15.513 -2.826 1.00 22.51 369 PRO A O 1
ATOM 2778 N N . ALA A 1 409 ? 9.333 17.306 -3.671 1.00 20.74 370 ALA A N 1
ATOM 2779 C CA . ALA A 1 409 ? 10.001 17.632 -2.413 1.00 19.45 370 ALA A CA 1
ATOM 2780 C C . ALA A 1 409 ? 9.009 18.023 -1.325 1.00 20.81 370 ALA A C 1
ATOM 2781 O O . ALA A 1 409 ? 9.225 17.719 -0.153 1.00 24.35 370 ALA A O 1
ATOM 2783 N N . ARG A 1 410 ? 7.927 18.694 -1.710 1.00 19.98 371 ARG A N 1
ATOM 2784 C CA . ARG A 1 410 ? 6.947 19.170 -0.742 1.00 19.08 371 ARG A CA 1
ATOM 2785 C C . ARG A 1 410 ? 6.023 18.047 -0.314 1.00 21.44 371 ARG A C 1
ATOM 2786 O O . ARG A 1 410 ? 5.283 18.179 0.664 1.00 23.12 371 ARG A O 1
ATOM 2794 N N . VAL A 1 411 ? 6.057 16.946 -1.059 1.00 24.31 372 VAL A N 1
ATOM 2795 C CA . VAL A 1 411 ? 5.232 15.790 -0.744 1.00 20.35 372 VAL A CA 1
ATOM 2796 C C . VAL A 1 411 ? 5.763 15.138 0.530 1.00 22.31 372 VAL A C 1
ATOM 2797 O O . VAL A 1 411 ? 4.988 14.729 1.392 1.00 22.14 372 VAL A O 1
ATOM 2801 N N . ALA A 1 412 ? 7.085 15.069 0.666 1.00 21.86 373 ALA A N 1
ATOM 2802 C CA . ALA A 1 412 ? 7.687 14.565 1.897 1.00 20.94 373 ALA A CA 1
ATOM 2803 C C . ALA A 1 412 ? 7.386 15.496 3.075 1.00 21.82 373 ALA A C 1
ATOM 2804 O O . ALA A 1 412 ? 7.199 15.044 4.204 1.00 21.12 373 ALA A O 1
ATOM 2806 N N . GLU A 1 413 ? 7.342 16.797 2.800 1.00 25.15 374 GLU A N 1
ATOM 2807 C CA . GLU A 1 413 ? 7.055 17.803 3.819 1.00 23.18 374 GLU A CA 1
ATOM 2808 C C . GLU A 1 413 ? 5.588 17.739 4.238 1.00 24.12 374 GLU A C 1
ATOM 2809 O O . GLU A 1 413 ? 5.255 17.850 5.421 1.00 23.06 374 GLU A O 1
ATOM 2815 N N . PHE A 1 414 ? 4.718 17.560 3.251 1.00 22.69 375 PHE A N 1
ATOM 2816 C CA . PHE A 1 414 ? 3.287 17.453 3.490 1.00 21.86 375 PHE A CA 1
ATOM 2817 C C . PHE A 1 414 ? 2.990 16.230 4.342 1.00 21.01 375 PHE A C 1
ATOM 2818 O O . PHE A 1 414 ? 2.170 16.279 5.253 1.00 21.63 375 PHE A O 1
ATOM 2826 N N . THR A 1 415 ? 3.673 15.133 4.035 1.00 20.94 376 THR A N 1
ATOM 2827 C CA . THR A 1 415 ? 3.468 13.869 4.726 1.00 21.89 376 THR A CA 1
ATOM 2828 C C . THR A 1 415 ? 3.893 13.951 6.194 1.00 24.59 376 THR A C 1
ATOM 2829 O O . THR A 1 415 ? 3.213 13.428 7.083 1.00 21.44 376 THR A O 1
ATOM 2833 N N . ASP A 1 416 ? 5.014 14.618 6.442 1.00 22.02 377 ASP A N 1
ATOM 2834 C CA . ASP A 1 416 ? 5.503 14.776 7.799 1.00 25.22 377 ASP A CA 1
ATOM 2835 C C . ASP A 1 416 ? 4.509 15.574 8.636 1.00 27.05 377 ASP A C 1
ATOM 2836 O O . ASP A 1 416 ? 4.077 15.122 9.700 1.00 25.94 377 ASP A O 1
ATOM 2841 N N . ARG A 1 417 ? 4.138 16.750 8.139 1.00 23.17 378 ARG A N 1
ATOM 2842 C CA . ARG A 1 417 ? 3.220 17.627 8.851 1.00 24.07 378 ARG A CA 1
ATOM 2843 C C . ARG A 1 417 ? 1.834 17.029 9.024 1.00 25.22 378 ARG A C 1
ATOM 2844 O O . ARG A 1 417 ? 1.138 17.350 9.989 1.00 23.76 378 ARG A O 1
ATOM 2852 N N . LEU A 1 418 ? 1.423 16.182 8.086 1.00 20.37 379 LEU A N 1
ATOM 2853 C CA . LEU A 1 418 ? 0.137 15.525 8.212 1.00 19.82 379 LEU A CA 1
ATOM 2854 C C . LEU A 1 418 ? 0.193 14.576 9.400 1.00 25.69 379 LEU A C 1
ATOM 2855 O O . LEU A 1 418 ? -0.690 14.590 10.262 1.00 27.50 379 LEU A O 1
ATOM 2860 N N . ALA A 1 419 ? 1.252 13.773 9.458 1.00 25.26 380 ALA A N 1
ATOM 2861 C CA . ALA A 1 419 ? 1.442 12.827 10.555 1.00 25.11 380 ALA A CA 1
ATOM 2862 C C . ALA A 1 419 ? 1.520 13.551 11.889 1.00 29.83 380 ALA A C 1
ATOM 2863 O O . ALA A 1 419 ? 1.123 13.017 12.916 1.00 38.05 380 ALA A O 1
ATOM 2865 N N . ARG A 1 420 ? 2.038 14.773 11.861 1.00 34.86 381 ARG A N 1
ATOM 2866 C CA . ARG A 1 420 ? 2.179 15.576 13.069 1.00 34.54 381 ARG A CA 1
ATOM 2867 C C . ARG A 1 420 ? 0.844 16.208 13.464 1.00 39.57 381 ARG A C 1
ATOM 2868 O O . ARG A 1 420 ? 0.556 16.382 14.646 1.00 50.52 381 ARG A O 1
ATOM 2876 N N . GLN A 1 421 ? 0.025 16.539 12.473 1.00 35.62 382 GLN A N 1
ATOM 2877 C CA . GLN A 1 421 ? -1.275 17.139 12.736 1.00 38.22 382 GLN A CA 1
ATOM 2878 C C . GLN A 1 421 ? -2.291 16.090 13.191 1.00 46.03 382 GLN A C 1
ATOM 2879 O O . GLN A 1 421 ? -3.247 16.403 13.901 1.00 52.93 382 GLN A O 1
ATOM 2885 N N . LEU A 1 422 ? -2.081 14.840 12.795 1.00 41.07 383 LEU A N 1
ATOM 2886 C CA . LEU A 1 422 ? -2.967 13.768 13.228 1.00 41.89 383 LEU A CA 1
ATOM 2887 C C . LEU A 1 422 ? -2.594 13.285 14.630 1.00 47.56 383 LEU A C 1
ATOM 2888 O O . LEU A 1 422 ? -3.462 12.895 15.406 1.00 48.54 383 LEU A O 1
ATOM 2893 N N . ARG A 1 423 ? -1.302 13.316 14.946 1.00 53.96 384 ARG A N 1
ATOM 2894 C CA . ARG A 1 423 ? -0.828 13.030 16.299 1.00 59.51 384 ARG A CA 1
ATOM 2895 C C . ARG A 1 423 ? -1.340 14.099 17.265 1.00 67.16 384 ARG A C 1
ATOM 2896 O O . ARG A 1 423 ? -1.526 13.842 18.454 1.00 66.63 384 ARG A O 1
ATOM 2904 N N . GLU A 1 424 ? -1.555 15.300 16.735 1.00 74.89 385 GLU A N 1
ATOM 2905 C CA . GLU A 1 424 ? -2.153 16.405 17.478 1.00 77.67 385 GLU A CA 1
ATOM 2906 C C . GLU A 1 424 ? -3.535 16.034 18.014 1.00 80.13 385 GLU A C 1
ATOM 2907 O O . GLU A 1 424 ? -3.900 16.403 19.129 1.00 80.50 385 GLU A O 1
ATOM 2913 N N . ALA A 1 425 ? -4.300 15.310 17.201 1.00 84.73 386 ALA A N 1
ATOM 2914 C CA . ALA A 1 425 ? -5.652 14.907 17.565 1.00 91.72 386 ALA A CA 1
ATOM 2915 C C . ALA A 1 425 ? -5.828 13.399 17.430 1.00 96.54 386 ALA A C 1
ATOM 2916 O O . ALA A 1 425 ? -6.441 12.920 16.477 1.00 99.39 386 ALA A O 1
#

Nearest PDB structures (foldseek):
  5gvx-assembly1_A  TM=1.003E+00  e=1.844E-80  Mycobacterium tuberculosis H37Rv
  1u02-assembly1_A  TM=8.736E-01  e=8.246E-18  Thermoplasma acidophilum
  6upb-assembly2_B  TM=7.857E-01  e=1.414E-18  Salmonella enterica subsp. enterica serovar Typhimurium str. SL1344
  5dxi-assembly1_A  TM=7.291E-01  e=1.066E-16  Candida albicans SC5314
  5dxi-assembly2_B  TM=7.466E-01  e=7.809E-16  Candida albicans SC5314

InterPro domains:
  IPR003337 Trehalose-phosphatase [PF02358] (145-369)
  IPR003337 Trehalose-phosphatase [TIGR00685] (139-380)
  IPR006379 HAD-superfamily hydrolase, subfamily IIB [TIGR01484] (144-345)
  IPR023214 HAD superfamily [G3DSA:3.40.50.1000] (48-129)
  IPR023214 HAD superfamily [G3DSA:3.40.50.1000] (144-353)
  IPR036412 HAD-like superfamily [SSF56784] (50-112)
  IPR036412 HAD-like superfamily [SSF56784] (143-380)
  IPR044651 Trehalose 6-phosphate OTSB-like [PTHR43768] (121-382)

Foldseek 3Di:
DAEDELDDDPAEDELLQAQEEEEEPVDCDDPVNQVVCVVSNHYYFYAYDVGHAVCRRCVVVVHQQRRHEYEEQDLSNLLSSQVRQHNAYEHADCPPCQVVNVVSPHPYYYPHCVSHYYYDHFDWQVVFAAQLVQCPPPCGQFPAAAAEEEEQAFAQWDHDPDPLPTAGDPLQLVLVVLVLVQHAYEYEELAAQVVVCVRSVDAQHKYAYNQNQWIAHRVGDIDGNPQQQVCQVLQVVLLVQLCVQCVPFPQWDWDDDRFKTKIARPPGDPPCLVVSVVSVVVSCVVRVWDWDDDPRIIMTGHPDDDAPLVSVVVVVVVDPDSHQYEYEEEGDSCLSNLSRRPPRYAYEYEDDPPHPRGGGSGNHYDDGSVCSSVSSNVVSVVSVVD

Secondary structure (DSSP, 8-state):
-EEEESS--SSEE-TTT-SEEEEETTS---HHHHHHHHHTT-EEEEE-SSS--HHHHHHTTT--GGGEEEEESSHHHHHHHHHTT-SEEEEE-SSS-HHHHHHHT-SEEESSGGG-EEEE--EEGGGPPBHHHHHTSTT-S-SSPEEEEEETBTTTB---SSGGG--BPTTHHHHHHHHHTTS-EEEE-SS-HHHHHHHH---SSEEEEGGGTEEE-TT--EEE-HHHHTTHHHHHHHHHHHHHHHTTSTT-EEEEETTEEEEE-TTPPTTTHHHHHHHHHHHHHHHT-EEEE-SSEEEEE-S----HHHHHHHHHHTS---PEEEEEE-SSTTHHHHTTS-TT-EEEEE--TTS---EES-SEEESSHHHHHHHHHHHHHHHHH-